Protein 8VYD (pdb70)

Organism: Thermococcus kodakarensis (strain ATCC BAA-918 / JCM 12380 / KOD1) (NCBI:txid69014)

Foldseek 3Di:
DDKFKDALVVLVCQVPDAAKDWAHGQLCPPVGTAIWGHDPQAIAGPVGAGDGNVNSVVRNPVQFWMWMQDPRGIGTLWDDDDPWTKGWGSDVVTAMATNHDTVDDLVLLVVLLVVQQQAAPFEEEELAQQLNSNVVSNLVRHYFYEYEHADVRSVVSSVPRSNSPQCPPPGSYDYHHHHSQVVLVPAAFQAGQEYEAEDPACVVCVSCQDLSSLLSVLRRHHAFHKYKHADLPVSLVSSLVSNVVSAWAPWDDDPSNRTIMTTHHPD/DDKFKDALVNLVVLVVDAAWDWAHGQLPPPVHTDIWGQDQQAIQGVVSQGDGNVNSVVRNVPQFWMWMADPSDIGTLKDQDPQGIKGWGSDVVIAIAGPHDVPVVVLLVVLCVVQQAAQPFEEEELAQQLNSNVVNNCVNNYQYEYEHADVRSVSSSVPRSSSVVCPDDRSYHYHHHDSQPVLVPAAFQQGLEYEAEDPACVVPPVCQDLSNLLSVLGNHHAFRKYKHAYVPPVVSQVSNVVSPWPPWDADDVNRITMTTHHD

InterPro domains:
  IPR029063 S-adenosyl-L-methionine-dependent methyltransferase superfamily [G3DSA:3.40.50.150] (120-288)
  IPR029063 S-adenosyl-L-methionine-dependent methyltransferase superfamily [SSF53335] (91-266)
  IPR041698 Methyltransferase domain 25 [PF13649] (131-232)

Nearest PDB structures (foldseek):
  8vyd-assembly1_A  TM=1.004E+00  e=1.651E-60  Thermococcus kodakarensis
  8vyd-assembly2_B  TM=9.894E-01  e=9.113E-51  Thermococcus kodakarensis
  3sm3-assembly1_A-2  TM=6.919E-01  e=1.004E-07  Methanosarcina mazei Go1
  6zqg-assembly1_JL  TM=6.494E-01  e=4.712E-06  Saccharomyces cerevisiae S288C
  4lec-assembly2_B  TM=6.232E-01  e=6.644E-05  Homo sapiens

Radius of gyration: 30.51 Å; Cα contacts (8 Å, |Δi|>4): 1171; chains: 2; bounding box: 44×52×104 Å

Structure (mmCIF, N/CA/C/O backbone):
data_8VYD
#
_entry.id   8VYD
#
_cell.length_a   37.670
_cell.length_b   97.280
_cell.length_c   89.020
_cell.angle_alpha   90.000
_cell.angle_beta   99.642
_cell.angle_gamma   90.000
#
_symmetry.space_group_name_H-M   'P 1 21 1'
#
loop_
_entity.id
_entity.type
_entity.pdbx_description
1 polymer 'SAM-dependent methyltransferase, UPF0020 family'
2 non-polymer 'SODIUM ION'
3 water water
#
loop_
_atom_site.group_PDB
_atom_site.id
_atom_site.type_symbol
_atom_site.label_atom_id
_atom_site.label_alt_id
_atom_site.label_comp_id
_atom_site.label_asym_id
_atom_site.label_entity_id
_atom_site.label_seq_id
_atom_site.pdbx_PDB_ins_code
_atom_site.Cartn_x
_atom_site.Cartn_y
_atom_site.Cartn_z
_atom_site.occupancy
_atom_site.B_iso_or_equiv
_atom_site.auth_seq_id
_atom_site.auth_comp_id
_atom_site.auth_asym_id
_atom_site.auth_atom_id
_atom_site.pdbx_PDB_model_num
ATOM 1 N N . GLU A 1 2 ? 16.46211 22.30489 25.79278 1.000 78.96883 2 GLU A N 1
ATOM 2 C CA . GLU A 1 2 ? 16.84655 21.58735 24.58033 1.000 84.40684 2 GLU A CA 1
ATOM 3 C C . GLU A 1 2 ? 16.38895 20.12813 24.66265 1.000 87.63859 2 GLU A C 1
ATOM 4 O O . GLU A 1 2 ? 15.46456 19.70583 23.96214 1.000 79.61061 2 GLU A O 1
ATOM 10 N N . GLU A 1 3 ? 17.04731 19.36878 25.53409 1.000 83.95176 3 GLU A N 1
ATOM 11 C CA . GLU A 1 3 ? 16.68628 17.98135 25.77063 1.000 70.24379 3 GLU A CA 1
ATOM 12 C C . GLU A 1 3 ? 15.38377 17.90176 26.55555 1.000 66.80803 3 GLU A C 1
ATOM 13 O O . GLU A 1 3 ? 15.06209 18.77656 27.36245 1.000 66.27232 3 GLU A O 1
ATOM 19 N N . ILE A 1 4 ? 14.62780 16.83707 26.32057 1.000 65.13352 4 ILE A N 1
ATOM 20 C CA . ILE A 1 4 ? 13.41757 16.56620 27.08197 1.000 54.29869 4 ILE A CA 1
ATOM 21 C C . ILE A 1 4 ? 13.69613 15.41382 28.02709 1.000 55.57409 4 ILE A C 1
ATOM 22 O O . ILE A 1 4 ? 14.24169 14.37988 27.61970 1.000 56.14955 4 ILE A O 1
ATOM 27 N N . TYR A 1 5 ? 13.31942 15.59271 29.28426 1.000 53.55690 5 TYR A N 1
ATOM 28 C CA . TYR A 1 5 ? 13.36453 14.52890 30.26780 1.000 49.80348 5 TYR A CA 1
ATOM 29 C C . TYR A 1 5 ? 11.94661 14.04814 30.50631 1.000 46.31098 5 TYR A C 1
ATOM 30 O O . TYR A 1 5 ? 11.08754 14.82019 30.95046 1.000 45.85171 5 TYR A O 1
ATOM 39 N N . TYR A 1 6 ? 11.70586 12.78572 30.18421 1.000 40.41918 6 TYR A N 1
ATOM 40 C CA . TYR A 1 6 ? 10.42252 12.15512 30.42806 1.000 40.51960 6 TYR A CA 1
ATOM 41 C C . TYR A 1 6 ? 10.41768 11.52248 31.81139 1.000 39.15906 6 TYR A C 1
ATOM 42 O O . TYR A 1 6 ? 11.35368 10.80913 32.18309 1.000 37.08558 6 TYR A O 1
ATOM 51 N N . ILE A 1 7 ? 9.37755 11.81147 32.58031 1.000 35.80446 7 ILE A N 1
ATOM 52 C CA . ILE A 1 7 ? 9.24371 11.26686 33.92220 1.000 42.63548 7 ILE A CA 1
ATOM 53 C C . ILE A 1 7 ? 7.79886 10.83213 34.14485 1.000 36.26179 7 ILE A C 1
ATOM 54 O O . ILE A 1 7 ? 6.85170 11.52484 33.75660 1.000 35.53342 7 ILE A O 1
ATOM 59 N N . THR A 1 8 ? 7.63757 9.67682 34.76112 1.000 35.07632 8 THR A N 1
ATOM 60 C CA . THR A 1 8 ? 6.34872 9.13561 35.13241 1.000 33.34916 8 THR A CA 1
ATOM 61 C C . THR A 1 8 ? 6.31485 8.92000 36.63990 1.000 39.02202 8 THR A C 1
ATOM 62 O O . THR A 1 8 ? 7.29752 9.16215 37.34833 1.000 35.74662 8 THR A O 1
ATOM 66 N N . PHE A 1 9 ? 5.17127 8.42692 37.12062 1.000 38.66614 9 PHE A N 1
ATOM 67 C CA . PHE A 1 9 ? 5.03197 8.10355 38.53860 1.000 38.22577 9 PHE A CA 1
ATOM 68 C C . PHE A 1 9 ? 6.20953 7.28264 39.04293 1.000 40.58541 9 PHE A C 1
ATOM 69 O O . PHE A 1 9 ? 6.66953 7.47972 40.17282 1.000 39.12259 9 PHE A O 1
ATOM 77 N N . ARG A 1 10 ? 6.73001 6.37382 38.20710 1.000 37.66521 10 ARG A N 1
ATOM 78 C CA . ARG A 1 10 ? 7.82900 5.50862 38.63599 1.000 37.06364 10 ARG A CA 1
ATOM 79 C C . ARG A 1 10 ? 9.02770 6.33746 39.06598 1.000 41.26269 10 ARG A C 1
ATOM 80 O O . ARG A 1 10 ? 9.62794 6.09228 40.11919 1.000 40.36592 10 ARG A O 1
ATOM 88 N N . GLU A 1 11 ? 9.37871 7.33924 38.26167 1.000 38.05879 11 GLU A N 1
ATOM 89 C CA . GLU A 1 11 ? 10.54261 8.15610 38.56771 1.000 40.73503 11 GLU A CA 1
ATOM 90 C C . GLU A 1 11 ? 10.27692 9.07007 39.75762 1.000 42.90518 11 GLU A C 1
ATOM 91 O O . GLU A 1 11 ? 11.15686 9.27031 40.60337 1.000 42.12932 11 GLU A O 1
ATOM 97 N N . ALA A 1 12 ? 9.06775 9.62994 39.84498 1.000 41.96705 12 ALA A N 1
ATOM 98 C CA . ALA A 1 12 ? 8.77482 10.56094 40.92764 1.000 43.25809 12 ALA A CA 1
ATOM 99 C C . ALA A 1 12 ? 8.82565 9.86982 42.27643 1.000 38.64310 12 ALA A C 1
ATOM 100 O O . ALA A 1 12 ? 9.38268 10.41591 43.23241 1.000 46.23440 12 ALA A O 1
ATOM 102 N N . ARG A 1 13 ? 8.22535 8.68049 42.37612 1.000 37.95126 13 ARG A N 1
ATOM 103 C CA . ARG A 1 13 ? 8.32271 7.90052 43.60208 1.000 45.71432 13 ARG A CA 1
ATOM 104 C C . ARG A 1 13 ? 9.77689 7.64822 43.95928 1.000 49.03858 13 ARG A C 1
ATOM 105 O O . ARG A 1 13 ? 10.19135 7.84124 45.10898 1.000 44.85904 13 ARG A O 1
ATOM 113 N N . MET A 1 14 ? 10.56889 7.22883 42.97222 1.000 45.77757 14 MET A N 1
ATOM 114 C CA . MET A 1 14 ? 11.99948 7.04244 43.17925 1.000 47.96757 14 MET A CA 1
ATOM 115 C C . MET A 1 14 ? 12.62633 8.27863 43.80140 1.000 43.37720 14 MET A C 1
ATOM 116 O O . MET A 1 14 ? 13.33433 8.19494 44.80618 1.000 50.83563 14 MET A O 1
ATOM 121 N N . LEU A 1 15 ? 12.35994 9.44652 43.22203 1.000 46.62094 15 LEU A N 1
ATOM 122 C CA . LEU A 1 15 ? 13.05663 10.64225 43.67379 1.000 49.35718 15 LEU A CA 1
ATOM 123 C C . LEU A 1 15 ? 12.55007 11.12553 45.02517 1.000 51.68203 15 LEU A C 1
ATOM 124 O O . LEU A 1 15 ? 13.32116 11.71206 45.78608 1.000 59.21902 15 LEU A O 1
ATOM 129 N N . LEU A 1 16 ? 11.27327 10.89893 45.34919 1.000 50.10087 16 LEU A N 1
ATOM 130 C CA . LEU A 1 16 ? 10.78074 11.31747 46.66038 1.000 54.13314 16 LEU A CA 1
ATOM 131 C C . LEU A 1 16 ? 11.31160 10.42948 47.77282 1.000 56.42903 16 LEU A C 1
ATOM 132 O O . LEU A 1 16 ? 11.40873 10.86931 48.92426 1.000 63.59899 16 LEU A O 1
ATOM 137 N N . ALA A 1 17 ? 11.66107 9.18738 47.45749 1.000 61.16393 17 ALA A N 1
ATOM 138 C CA . ALA A 1 17 ? 12.09041 8.22685 48.46404 1.000 58.00708 17 ALA A CA 1
ATOM 139 C C . ALA A 1 17 ? 13.58801 7.97441 48.45207 1.000 60.18497 17 ALA A C 1
ATOM 140 O O . ALA A 1 17 ? 14.07617 7.20906 49.28763 1.000 62.56799 17 ALA A O 1
ATOM 142 N N . SER A 1 18 ? 14.32208 8.56700 47.51885 1.000 61.70776 18 SER A N 1
ATOM 143 C CA . SER A 1 18 ? 15.74886 8.33018 47.39086 1.000 66.34101 18 SER A CA 1
ATOM 144 C C . SER A 1 18 ? 16.51611 9.52623 47.95087 1.000 75.15306 18 SER A C 1
ATOM 145 O O . SER A 1 18 ? 15.94970 10.58710 48.23631 1.000 71.27074 18 SER A O 1
ATOM 148 N N . ARG A 1 19 ? 17.82181 9.34284 48.12265 1.000 76.58298 19 ARG A N 1
ATOM 149 C CA . ARG A 1 19 ? 18.65276 10.34797 48.76121 1.000 76.63452 19 ARG A CA 1
ATOM 150 C C . ARG A 1 19 ? 19.77559 10.80505 47.83659 1.000 80.70751 19 ARG A C 1
ATOM 151 O O . ARG A 1 19 ? 20.13010 10.13254 46.86274 1.000 79.46670 19 ARG A O 1
ATOM 159 N N . GLY A 1 20 ? 20.32722 11.97343 48.16134 1.000 81.27966 20 GLY A N 1
ATOM 160 C CA . GLY A 1 20 ? 21.43549 12.54871 47.42614 1.000 81.83252 20 GLY A CA 1
ATOM 161 C C . GLY A 1 20 ? 21.25296 12.58880 45.92040 1.000 82.78845 20 GLY A C 1
ATOM 162 O O . GLY A 1 20 ? 20.66154 13.52811 45.37828 1.000 80.93380 20 GLY A O 1
ATOM 163 N N . ASN A 1 21 ? 21.76284 11.56647 45.23432 1.000 80.14991 21 ASN A N 1
ATOM 164 C CA . ASN A 1 21 ? 21.83318 11.55363 43.78109 1.000 72.24386 21 ASN A CA 1
ATOM 165 C C . ASN A 1 21 ? 21.54989 10.14936 43.27935 1.000 71.30688 21 ASN A C 1
ATOM 166 O O . ASN A 1 21 ? 22.05034 9.16993 43.84003 1.000 70.79881 21 ASN A O 1
ATOM 171 N N . VAL A 1 22 ? 20.74947 10.05963 42.21713 1.000 56.06374 22 VAL A N 1
ATOM 172 C CA . VAL A 1 22 ? 20.35062 8.78366 41.64122 1.000 65.72590 22 VAL A CA 1
ATOM 173 C C . VAL A 1 22 ? 20.53403 8.83843 40.13042 1.000 61.73451 22 VAL A C 1
ATOM 174 O O . VAL A 1 22 ? 20.53900 9.90637 39.51451 1.000 58.68786 22 VAL A O 1
ATOM 178 N N . LYS A 1 23 ? 20.69365 7.65714 39.54086 1.000 57.50938 23 LYS A N 1
ATOM 179 C CA . LYS A 1 23 ? 20.82269 7.48818 38.10012 1.000 48.54304 23 LYS A CA 1
ATOM 180 C C . LYS A 1 23 ? 19.49690 6.95072 37.57308 1.000 54.83390 23 LYS A C 1
ATOM 181 O O . LYS A 1 23 ? 19.11140 5.81721 37.88157 1.000 54.88491 23 LYS A O 1
ATOM 187 N N . LEU A 1 24 ? 18.80152 7.73626 36.76055 1.000 49.30246 24 LEU A N 1
ATOM 188 C CA . LEU A 1 24 ? 17.50215 7.28220 36.30255 1.000 47.75096 24 LEU A CA 1
ATOM 189 C C . LEU A 1 24 ? 17.31807 7.56743 34.81900 1.000 42.32278 24 LEU A C 1
ATOM 190 O O . LEU A 1 24 ? 17.96306 8.43719 34.23401 1.000 45.96266 24 LEU A O 1
ATOM 195 N N . ASN A 1 25 ? 16.43633 6.78069 34.22270 1.000 43.45415 25 ASN A N 1
ATOM 196 C CA . ASN A 1 25 ? 16.16357 6.80156 32.79818 1.000 41.12229 25 ASN A CA 1
ATOM 197 C C . ASN A 1 25 ? 15.08223 7.83381 32.51053 1.000 37.93135 25 ASN A C 1
ATOM 198 O O . ASN A 1 25 ? 14.02878 7.83640 33.15384 1.000 40.91332 25 ASN A O 1
ATOM 203 N N . LEU A 1 26 ? 15.33557 8.69575 31.52885 1.000 42.77097 26 LEU A N 1
ATOM 204 C CA . LEU A 1 26 ? 14.49268 9.85891 31.28463 1.000 38.13837 26 LEU A CA 1
ATOM 205 C C . LEU A 1 26 ? 13.92368 9.89182 29.86966 1.000 39.31353 26 LEU A C 1
ATOM 206 O O . LEU A 1 26 ? 13.56029 10.96620 29.37107 1.000 33.27165 26 LEU A O 1
ATOM 211 N N . ASP A 1 27 ? 13.83745 8.74809 29.20046 1.000 34.51495 27 ASP A N 1
ATOM 212 C CA . ASP A 1 27 ? 13.11093 8.71324 27.93549 1.000 38.90993 27 ASP A CA 1
ATOM 213 C C . ASP A 1 27 ? 12.16244 7.52798 27.88541 1.000 34.19393 27 ASP A C 1
ATOM 214 O O . ASP A 1 27 ? 11.91749 6.97114 26.81267 1.000 32.11587 27 ASP A O 1
ATOM 219 N N . LEU A 1 28 ? 11.63234 7.13631 29.04797 1.000 28.64287 28 LEU A N 1
ATOM 220 C CA . LEU A 1 28 ? 10.58264 6.12772 29.15012 1.000 26.15651 28 LEU A CA 1
ATOM 221 C C . LEU A 1 28 ? 11.09208 4.76885 28.67673 1.000 36.68617 28 LEU A C 1
ATOM 222 O O . LEU A 1 28 ? 10.42174 4.07508 27.91190 1.000 38.47967 28 LEU A O 1
ATOM 227 N N . ARG A 1 29 ? 12.30735 4.40651 29.09024 1.000 36.89297 29 ARG A N 1
ATOM 228 C CA . ARG A 1 29 ? 12.96484 3.15413 28.71393 1.000 35.33219 29 ARG A CA 1
ATOM 229 C C . ARG A 1 29 ? 13.16052 3.02069 27.20894 1.000 43.66296 29 ARG A C 1
ATOM 230 O O . ARG A 1 29 ? 13.37495 1.91290 26.70971 1.000 46.11528 29 ARG A O 1
ATOM 238 N N . LYS A 1 30 ? 13.10206 4.11880 26.45633 1.000 42.10009 30 LYS A N 1
ATOM 239 C CA . LYS A 1 30 ? 13.32513 4.00751 25.01895 1.000 39.54268 30 LYS A CA 1
ATOM 240 C C . LYS A 1 30 ? 14.77265 3.64788 24.71351 1.000 53.21532 30 LYS A C 1
ATOM 241 O O . LYS A 1 30 ? 15.03985 2.81469 23.83580 1.000 52.67971 30 LYS A O 1
ATOM 247 N N . THR A 1 31 ? 15.71892 4.26153 25.43009 1.000 49.06983 31 THR A N 1
ATOM 248 C CA . THR A 1 31 ? 17.13732 4.12967 25.12711 1.000 50.28356 31 THR A CA 1
ATOM 249 C C . THR A 1 31 ? 17.97063 3.58540 26.27352 1.000 56.29440 31 THR A C 1
ATOM 250 O O . THR A 1 31 ? 19.20521 3.65560 26.19374 1.000 64.01933 31 THR A O 1
ATOM 254 N N . ASN A 1 32 ? 17.35594 3.09999 27.35620 1.000 60.19846 32 ASN A N 1
ATOM 255 C CA . ASN A 1 32 ? 18.10083 2.29106 28.32184 1.000 67.76814 32 ASN A CA 1
ATOM 256 C C . ASN A 1 32 ? 19.13226 3.13971 29.08352 1.000 67.40034 32 ASN A C 1
ATOM 257 O O . ASN A 1 32 ? 19.53078 2.78332 30.19811 1.000 63.49214 32 ASN A O 1
ATOM 262 N N . ARG A 1 33 ? 19.52014 4.29115 28.52944 1.000 58.99898 33 ARG A N 1
ATOM 263 C CA . ARG A 1 33 ? 20.47224 5.17989 29.18621 1.000 52.62538 33 ARG A CA 1
ATOM 264 C C . ARG A 1 33 ? 19.87401 5.80907 30.43997 1.000 56.75614 33 ARG A C 1
ATOM 265 O O . ARG A 1 33 ? 18.70732 6.21701 30.45973 1.000 51.64095 33 ARG A O 1
ATOM 273 N N . VAL A 1 34 ? 20.69004 5.91017 31.48441 1.000 53.86756 34 VAL A N 1
ATOM 274 C CA . VAL A 1 34 ? 20.30174 6.59693 32.70648 1.000 47.81678 34 VAL A CA 1
ATOM 275 C C . VAL A 1 34 ? 21.11534 7.88012 32.83218 1.000 54.74504 34 VAL A C 1
ATOM 276 O O . VAL A 1 34 ? 22.20921 8.01931 32.27631 1.000 57.07194 34 VAL A O 1
ATOM 280 N N . GLN A 1 35 ? 20.55301 8.84093 33.56463 1.000 53.52707 35 GLN A N 1
ATOM 281 C CA . GLN A 1 35 ? 21.20453 10.11276 33.83480 1.000 48.71653 35 GLN A CA 1
ATOM 282 C C . GLN A 1 35 ? 21.07236 10.44653 35.31558 1.000 51.09050 35 GLN A C 1
ATOM 283 O O . GLN A 1 35 ? 20.15086 9.98427 35.99372 1.000 54.95744 35 GLN A O 1
ATOM 289 N N . GLU A 1 36 ? 21.99734 11.25044 35.82174 1.000 51.01865 36 GLU A N 1
ATOM 290 C CA . GLU A 1 36 ? 22.00953 11.55991 37.24256 1.000 53.05822 36 GLU A CA 1
ATOM 291 C C . GLU A 1 36 ? 21.15671 12.78599 37.52498 1.000 54.62770 36 GLU A C 1
ATOM 292 O O . GLU A 1 36 ? 21.27842 13.81131 36.84365 1.000 57.63404 36 GLU A O 1
ATOM 298 N N . VAL A 1 37 ? 20.29987 12.67031 38.53512 1.000 58.86186 37 VAL A N 1
ATOM 299 C CA . VAL A 1 37 ? 19.47280 13.76326 39.02832 1.000 56.05550 37 VAL A CA 1
ATOM 300 C C . VAL A 1 37 ? 19.76394 13.88894 40.51610 1.000 62.33492 37 VAL A C 1
ATOM 301 O O . VAL A 1 37 ? 19.49765 12.95585 41.28352 1.000 65.41183 37 VAL A O 1
ATOM 305 N N . GLU A 1 38 ? 20.33680 15.01426 40.92620 1.000 66.41278 38 GLU A N 1
ATOM 306 C CA . GLU A 1 38 ? 20.62762 15.19142 42.33726 1.000 71.15236 38 GLU A CA 1
ATOM 307 C C . GLU A 1 38 ? 19.37416 15.64757 43.07238 1.000 74.31049 38 GLU A C 1
ATOM 308 O O . GLU A 1 38 ? 18.63426 16.51788 42.60060 1.000 67.35018 38 GLU A O 1
ATOM 314 N N . ILE A 1 39 ? 19.13499 15.03022 44.22482 1.000 75.87092 39 ILE A N 1
ATOM 315 C CA . ILE A 1 39 ? 17.93722 15.26564 45.01982 1.000 74.06889 39 ILE A CA 1
ATOM 316 C C . ILE A 1 39 ? 18.24870 16.30562 46.08179 1.000 68.51749 39 ILE A C 1
ATOM 317 O O . ILE A 1 39 ? 19.26343 16.21324 46.78204 1.000 77.34375 39 ILE A O 1
ATOM 322 N N . LYS A 1 40 ? 17.37763 17.29407 46.20449 1.000 69.91905 40 LYS A N 1
ATOM 323 C CA . LYS A 1 40 ? 17.48359 18.29796 47.24492 1.000 68.66503 40 LYS A CA 1
ATOM 324 C C . LYS A 1 40 ? 16.20535 18.30842 48.07163 1.000 68.56055 40 LYS A C 1
ATOM 325 O O . LYS A 1 40 ? 15.21267 17.66283 47.73480 1.000 72.10825 40 LYS A O 1
ATOM 331 N N . ASP A 1 41 ? 16.24263 19.05440 49.17497 1.000 76.78475 41 ASP A N 1
ATOM 332 C CA . ASP A 1 41 ? 15.07437 19.14636 50.04638 1.000 81.37393 41 ASP A CA 1
ATOM 333 C C . ASP A 1 41 ? 13.87460 19.72630 49.30893 1.000 73.03804 41 ASP A C 1
ATOM 334 O O . ASP A 1 41 ? 12.74223 19.25865 49.47802 1.000 69.98729 41 ASP A O 1
ATOM 339 N N . GLU A 1 42 ? 14.10062 20.74853 48.49199 1.000 81.67004 42 GLU A N 1
ATOM 340 C CA . GLU A 1 42 ? 13.00598 21.38340 47.77789 1.000 80.17126 42 GLU A CA 1
ATOM 341 C C . GLU A 1 42 ? 12.63350 20.64965 46.50000 1.000 75.86811 42 GLU A C 1
ATOM 342 O O . GLU A 1 42 ? 11.56387 20.91627 45.94870 1.000 77.65958 42 GLU A O 1
ATOM 348 N N . GLY A 1 43 ? 13.46190 19.72479 46.03497 1.000 65.93528 43 GLY A N 1
ATOM 349 C CA . GLY A 1 43 ? 13.08579 18.94888 44.86457 1.000 69.30879 43 GLY A CA 1
ATOM 350 C C . GLY A 1 43 ? 14.26643 18.20971 44.28120 1.000 65.28510 43 GLY A C 1
ATOM 351 O O . GLY A 1 43 ? 15.24000 17.90466 44.97863 1.000 69.26130 43 GLY A O 1
ATOM 352 N N . ALA A 1 44 ? 14.16559 17.92432 42.99288 1.000 54.88982 44 ALA A N 1
ATOM 353 C CA . ALA A 1 44 ? 15.20409 17.22129 42.26587 1.000 62.41773 44 ALA A CA 1
ATOM 354 C C . ALA A 1 44 ? 15.63045 18.10658 41.11108 1.000 65.51546 44 ALA A C 1
ATOM 355 O O . ALA A 1 44 ? 14.77847 18.65601 40.40400 1.000 56.37208 44 ALA A O 1
ATOM 357 N N . VAL A 1 45 ? 16.93660 18.27037 40.93148 1.000 64.39990 45 VAL A N 1
ATOM 358 C CA . VAL A 1 45 ? 17.44073 19.03727 39.80753 1.000 64.37409 45 VAL A CA 1
ATOM 359 C C . VAL A 1 45 ? 17.98731 18.05031 38.78624 1.000 63.77270 45 VAL A C 1
ATOM 360 O O . VAL A 1 45 ? 18.68094 17.08538 39.13484 1.000 63.37456 45 VAL A O 1
ATOM 364 N N . PHE A 1 46 ? 17.62774 18.27041 37.53471 1.000 63.83087 46 PHE A N 1
ATOM 365 C CA . PHE A 1 46 ? 17.76609 17.30938 36.45696 1.000 61.56129 46 PHE A CA 1
ATOM 366 C C . PHE A 1 46 ? 19.07549 17.56779 35.71907 1.000 67.77655 46 PHE A C 1
ATOM 367 O O . PHE A 1 46 ? 19.79642 18.49836 36.09589 1.000 73.50856 46 PHE A O 1
ATOM 375 N N . PRO A 1 47 ? 19.45329 16.78007 34.70201 1.000 67.51763 47 PRO A N 1
ATOM 376 C CA . PRO A 1 47 ? 20.74896 17.02560 34.04394 1.000 68.81839 47 PRO A CA 1
ATOM 377 C C . PRO A 1 47 ? 20.80818 18.31324 33.23559 1.000 74.79945 47 PRO A C 1
ATOM 378 O O . PRO A 1 47 ? 21.84502 18.58438 32.61874 1.000 77.44816 47 PRO A O 1
ATOM 382 N N . ASP A 1 48 ? 19.74288 19.11243 33.22438 1.000 75.09566 48 ASP A N 1
ATOM 383 C CA . ASP A 1 48 ? 19.75981 20.44357 32.63224 1.000 68.94643 48 ASP A CA 1
ATOM 384 C C . ASP A 1 48 ? 19.86759 21.56382 33.65827 1.000 71.09247 48 ASP A C 1
ATOM 385 O O . ASP A 1 48 ? 20.26738 22.67585 33.29680 1.000 75.04279 48 ASP A O 1
ATOM 390 N N . GLY A 1 49 ? 19.55337 21.29740 34.92151 1.000 72.97284 49 GLY A N 1
ATOM 391 C CA . GLY A 1 49 ? 19.56844 22.31339 35.95434 1.000 65.87538 49 GLY A CA 1
ATOM 392 C C . GLY A 1 49 ? 18.19615 22.77449 36.39065 1.000 69.56976 49 GLY A C 1
ATOM 393 O O . GLY A 1 49 ? 18.10243 23.59134 37.31708 1.000 70.56436 49 GLY A O 1
ATOM 394 N N . THR A 1 50 ? 17.12964 22.28957 35.75598 1.000 74.30002 50 THR A N 1
ATOM 395 C CA . THR A 1 50 ? 15.78664 22.58035 36.23610 1.000 72.37645 50 THR A CA 1
ATOM 396 C C . THR A 1 50 ? 15.51885 21.80069 37.51150 1.000 65.54739 50 THR A C 1
ATOM 397 O O . THR A 1 50 ? 15.78236 20.59755 37.58393 1.000 62.64875 50 THR A O 1
ATOM 401 N N . LEU A 1 51 ? 15.01299 22.48552 38.52543 1.000 69.28399 51 LEU A N 1
ATOM 402 C CA . LEU A 1 51 ? 14.59589 21.82837 39.75079 1.000 62.96178 51 LEU A CA 1
ATOM 403 C C . LEU A 1 51 ? 13.09419 21.62776 39.64278 1.000 70.85952 51 LEU A C 1
ATOM 404 O O . LEU A 1 51 ? 12.32785 22.59654 39.61897 1.000 70.38317 51 LEU A O 1
ATOM 409 N N . VAL A 1 52 ? 12.68744 20.37209 39.51818 1.000 67.48663 52 VAL A N 1
ATOM 410 C CA . VAL A 1 52 ? 11.29668 19.99155 39.70958 1.000 63.90441 52 VAL A CA 1
ATOM 411 C C . VAL A 1 52 ? 11.07229 19.87039 41.20760 1.000 65.34280 52 VAL A C 1
ATOM 412 O O . VAL A 1 52 ? 11.69466 19.03126 41.86580 1.000 63.19261 52 VAL A O 1
ATOM 416 N N . GLU A 1 53 ? 10.22576 20.73560 41.75614 1.000 67.37564 53 GLU A N 1
ATOM 417 C CA . GLU A 1 53 ? 10.08237 20.80066 43.20179 1.000 73.45835 53 GLU A CA 1
ATOM 418 C C . GLU A 1 53 ? 9.22459 19.65646 43.72187 1.000 70.22320 53 GLU A C 1
ATOM 419 O O . GLU A 1 53 ? 8.33171 19.15677 43.03291 1.000 69.85478 53 GLU A O 1
ATOM 425 N N . ARG A 1 54 ? 9.51140 19.25146 44.96014 1.000 70.72048 54 ARG A N 1
ATOM 426 C CA . ARG A 1 54 ? 8.84195 18.13988 45.62692 1.000 66.41397 54 ARG A CA 1
ATOM 427 C C . ARG A 1 54 ? 7.34073 18.15442 45.36690 1.000 62.87678 54 ARG A C 1
ATOM 428 O O . ARG A 1 54 ? 6.74478 17.10831 45.08735 1.000 59.95649 54 ARG A O 1
ATOM 436 N N . GLU A 1 55 ? 6.74064 19.34778 45.43714 1.000 68.78351 55 GLU A N 1
ATOM 437 C CA . GLU A 1 55 ? 5.32758 19.52805 45.11142 1.000 68.09601 55 GLU A CA 1
ATOM 438 C C . GLU A 1 55 ? 4.96189 18.83685 43.80176 1.000 60.44985 55 GLU A C 1
ATOM 439 O O . GLU A 1 55 ? 3.98716 18.07936 43.73007 1.000 53.60011 55 GLU A O 1
ATOM 445 N N . VAL A 1 56 ? 5.73535 19.09742 42.74810 1.000 62.93074 56 VAL A N 1
ATOM 446 C CA . VAL A 1 56 ? 5.44495 18.50097 41.44714 1.000 60.80217 56 VAL A CA 1
ATOM 447 C C . VAL A 1 56 ? 5.61290 16.99123 41.50000 1.000 53.25724 56 VAL A C 1
ATOM 448 O O . VAL A 1 56 ? 4.71965 16.24300 41.08221 1.000 51.19095 56 VAL A O 1
ATOM 452 N N . LEU A 1 57 ? 6.76173 16.52137 42.00916 1.000 56.17266 57 LEU A N 1
ATOM 453 C CA . LEU A 1 57 ? 7.02290 15.08233 42.04960 1.000 53.14272 57 LEU A CA 1
ATOM 454 C C . LEU A 1 57 ? 5.96531 14.33740 42.84726 1.000 48.73908 57 LEU A C 1
ATOM 455 O O . LEU A 1 57 ? 5.52073 13.26258 42.43503 1.000 42.09491 57 LEU A O 1
ATOM 460 N N . GLU A 1 58 ? 5.55546 14.88204 43.99547 1.000 52.44640 58 GLU A N 1
ATOM 461 C CA . GLU A 1 58 ? 4.46727 14.25909 44.73713 1.000 51.54943 58 GLU A CA 1
ATOM 462 C C . GLU A 1 58 ? 3.22002 14.13722 43.87285 1.000 47.02628 58 GLU A C 1
ATOM 463 O O . GLU A 1 58 ? 2.61585 13.06149 43.78493 1.000 46.32804 58 GLU A O 1
ATOM 469 N N . LYS A 1 59 ? 2.83217 15.22933 43.21024 1.000 47.78998 59 LYS A N 1
ATOM 470 C CA . LYS A 1 59 ? 1.68284 15.19084 42.31095 1.000 49.07436 59 LYS A CA 1
ATOM 471 C C . LYS A 1 59 ? 1.80451 14.06605 41.29181 1.000 46.28348 59 LYS A C 1
ATOM 472 O O . LYS A 1 59 ? 0.88286 13.26050 41.12548 1.000 49.29792 59 LYS A O 1
ATOM 478 N N A ILE A 1 60 ? 2.93880 13.99322 40.59565 0.855 45.58571 60 ILE A N 1
ATOM 479 N N B ILE A 1 60 ? 2.93895 13.98355 40.59277 0.145 45.72385 60 ILE A N 1
ATOM 480 C CA A ILE A 1 60 ? 3.04493 12.96521 39.57830 0.855 45.16198 60 ILE A CA 1
ATOM 481 C CA B ILE A 1 60 ? 3.05205 12.95123 39.56450 0.145 45.30345 60 ILE A CA 1
ATOM 482 C C A ILE A 1 60 ? 3.29037 11.59807 40.21152 0.855 45.25499 60 ILE A C 1
ATOM 483 C C B ILE A 1 60 ? 3.48820 11.60719 40.12940 0.145 45.23908 60 ILE A C 1
ATOM 484 O O A ILE A 1 60 ? 2.88405 10.57460 39.64839 0.855 43.55386 60 ILE A O 1
ATOM 485 O O B ILE A 1 60 ? 3.43690 10.60502 39.40872 0.145 44.48483 60 ILE A O 1
ATOM 494 N N . ALA A 1 61 ? 3.89044 11.54808 41.40505 1.000 46.43348 61 ALA A N 1
ATOM 495 C CA . ALA A 1 61 ? 4.06988 10.25744 42.07899 1.000 43.06738 61 ALA A CA 1
ATOM 496 C C . ALA A 1 61 ? 2.73273 9.59108 42.37048 1.000 47.23284 61 ALA A C 1
ATOM 497 O O . ALA A 1 61 ? 2.64207 8.35634 42.38576 1.000 40.54857 61 ALA A O 1
ATOM 499 N N . ARG A 1 62 ? 1.68892 10.39370 42.59391 1.000 46.81470 62 ARG A N 1
ATOM 500 C CA . ARG A 1 62 ? 0.34035 9.90983 42.84864 1.000 44.83524 62 ARG A CA 1
ATOM 501 C C . ARG A 1 62 ? -0.50963 9.73914 41.59640 1.000 49.36970 62 ARG A C 1
ATOM 502 O O . ARG A 1 62 ? -1.57171 9.11566 41.68221 1.000 59.10419 62 ARG A O 1
ATOM 510 N N . ASP A 1 63 ? -0.09778 10.28610 40.45365 1.000 48.76121 63 ASP A N 1
ATOM 511 C CA . ASP A 1 63 ? -0.86730 10.19932 39.21077 1.000 46.08656 63 ASP A CA 1
ATOM 512 C C . ASP A 1 63 ? -0.11460 9.25838 38.27581 1.000 43.09198 63 ASP A C 1
ATOM 513 O O . ASP A 1 63 ? 0.77155 9.67501 37.53278 1.000 45.37012 63 ASP A O 1
ATOM 518 N N . ASP A 1 64 ? -0.46845 7.97858 38.32149 1.000 39.08636 64 ASP A N 1
ATOM 519 C CA . ASP A 1 64 ? 0.17240 6.97640 37.49035 1.000 42.19393 64 ASP A CA 1
ATOM 520 C C . ASP A 1 64 ? -0.52601 6.81168 36.15198 1.000 44.92101 64 ASP A C 1
ATOM 521 O O . ASP A 1 64 ? -0.33908 5.78690 35.47954 1.000 47.33560 64 ASP A O 1
ATOM 526 N N . GLY A 1 65 ? -1.33456 7.78882 35.75682 1.000 43.68707 65 GLY A N 1
ATOM 527 C CA . GLY A 1 65 ? -2.09310 7.66323 34.53623 1.000 42.91190 65 GLY A CA 1
ATOM 528 C C . GLY A 1 65 ? -1.65614 8.60004 33.43203 1.000 46.18289 65 GLY A C 1
ATOM 529 O O . GLY A 1 65 ? -2.28772 8.62609 32.37270 1.000 53.35668 65 GLY A O 1
ATOM 530 N N . THR A 1 66 ? -0.59807 9.38094 33.64925 1.000 45.44221 66 THR A N 1
ATOM 531 C CA . THR A 1 66 ? -0.13165 10.30565 32.62560 1.000 43.01858 66 THR A CA 1
ATOM 532 C C . THR A 1 66 ? 1.38849 10.36619 32.63675 1.000 38.52766 66 THR A C 1
ATOM 533 O O . THR A 1 66 ? 2.02527 10.16684 33.67210 1.000 38.85563 66 THR A O 1
ATOM 537 N N A VAL A 1 67 ? 1.97744 10.62305 31.48735 0.050 37.90452 67 VAL A N 1
ATOM 538 N N B VAL A 1 67 ? 1.95232 10.63491 31.44281 0.950 37.78003 67 VAL A N 1
ATOM 539 C CA A VAL A 1 67 ? 3.41862 10.81869 31.42237 0.050 38.36336 67 VAL A CA 1
ATOM 540 C CA B VAL A 1 67 ? 3.37112 10.90610 31.22893 0.950 38.36569 67 VAL A CA 1
ATOM 541 C C A VAL A 1 67 ? 3.69752 12.31148 31.35282 0.050 38.36322 67 VAL A C 1
ATOM 542 C C B VAL A 1 67 ? 3.61311 12.39360 31.42694 0.950 38.43630 67 VAL A C 1
ATOM 543 O O A VAL A 1 67 ? 2.96975 13.07190 30.70216 0.050 38.79608 67 VAL A O 1
ATOM 544 O O B VAL A 1 67 ? 2.80665 13.23355 30.99727 0.950 37.97870 67 VAL A O 1
ATOM 551 N N . TYR A 1 68 ? 4.73353 12.73209 32.06146 1.000 37.01620 68 TYR A N 1
ATOM 552 C CA . TYR A 1 68 ? 5.12780 14.12029 32.20257 1.000 40.40565 68 TYR A CA 1
ATOM 553 C C . TYR A 1 68 ? 6.48855 14.31303 31.55123 1.000 36.47500 68 TYR A C 1
ATOM 554 O O . TYR A 1 68 ? 7.23665 13.35588 31.34610 1.000 38.39107 68 TYR A O 1
ATOM 563 N N . PHE A 1 69 ? 6.81473 15.55889 31.21977 1.000 35.71259 69 PHE A N 1
ATOM 564 C CA . PHE A 1 69 ? 8.13774 15.81009 30.67166 1.000 43.31523 69 PHE A CA 1
ATOM 565 C C . PHE A 1 69 ? 8.60005 17.21111 31.03977 1.000 48.07813 69 PHE A C 1
ATOM 566 O O . PHE A 1 69 ? 7.79449 18.11073 31.28194 1.000 46.16935 69 PHE A O 1
ATOM 574 N N . VAL A 1 70 ? 9.92125 17.37838 31.06271 1.000 50.32370 70 VAL A N 1
ATOM 575 C CA . VAL A 1 70 ? 10.57963 18.60867 31.48256 1.000 53.91714 70 VAL A CA 1
ATOM 576 C C . VAL A 1 70 ? 11.23339 19.22312 30.25126 1.000 57.05944 70 VAL A C 1
ATOM 577 O O . VAL A 1 70 ? 12.22503 18.69789 29.73117 1.000 58.08237 70 VAL A O 1
ATOM 581 N N . SER A 1 71 ? 10.68492 20.33844 29.78232 1.000 57.83187 71 SER A N 1
ATOM 582 C CA . SER A 1 71 ? 11.10052 20.92430 28.51778 1.000 62.68221 71 SER A CA 1
ATOM 583 C C . SER A 1 71 ? 11.21196 22.42775 28.68592 1.000 68.76913 71 SER A C 1
ATOM 584 O O . SER A 1 71 ? 10.24833 23.08113 29.09622 1.000 68.01596 71 SER A O 1
ATOM 587 N N . ASN A 1 72 ? 12.37678 22.96917 28.34232 1.000 69.34881 72 ASN A N 1
ATOM 588 C CA . ASN A 1 72 ? 12.69006 24.35166 28.66395 1.000 71.85296 72 ASN A CA 1
ATOM 589 C C . ASN A 1 72 ? 12.48488 24.55909 30.15675 1.000 71.83568 72 ASN A C 1
ATOM 590 O O . ASN A 1 72 ? 12.86430 23.70278 30.96170 1.000 70.89070 72 ASN A O 1
ATOM 595 N N . GLY A 1 73 ? 11.86040 25.66630 30.53837 1.000 71.82180 73 GLY A N 1
ATOM 596 C CA . GLY A 1 73 ? 11.84556 26.03462 31.94152 1.000 78.41215 73 GLY A CA 1
ATOM 597 C C . GLY A 1 73 ? 11.14689 25.03990 32.85059 1.000 78.85637 73 GLY A C 1
ATOM 598 O O . GLY A 1 73 ? 11.53384 24.88194 34.01055 1.000 82.26028 73 GLY A O 1
ATOM 599 N N . GLY A 1 74 ? 10.11418 24.35336 32.35295 1.000 69.04607 74 GLY A N 1
ATOM 600 C CA . GLY A 1 74 ? 9.11552 23.79700 33.23824 1.000 56.73958 74 GLY A CA 1
ATOM 601 C C . GLY A 1 74 ? 8.69424 22.38712 32.88145 1.000 66.01959 74 GLY A C 1
ATOM 602 O O . GLY A 1 74 ? 9.04867 21.83276 31.83756 1.000 68.22399 74 GLY A O 1
ATOM 603 N N . VAL A 1 75 ? 7.93080 21.82610 33.78614 1.000 61.59221 75 VAL A N 1
ATOM 604 C CA . VAL A 1 75 ? 7.37364 20.48886 33.67130 1.000 59.78496 75 VAL A CA 1
ATOM 605 C C . VAL A 1 75 ? 6.04125 20.58689 32.95384 1.000 57.04476 75 VAL A C 1
ATOM 606 O O . VAL A 1 75 ? 5.31366 21.58279 33.06359 1.000 57.96391 75 VAL A O 1
ATOM 610 N N . TYR A 1 76 ? 5.71841 19.54196 32.20496 1.000 47.84883 76 TYR A N 1
ATOM 611 C CA . TYR A 1 76 ? 4.54149 19.56012 31.36163 1.000 50.40950 76 TYR A CA 1
ATOM 612 C C . TYR A 1 76 ? 3.90935 18.18240 31.35495 1.000 43.63436 76 TYR A C 1
ATOM 613 O O . TYR A 1 76 ? 4.53828 17.17366 31.67712 1.000 42.52381 76 TYR A O 1
ATOM 622 N N . LYS A 1 77 ? 2.64073 18.16139 30.99187 1.000 49.67568 77 LYS A N 1
ATOM 623 C CA . LYS A 1 77 ? 1.83264 16.95676 31.00643 1.000 46.25684 77 LYS A CA 1
ATOM 624 C C . LYS A 1 77 ? 1.60295 16.55499 29.56100 1.000 48.43739 77 LYS A C 1
ATOM 625 O O . LYS A 1 77 ? 1.15742 17.37638 28.75390 1.000 45.72636 77 LYS A O 1
ATOM 631 N N . ALA A 1 78 ? 1.95715 15.31607 29.22344 1.000 46.41499 78 ALA A N 1
ATOM 632 C CA . ALA A 1 78 ? 1.83342 14.82721 27.85061 1.000 43.56066 78 ALA A CA 1
ATOM 633 C C . ALA A 1 78 ? 0.36101 14.54001 27.59755 1.000 45.59552 78 ALA A C 1
ATOM 634 O O . ALA A 1 78 ? -0.10902 13.39819 27.63380 1.000 46.17283 78 ALA A O 1
ATOM 636 N N . ALA A 1 79 ? -0.38411 15.60968 27.36456 1.000 45.88017 79 ALA A N 1
ATOM 637 C CA . ALA A 1 79 ? -1.79405 15.48670 27.05017 1.000 50.50439 79 ALA A CA 1
ATOM 638 C C . ALA A 1 79 ? -2.16549 16.62662 26.12326 1.000 55.13207 79 ALA A C 1
ATOM 639 O O . ALA A 1 79 ? -1.39608 17.57226 25.93702 1.000 56.38180 79 ALA A O 1
ATOM 641 N N . ILE A 1 80 ? -3.34516 16.50844 25.51530 1.000 59.53201 80 ILE A N 1
ATOM 642 C CA . ILE A 1 80 ? -3.89038 17.53570 24.62952 1.000 59.19796 80 ILE A CA 1
ATOM 643 C C . ILE A 1 80 ? -5.40283 17.54547 24.77976 1.000 64.71746 80 ILE A C 1
ATOM 644 O O . ILE A 1 80 ? -6.04863 16.49638 24.69751 1.000 65.60196 80 ILE A O 1
ATOM 649 N N . ALA A 1 81 ? -5.96964 18.73025 24.99705 1.000 74.54539 81 ALA A N 1
ATOM 650 C CA . ALA A 1 81 ? -7.40878 18.92250 24.90568 1.000 69.73282 81 ALA A CA 1
ATOM 651 C C . ALA A 1 81 ? -7.74641 19.39545 23.49827 1.000 74.57318 81 ALA A C 1
ATOM 652 O O . ALA A 1 81 ? -7.14131 20.34922 22.99699 1.000 75.82375 81 ALA A O 1
ATOM 654 N N . GLY A 1 82 ? -8.69695 18.72315 22.85494 1.000 79.33546 82 GLY A N 1
ATOM 655 C CA . GLY A 1 82 ? -9.04917 19.11771 21.50508 1.000 86.18682 82 GLY A CA 1
ATOM 656 C C . GLY A 1 82 ? -10.39668 18.64868 20.99630 1.000 84.69090 82 GLY A C 1
ATOM 657 O O . GLY A 1 82 ? -10.78402 17.49199 21.20337 1.000 82.75799 82 GLY A O 1
ATOM 658 N N . GLU A 1 83 ? -11.11578 19.55379 20.32585 1.000 80.98240 83 GLU A N 1
ATOM 659 C CA . GLU A 1 83 ? -12.33330 19.21573 19.59642 1.000 79.30707 83 GLU A CA 1
ATOM 660 C C . GLU A 1 83 ? -13.38758 18.72958 20.59559 1.000 82.01104 83 GLU A C 1
ATOM 661 O O . GLU A 1 83 ? -14.02630 19.55074 21.25747 1.000 83.99659 83 GLU A O 1
ATOM 667 N N . SER A 1 84 ? -13.56092 17.42268 20.75436 1.000 89.10762 84 SER A N 1
ATOM 668 C CA . SER A 1 84 ? -14.43942 16.87171 21.76958 1.000 87.92952 84 SER A CA 1
ATOM 669 C C . SER A 1 84 ? -13.74806 15.82352 22.61820 1.000 93.03563 84 SER A C 1
ATOM 670 O O . SER A 1 84 ? -14.34114 15.35841 23.59977 1.000 92.11341 84 SER A O 1
ATOM 673 N N . GLY A 1 85 ? -12.51757 15.44714 22.28166 1.000 81.51893 85 GLY A N 1
ATOM 674 C CA . GLY A 1 85 ? -11.78324 14.48122 23.06623 1.000 86.07097 85 GLY A CA 1
ATOM 675 C C . GLY A 1 85 ? -10.66663 15.09557 23.88463 1.000 81.82616 85 GLY A C 1
ATOM 676 O O . GLY A 1 85 ? -10.22792 16.22243 23.61951 1.000 75.71964 85 GLY A O 1
ATOM 677 N N . PHE A 1 86 ? -10.21438 14.35698 24.89767 1.000 76.99775 86 PHE A N 1
ATOM 678 C CA . PHE A 1 86 ? -9.03527 14.70220 25.68408 1.000 72.19946 86 PHE A CA 1
ATOM 679 C C . PHE A 1 86 ? -8.06266 13.53471 25.60927 1.000 70.39664 86 PHE A C 1
ATOM 680 O O . PHE A 1 86 ? -8.32655 12.46041 26.16213 1.000 68.66649 86 PHE A O 1
ATOM 688 N N . TYR A 1 87 ? -6.94118 13.75402 24.93539 1.000 64.34126 87 TYR A N 1
ATOM 689 C CA . TYR A 1 87 ? -5.94257 12.72961 24.67542 1.000 57.65147 87 TYR A CA 1
ATOM 690 C C . TYR A 1 87 ? -4.78382 12.85723 25.65602 1.000 55.64686 87 TYR A C 1
ATOM 691 O O . TYR A 1 87 ? -4.43668 13.95526 26.09804 1.000 59.80930 87 TYR A O 1
ATOM 700 N N . LYS A 1 88 ? -4.19289 11.71869 26.00212 1.000 44.16941 88 LYS A N 1
ATOM 701 C CA . LYS A 1 88 ? -3.03595 11.72669 26.87985 1.000 45.42852 88 LYS A CA 1
ATOM 702 C C . LYS A 1 88 ? -2.21141 10.48079 26.62243 1.000 42.05015 88 LYS A C 1
ATOM 703 O O . LYS A 1 88 ? -2.74168 9.42574 26.26047 1.000 40.08968 88 LYS A O 1
ATOM 709 N N . LEU A 1 89 ? -0.90511 10.62608 26.80365 1.000 34.26350 89 LEU A N 1
ATOM 710 C CA . LEU A 1 89 ? 0.01534 9.50248 26.76413 1.000 30.71007 89 LEU A CA 1
ATOM 711 C C . LEU A 1 89 ? 0.05901 8.87720 28.15415 1.000 39.19760 89 LEU A C 1
ATOM 712 O O . LEU A 1 89 ? 0.17476 9.58841 29.16018 1.000 40.64234 89 LEU A O 1
ATOM 717 N N . VAL A 1 90 ? -0.07328 7.56162 28.20880 1.000 35.52294 90 VAL A N 1
ATOM 718 C CA . VAL A 1 90 ? -0.26552 6.81477 29.44924 1.000 31.85460 90 VAL A CA 1
ATOM 719 C C . VAL A 1 90 ? 1.03134 6.07621 29.75218 1.000 34.84147 90 VAL A C 1
ATOM 720 O O . VAL A 1 90 ? 1.58135 5.42501 28.85774 1.000 31.80389 90 VAL A O 1
ATOM 724 N N . PRO A 1 91 ? 1.54676 6.14806 30.96558 1.000 38.51005 91 PRO A N 1
ATOM 725 C CA . PRO A 1 91 ? 2.88122 5.62187 31.28163 1.000 31.46353 91 PRO A CA 1
ATOM 726 C C . PRO A 1 91 ? 2.94865 4.10272 31.42437 1.000 36.12296 91 PRO A C 1
ATOM 727 O O . PRO A 1 91 ? 3.48615 3.57088 32.40325 1.000 33.48700 91 PRO A O 1
ATOM 731 N N . THR A 1 92 ? 2.40241 3.39710 30.44318 1.000 32.93826 92 THR A N 1
ATOM 732 C CA . THR A 1 92 ? 2.70624 1.98787 30.31780 1.000 31.41091 92 THR A CA 1
ATOM 733 C C . THR A 1 92 ? 4.08339 1.83919 29.67906 1.000 30.87512 92 THR A C 1
ATOM 734 O O . THR A 1 92 ? 4.69646 2.81647 29.24412 1.000 28.92354 92 THR A O 1
ATOM 738 N N . ILE A 1 93 ? 4.58902 0.61339 29.64586 1.000 31.92267 93 ILE A N 1
ATOM 739 C CA . ILE A 1 93 ? 5.83427 0.31672 28.94749 1.000 38.24983 93 ILE A CA 1
ATOM 740 C C . ILE A 1 93 ? 5.51293 -0.63493 27.79344 1.000 36.25452 93 ILE A C 1
ATOM 741 O O . ILE A 1 93 ? 5.24255 -1.82223 28.02558 1.000 40.37366 93 ILE A O 1
ATOM 746 N N . PRO A 1 94 ? 5.51011 -0.16789 26.53632 1.000 39.04687 94 PRO A N 1
ATOM 747 C CA . PRO A 1 94 ? 5.72465 1.22021 26.12887 1.000 30.42188 94 PRO A CA 1
ATOM 748 C C . PRO A 1 94 ? 4.47440 2.04408 26.34545 1.000 30.16144 94 PRO A C 1
ATOM 749 O O . PRO A 1 94 ? 3.44295 1.46652 26.65404 1.000 27.89305 94 PRO A O 1
ATOM 753 N N . PRO A 1 95 ? 4.56690 3.36707 26.20135 1.000 33.97174 95 PRO A N 1
ATOM 754 C CA . PRO A 1 95 ? 3.38547 4.21115 26.39478 1.000 31.39629 95 PRO A CA 1
ATOM 755 C C . PRO A 1 95 ? 2.22699 3.82802 25.48377 1.000 33.64106 95 PRO A C 1
ATOM 756 O O . PRO A 1 95 ? 2.41440 3.40468 24.34039 1.000 30.74379 95 PRO A O 1
ATOM 760 N N A THR A 1 96 ? 1.01449 3.97067 26.00929 0.241 32.35422 96 THR A N 1
ATOM 761 N N B THR A 1 96 ? 1.01739 3.98427 26.01423 0.759 31.88275 96 THR A N 1
ATOM 762 C CA A THR A 1 96 ? -0.19513 3.85630 25.21350 0.241 34.25885 96 THR A CA 1
ATOM 763 C CA B THR A 1 96 ? -0.20617 3.83506 25.25040 0.759 34.27994 96 THR A CA 1
ATOM 764 C C A THR A 1 96 ? -0.93834 5.18278 25.25954 0.241 34.93688 96 THR A C 1
ATOM 765 C C B THR A 1 96 ? -0.93054 5.17584 25.26742 0.759 34.90361 96 THR A C 1
ATOM 766 O O A THR A 1 96 ? -0.70348 6.01989 26.13434 0.241 31.97659 96 THR A O 1
ATOM 767 O O B THR A 1 96 ? -0.66196 6.03179 26.11394 0.759 31.72129 96 THR A O 1
ATOM 774 N N . ILE A 1 97 ? -1.82458 5.37537 24.29649 1.000 32.16809 97 ILE A N 1
ATOM 775 C CA . ILE A 1 97 ? -2.58607 6.61124 24.18857 1.000 35.34436 97 ILE A CA 1
ATOM 776 C C . ILE A 1 97 ? -3.95970 6.41057 24.82142 1.000 45.96348 97 ILE A C 1
ATOM 777 O O . ILE A 1 97 ? -4.54407 5.31988 24.78376 1.000 45.93438 97 ILE A O 1
ATOM 782 N N . GLU A 1 98 ? -4.48765 7.47167 25.41905 1.000 42.05510 98 GLU A N 1
ATOM 783 C CA . GLU A 1 98 ? -5.85324 7.45235 25.91954 1.000 51.97769 98 GLU A CA 1
ATOM 784 C C . GLU A 1 98 ? -6.60842 8.62164 25.31579 1.000 54.89303 98 GLU A C 1
ATOM 785 O O . GLU A 1 98 ? -6.22432 9.77603 25.51355 1.000 53.76787 98 GLU A O 1
ATOM 791 N N A ILE A 1 99 ? -7.70722 8.30947 24.63306 0.560 58.92135 99 ILE A N 1
ATOM 792 N N B ILE A 1 99 ? -7.63693 8.34371 24.53016 0.440 58.95060 99 ILE A N 1
ATOM 793 C CA A ILE A 1 99 ? -8.59939 9.27056 23.99759 0.560 59.29289 99 ILE A CA 1
ATOM 794 C CA B ILE A 1 99 ? -8.50039 9.41192 24.05173 0.440 59.25454 99 ILE A CA 1
ATOM 795 C C A ILE A 1 99 ? -9.85713 9.31481 24.85512 0.560 65.37294 99 ILE A C 1
ATOM 796 C C B ILE A 1 99 ? -9.76589 9.31077 24.89242 0.440 65.33064 99 ILE A C 1
ATOM 797 O O A ILE A 1 99 ? -10.71982 8.43842 24.72704 0.560 69.66731 99 ILE A O 1
ATOM 798 O O B ILE A 1 99 ? -10.47023 8.29406 24.87648 0.440 69.14553 99 ILE A O 1
ATOM 807 N N . ASN A 1 100 ? -9.97479 10.32317 25.73098 1.000 69.79095 100 ASN A N 1
ATOM 808 C CA . ASN A 1 100 ? -10.97349 10.29896 26.80541 1.000 71.14172 100 ASN A CA 1
ATOM 809 C C . ASN A 1 100 ? -10.77037 9.05990 27.68051 1.000 72.06737 100 ASN A C 1
ATOM 810 O O . ASN A 1 100 ? -10.39874 9.17548 28.85216 1.000 75.55999 100 ASN A O 1
ATOM 815 N N . GLY A 1 101 ? -11.00123 7.87126 27.10926 1.000 75.28374 101 GLY A N 1
ATOM 816 C CA . GLY A 1 101 ? -10.59248 6.60616 27.69274 1.000 70.65348 101 GLY A CA 1
ATOM 817 C C . GLY A 1 101 ? -10.61155 5.45926 26.69505 1.000 74.07387 101 GLY A C 1
ATOM 818 O O . GLY A 1 101 ? -11.68092 4.89886 26.44467 1.000 67.83938 101 GLY A O 1
ATOM 819 N N . ILE A 1 102 ? -9.45358 5.10464 26.11672 1.000 81.11199 102 ILE A N 1
ATOM 820 C CA . ILE A 1 102 ? -9.34333 4.01935 25.13713 1.000 85.14182 102 ILE A CA 1
ATOM 821 C C . ILE A 1 102 ? -8.00699 3.29792 25.30974 1.000 84.82583 102 ILE A C 1
ATOM 822 O O . ILE A 1 102 ? -7.03445 3.86370 25.81607 1.000 82.52779 102 ILE A O 1
ATOM 827 N N . ALA A 1 103 ? -7.98046 2.02035 24.91558 1.000 84.37908 103 ALA A N 1
ATOM 828 C CA . ALA A 1 103 ? -6.74411 1.24579 24.78265 1.000 87.63840 103 ALA A CA 1
ATOM 829 C C . ALA A 1 103 ? -5.78126 1.88744 23.78680 1.000 68.99550 103 ALA A C 1
ATOM 830 O O . ALA A 1 103 ? -4.98114 1.19503 23.15729 1.000 67.33855 103 ALA A O 1
ATOM 832 N N . MET A 1 110 ? 5.74066 -12.16725 28.01800 1.000 82.14255 110 MET A N 1
ATOM 833 C CA . MET A 1 110 ? 5.76392 -10.71981 27.83629 1.000 77.59268 110 MET A CA 1
ATOM 834 C C . MET A 1 110 ? 4.67223 -10.32149 26.84745 1.000 76.10637 110 MET A C 1
ATOM 835 O O . MET A 1 110 ? 4.37191 -11.06625 25.90899 1.000 76.20890 110 MET A O 1
ATOM 840 N N A ASN A 1 111 ? 4.08368 -9.14480 27.05511 0.538 68.41267 111 ASN A N 1
ATOM 841 N N B ASN A 1 111 ? 4.07937 -9.14442 27.05437 0.462 68.40808 111 ASN A N 1
ATOM 842 C CA A ASN A 1 111 ? 2.87967 -8.78938 26.31489 0.538 65.86734 111 ASN A CA 1
ATOM 843 C CA B ASN A 1 111 ? 2.87935 -8.79667 26.30334 0.462 65.84104 111 ASN A CA 1
ATOM 844 C C A ASN A 1 111 ? 3.13506 -7.77988 25.19480 0.538 63.60344 111 ASN A C 1
ATOM 845 C C B ASN A 1 111 ? 3.13876 -7.78036 25.18984 0.462 63.58491 111 ASN A C 1
ATOM 846 O O A ASN A 1 111 ? 3.14408 -8.16670 24.01939 0.538 61.41429 111 ASN A O 1
ATOM 847 O O B ASN A 1 111 ? 3.15271 -8.16189 24.01300 0.462 61.38638 111 ASN A O 1
ATOM 856 N N . PRO A 1 112 ? 3.37493 -6.48781 25.50103 1.000 66.62107 112 PRO A N 1
ATOM 857 C CA . PRO A 1 112 ? 3.11065 -5.43914 24.49453 1.000 51.75238 112 PRO A CA 1
ATOM 858 C C . PRO A 1 112 ? 4.01354 -5.41050 23.27471 1.000 55.93578 112 PRO A C 1
ATOM 859 O O . PRO A 1 112 ? 3.55138 -5.68900 22.16405 1.000 52.47877 112 PRO A O 1
ATOM 863 N N . LEU A 1 113 ? 5.27946 -5.03356 23.43666 1.000 56.16511 113 LEU A N 1
ATOM 864 C CA . LEU A 1 113 ? 6.10307 -4.84423 22.25319 1.000 53.40749 113 LEU A CA 1
ATOM 865 C C . LEU A 1 113 ? 6.38457 -6.15969 21.52539 1.000 51.04126 113 LEU A C 1
ATOM 866 O O . LEU A 1 113 ? 6.63845 -6.14081 20.31612 1.000 44.41129 113 LEU A O 1
ATOM 871 N N . GLN A 1 114 ? 6.29660 -7.30220 22.21185 1.000 50.08396 114 GLN A N 1
ATOM 872 C CA . GLN A 1 114 ? 6.30569 -8.57526 21.49706 1.000 47.75295 114 GLN A CA 1
ATOM 873 C C . GLN A 1 114 ? 5.09097 -8.68877 20.58486 1.000 45.90172 114 GLN A C 1
ATOM 874 O O . GLN A 1 114 ? 5.18796 -9.22010 19.47017 1.000 42.55787 114 GLN A O 1
ATOM 880 N N . ASP A 1 115 ? 3.93347 -8.19756 21.04285 1.000 46.36139 115 ASP A N 1
ATOM 881 C CA . ASP A 1 115 ? 2.71455 -8.30954 20.24188 1.000 44.98877 115 ASP A CA 1
ATOM 882 C C . ASP A 1 115 ? 2.85956 -7.58504 18.91033 1.000 35.38366 115 ASP A C 1
ATOM 883 O O . ASP A 1 115 ? 2.40869 -8.08274 17.87559 1.000 31.91725 115 ASP A O 1
ATOM 888 N N . THR A 1 116 ? 3.47516 -6.40404 18.90497 1.000 36.49901 116 THR A N 1
ATOM 889 C CA . THR A 1 116 ? 3.64163 -5.72256 17.62459 1.000 36.00487 116 THR A CA 1
ATOM 890 C C . THR A 1 116 ? 4.67751 -6.41686 16.75452 1.000 31.20582 116 THR A C 1
ATOM 891 O O . THR A 1 116 ? 4.57041 -6.38901 15.52492 1.000 35.77760 116 THR A O 1
ATOM 895 N N . ARG A 1 117 ? 5.65153 -7.08779 17.35967 1.000 34.61386 117 ARG A N 1
ATOM 896 C CA . ARG A 1 117 ? 6.56673 -7.89451 16.56493 1.000 33.20250 117 ARG A CA 1
ATOM 897 C C . ARG A 1 117 ? 5.86889 -9.13336 16.02137 1.000 34.35791 117 ARG A C 1
ATOM 898 O O . ARG A 1 117 ? 6.14030 -9.55916 14.89494 1.000 32.25660 117 ARG A O 1
ATOM 906 N N . ASN A 1 118 ? 4.96418 -9.72929 16.79844 1.000 30.44601 118 ASN A N 1
ATOM 907 C CA . ASN A 1 118 ? 4.20456 -10.85790 16.27422 1.000 34.75665 118 ASN A CA 1
ATOM 908 C C . ASN A 1 118 ? 3.34240 -10.42878 15.09399 1.000 34.50309 118 ASN A C 1
ATOM 909 O O . ASN A 1 118 ? 3.24225 -11.14324 14.09104 1.000 37.88545 118 ASN A O 1
ATOM 914 N N . LYS A 1 119 ? 2.71032 -9.26112 15.19887 1.000 33.93712 119 LYS A N 1
ATOM 915 C CA . LYS A 1 119 ? 1.89017 -8.74852 14.10313 1.000 33.55008 119 LYS A CA 1
ATOM 916 C C . LYS A 1 119 ? 2.71657 -8.57014 12.82640 1.000 29.39693 119 LYS A C 1
ATOM 917 O O . LYS A 1 119 ? 2.36374 -9.08566 11.76300 1.000 31.01749 119 LYS A O 1
ATOM 923 N N . VAL A 1 120 ? 3.81562 -7.82371 12.91698 1.000 33.65825 120 VAL A N 1
ATOM 924 C CA . VAL A 1 120 ? 4.65587 -7.57572 11.75641 1.000 26.29703 120 VAL A CA 1
ATOM 925 C C . VAL A 1 120 ? 5.28816 -8.87543 11.26919 1.000 34.01137 120 VAL A C 1
ATOM 926 O O . VAL A 1 120 ? 5.52328 -9.05316 10.06240 1.000 30.95142 120 VAL A O 1
ATOM 930 N N . ASN A 1 121 ? 5.53819 -9.82582 12.17369 1.000 26.54904 121 ASN A N 1
ATOM 931 C CA . ASN A 1 121 ? 6.11971 -11.08550 11.73040 1.000 29.85825 121 ASN A CA 1
ATOM 932 C C . ASN A 1 121 ? 5.19530 -11.86814 10.81421 1.000 40.22279 121 ASN A C 1
ATOM 933 O O . ASN A 1 121 ? 5.68863 -12.71125 10.05896 1.000 41.66192 121 ASN A O 1
ATOM 938 N N . THR A 1 122 ? 3.87869 -11.62195 10.86425 1.000 33.64848 122 THR A N 1
ATOM 939 C CA . THR A 1 122 ? 2.96589 -12.38816 10.02427 1.000 30.50309 122 THR A CA 1
ATOM 940 C C . THR A 1 122 ? 3.23754 -12.14417 8.54867 1.000 36.60566 122 THR A C 1
ATOM 941 O O . THR A 1 122 ? 3.09456 -13.05794 7.72356 1.000 36.98392 122 THR A O 1
ATOM 945 N N . VAL A 1 123 ? 3.59915 -10.91519 8.19203 1.000 28.94500 123 VAL A N 1
ATOM 946 C CA . VAL A 1 123 ? 3.78970 -10.54253 6.79411 1.000 32.87823 123 VAL A CA 1
ATOM 947 C C . VAL A 1 123 ? 5.25759 -10.31695 6.44037 1.000 38.49165 123 VAL A C 1
ATOM 948 O O . VAL A 1 123 ? 5.57475 -10.15047 5.24949 1.000 31.22792 123 VAL A O 1
ATOM 952 N N . MET A 1 124 ? 6.14806 -10.28715 7.42555 1.000 34.00387 124 MET A N 1
ATOM 953 C CA . MET A 1 124 ? 7.59283 -10.31508 7.21819 1.000 35.31458 124 MET A CA 1
ATOM 954 C C . MET A 1 124 ? 8.03824 -9.28426 6.16948 1.000 31.94383 124 MET A C 1
ATOM 955 O O . MET A 1 124 ? 8.54795 -9.64759 5.10924 1.000 30.00136 124 MET A O 1
ATOM 960 N N . PRO A 1 125 ? 7.81896 -7.99432 6.42050 1.000 31.58303 125 PRO A N 1
ATOM 961 C CA . PRO A 1 125 ? 8.18580 -6.97489 5.42498 1.000 32.53051 125 PRO A CA 1
ATOM 962 C C . PRO A 1 125 ? 9.69256 -6.90524 5.25385 1.000 38.86197 125 PRO A C 1
ATOM 963 O O . PRO A 1 125 ? 10.43732 -6.86980 6.23304 1.000 34.21489 125 PRO A O 1
ATOM 967 N N . ARG A 1 126 ? 10.13506 -6.86788 4.00242 1.000 39.14525 126 ARG A N 1
ATOM 968 C CA . ARG A 1 126 ? 11.54710 -6.96144 3.66353 1.000 40.20946 126 ARG A CA 1
ATOM 969 C C . ARG A 1 126 ? 12.04843 -5.62907 3.11707 1.000 39.71493 126 ARG A C 1
ATOM 970 O O . ARG A 1 126 ? 11.27414 -4.79216 2.64305 1.000 37.23822 126 ARG A O 1
ATOM 978 N N . GLU A 1 127 ? 13.36484 -5.45097 3.17551 1.000 39.74975 127 GLU A N 1
ATOM 979 C CA . GLU A 1 127 ? 14.01574 -4.34435 2.48742 1.000 35.68895 127 GLU A CA 1
ATOM 980 C C . GLU A 1 127 ? 13.61399 -4.31723 1.01387 1.000 34.71135 127 GLU A C 1
ATOM 981 O O . GLU A 1 127 ? 13.54652 -5.35640 0.35402 1.000 35.92353 127 GLU A O 1
ATOM 987 N N . GLY A 1 128 ? 13.32522 -3.11380 0.50551 1.000 34.50194 128 GLY A N 1
ATOM 988 C CA . GLY A 1 128 ? 12.87467 -2.92720 -0.85955 1.000 35.65553 128 GLY A CA 1
ATOM 989 C C . GLY A 1 128 ? 11.37650 -3.00366 -1.04841 1.000 38.18084 128 GLY A C 1
ATOM 990 O O . GLY A 1 128 ? 10.90063 -2.87330 -2.18315 1.000 42.18020 128 GLY A O 1
ATOM 991 N N . GLU A 1 129 ? 10.61641 -3.22080 0.01623 1.000 38.90509 129 GLU A N 1
ATOM 992 C CA . GLU A 1 129 ? 9.16955 -3.36554 -0.07165 1.000 34.90511 129 GLU A CA 1
ATOM 993 C C . GLU A 1 129 ? 8.48097 -2.13267 0.49767 1.000 27.59100 129 GLU A C 1
ATOM 994 O O . GLU A 1 129 ? 9.05079 -1.39689 1.30498 1.000 32.10861 129 GLU A O 1
ATOM 1000 N N . THR A 1 130 ? 7.23282 -1.92535 0.08785 1.000 31.21947 130 THR A N 1
ATOM 1001 C CA . THR A 1 130 ? 6.42102 -0.81140 0.55393 1.000 27.98610 130 THR A CA 1
ATOM 1002 C C . THR A 1 130 ? 5.22193 -1.37479 1.30216 1.000 33.12559 130 THR A C 1
ATOM 1003 O O . THR A 1 130 ? 4.50126 -2.22459 0.76994 1.000 31.51254 130 THR A O 1
ATOM 1007 N N . VAL A 1 131 ? 5.00652 -0.91638 2.53327 1.000 25.60858 131 VAL A N 1
ATOM 1008 C CA . VAL A 1 131 ? 3.95110 -1.47789 3.36564 1.000 27.95518 131 VAL A CA 1
ATOM 1009 C C . VAL A 1 131 ? 2.94151 -0.38742 3.68310 1.000 24.16952 131 VAL A C 1
ATOM 1010 O O . VAL A 1 131 ? 3.27460 0.79561 3.81704 1.000 27.22550 131 VAL A O 1
ATOM 1014 N N . LEU A 1 132 ? 1.69081 -0.79505 3.76773 1.000 23.11831 132 LEU A N 1
ATOM 1015 C CA . LEU A 1 132 ? 0.60881 0.08515 4.16879 1.000 27.41193 132 LEU A CA 1
ATOM 1016 C C . LEU A 1 132 ? 0.15016 -0.35378 5.54404 1.000 25.54766 132 LEU A C 1
ATOM 1017 O O . LEU A 1 132 ? -0.23904 -1.51880 5.73440 1.000 24.03152 132 LEU A O 1
ATOM 1022 N N . ASP A 1 133 ? 0.22302 0.56147 6.50110 1.000 20.85131 133 ASP A N 1
ATOM 1023 C CA . ASP A 1 133 ? -0.29086 0.33862 7.84224 1.000 19.42542 133 ASP A CA 1
ATOM 1024 C C . ASP A 1 133 ? -1.51537 1.24186 7.99219 1.000 19.81021 133 ASP A C 1
ATOM 1025 O O . ASP A 1 133 ? -1.38217 2.46481 8.09490 1.000 20.79823 133 ASP A O 1
ATOM 1030 N N . THR A 1 134 ? -2.71448 0.63233 7.97660 1.000 19.81757 134 THR A N 1
ATOM 1031 C CA . THR A 1 134 ? -3.97133 1.36795 7.82591 1.000 18.69175 134 THR A CA 1
ATOM 1032 C C . THR A 1 134 ? -4.38131 2.20357 9.03586 1.000 22.66585 134 THR A C 1
ATOM 1033 O O . THR A 1 134 ? -5.11636 3.17329 8.86654 1.000 25.77541 134 THR A O 1
ATOM 1037 N N A CYS A 1 135 ? -3.97682 1.83751 10.25025 0.572 23.87876 135 CYS A N 1
ATOM 1038 N N B CYS A 1 135 ? -3.92747 1.85590 10.24085 0.428 24.76134 135 CYS A N 1
ATOM 1039 C CA A CYS A 1 135 ? -4.33575 2.60973 11.44754 0.572 28.38096 135 CYS A CA 1
ATOM 1040 C CA B CYS A 1 135 ? -4.32214 2.55004 11.47225 0.428 28.00607 135 CYS A CA 1
ATOM 1041 C C A CYS A 1 135 ? -3.09433 2.79251 12.31637 0.572 24.72226 135 CYS A C 1
ATOM 1042 C C B CYS A 1 135 ? -3.07240 2.77910 12.31929 0.428 27.77542 135 CYS A C 1
ATOM 1043 O O A CYS A 1 135 ? -2.68320 1.86186 13.01093 0.572 27.04755 135 CYS A O 1
ATOM 1044 O O B CYS A 1 135 ? -2.62593 1.85963 13.01065 0.428 27.41476 135 CYS A O 1
ATOM 1049 N N . MET A 1 136 ? -2.50375 3.99173 12.25512 1.000 24.50187 136 MET A N 1
ATOM 1050 C CA . MET A 1 136 ? -1.30855 4.31799 13.04133 1.000 31.44043 136 MET A CA 1
ATOM 1051 C C . MET A 1 136 ? -1.40172 3.95956 14.51745 1.000 30.63529 136 MET A C 1
ATOM 1052 O O . MET A 1 136 ? -0.54686 3.23650 15.04593 1.000 26.52793 136 MET A O 1
ATOM 1057 N N . GLY A 1 137 ? -2.32740 4.60551 15.22028 1.000 24.03924 137 GLY A N 1
ATOM 1058 C CA . GLY A 1 137 ? -2.22292 4.72158 16.67220 1.000 26.77231 137 GLY A CA 1
ATOM 1059 C C . GLY A 1 137 ? -0.95684 5.49679 16.99150 1.000 29.15082 137 GLY A C 1
ATOM 1060 O O . GLY A 1 137 ? -0.68470 6.55309 16.41613 1.000 28.78863 137 GLY A O 1
ATOM 1061 N N . LEU A 1 138 ? -0.10934 4.94120 17.84618 1.000 30.56231 138 LEU A N 1
ATOM 1062 C CA . LEU A 1 138 ? 1.16258 5.57505 18.15976 1.000 27.98230 138 LEU A CA 1
ATOM 1063 C C . LEU A 1 138 ? 2.25409 5.21323 17.16357 1.000 24.28005 138 LEU A C 1
ATOM 1064 O O . LEU A 1 138 ? 3.38804 5.67662 17.31019 1.000 27.13301 138 LEU A O 1
ATOM 1069 N N . GLY A 1 139 ? 1.95080 4.38989 16.17005 1.000 28.86848 139 GLY A N 1
ATOM 1070 C CA . GLY A 1 139 ? 2.90237 4.09612 15.12522 1.000 25.10587 139 GLY A CA 1
ATOM 1071 C C . GLY A 1 139 ? 3.76417 2.88803 15.36763 1.000 20.45338 139 GLY A C 1
ATOM 1072 O O . GLY A 1 139 ? 4.70615 2.65571 14.59673 1.000 27.44243 139 GLY A O 1
ATOM 1073 N N . TYR A 1 140 ? 3.47993 2.10477 16.40950 1.000 23.13517 140 TYR A N 1
ATOM 1074 C CA . TYR A 1 140 ? 4.42083 1.06449 16.81360 1.000 21.57570 140 TYR A CA 1
ATOM 1075 C C . TYR A 1 140 ? 4.51833 -0.02118 15.76619 1.000 28.68692 140 TYR A C 1
ATOM 1076 O O . TYR A 1 140 ? 5.59431 -0.59092 15.56384 1.000 23.39444 140 TYR A O 1
ATOM 1085 N N . THR A 1 141 ? 3.39399 -0.35975 15.12540 1.000 22.84340 141 THR A N 1
ATOM 1086 C CA . THR A 1 141 ? 3.45227 -1.35741 14.06577 1.000 29.21627 141 THR A CA 1
ATOM 1087 C C . THR A 1 141 ? 4.13584 -0.79524 12.83024 1.000 26.21364 141 THR A C 1
ATOM 1088 O O . THR A 1 141 ? 4.91177 -1.49668 12.16799 1.000 30.19397 141 THR A O 1
ATOM 1092 N N . ALA A 1 142 ? 3.86859 0.47293 12.51058 1.000 23.47264 142 ALA A N 1
ATOM 1093 C CA . ALA A 1 142 ? 4.53236 1.10999 11.38114 1.000 28.17557 142 ALA A CA 1
ATOM 1094 C C . ALA A 1 142 ? 6.03227 1.15275 11.59807 1.000 23.51082 142 ALA A C 1
ATOM 1095 O O . ALA A 1 142 ? 6.81055 0.80808 10.69937 1.000 28.48865 142 ALA A O 1
ATOM 1097 N N . ILE A 1 143 ? 6.45971 1.54032 12.80261 1.000 26.99497 143 ILE A N 1
ATOM 1098 C CA . ILE A 1 143 ? 7.88899 1.63463 13.10268 1.000 25.84586 143 ILE A CA 1
ATOM 1099 C C . ILE A 1 143 ? 8.55628 0.25804 13.04514 1.000 25.21235 143 ILE A C 1
ATOM 1100 O O . ILE A 1 143 ? 9.61482 0.09584 12.43197 1.000 31.10586 143 ILE A O 1
ATOM 1105 N N . GLU A 1 144 ? 7.95647 -0.74794 13.68644 1.000 27.47019 144 GLU A N 1
ATOM 1106 C CA . GLU A 1 144 ? 8.52660 -2.09443 13.65785 1.000 24.79918 144 GLU A CA 1
ATOM 1107 C C . GLU A 1 144 ? 8.66937 -2.61116 12.23044 1.000 30.48025 144 GLU A C 1
ATOM 1108 O O . GLU A 1 144 ? 9.67270 -3.25148 11.89117 1.000 29.35606 144 GLU A O 1
ATOM 1114 N N . ALA A 1 145 ? 7.68137 -2.33774 11.37242 1.000 30.26178 145 ALA A N 1
ATOM 1115 C CA . ALA A 1 145 ? 7.76504 -2.77861 9.97918 1.000 30.45245 145 ALA A CA 1
ATOM 1116 C C . ALA A 1 145 ? 8.85087 -2.04186 9.20637 1.000 32.86539 145 ALA A C 1
ATOM 1117 O O . ALA A 1 145 ? 9.38988 -2.57916 8.23425 1.000 35.17762 145 ALA A O 1
ATOM 1119 N N . SER A 1 146 ? 9.16064 -0.80773 9.59689 1.000 27.95783 146 SER A N 1
ATOM 1120 C CA . SER A 1 146 ? 10.20466 -0.04569 8.93321 1.000 26.59733 146 SER A CA 1
ATOM 1121 C C . SER A 1 146 ? 11.58589 -0.44225 9.42912 1.000 37.33583 146 SER A C 1
ATOM 1122 O O . SER A 1 146 ? 12.55808 -0.36514 8.67759 1.000 33.50426 146 SER A O 1
ATOM 1125 N N . LYS A 1 147 ? 11.69936 -0.85208 10.68977 1.000 40.76869 147 LYS A N 1
ATOM 1126 C CA . LYS A 1 147 ? 12.98258 -1.32215 11.18848 1.000 39.63850 147 LYS A CA 1
ATOM 1127 C C . LYS A 1 147 ? 13.44222 -2.58291 10.47435 1.000 33.25722 147 LYS A C 1
ATOM 1128 O O . LYS A 1 147 ? 14.61299 -2.95514 10.59473 1.000 52.66143 147 LYS A O 1
ATOM 1134 N N . ARG A 1 148 ? 12.56787 -3.23801 9.72346 1.000 39.57406 148 ARG A N 1
ATOM 1135 C CA . ARG A 1 148 ? 12.97883 -4.38297 8.91844 1.000 43.37924 148 ARG A CA 1
ATOM 1136 C C . ARG A 1 148 ? 13.57413 -3.97982 7.57436 1.000 44.74126 148 ARG A C 1
ATOM 1137 O O . ARG A 1 148 ? 14.14678 -4.83419 6.88744 1.000 48.21244 148 ARG A O 1
ATOM 1145 N N . GLY A 1 149 ? 13.44300 -2.71683 7.17800 1.000 32.85682 149 GLY A N 1
ATOM 1146 C CA . GLY A 1 149 ? 13.96268 -2.24088 5.91049 1.000 38.08286 149 GLY A CA 1
ATOM 1147 C C . GLY A 1 149 ? 12.91040 -1.74468 4.95021 1.000 33.11248 149 GLY A C 1
ATOM 1148 O O . GLY A 1 149 ? 13.25954 -1.16746 3.91035 1.000 39.09872 149 GLY A O 1
ATOM 1149 N N . ALA A 1 150 ? 11.63235 -1.93553 5.24574 1.000 41.57772 150 ALA A N 1
ATOM 1150 C CA . ALA A 1 150 ? 10.58268 -1.55870 4.31931 1.000 33.82420 150 ALA A CA 1
ATOM 1151 C C . ALA A 1 150 ? 10.21500 -0.08661 4.48364 1.000 31.92054 150 ALA A C 1
ATOM 1152 O O . ALA A 1 150 ? 10.39608 0.50784 5.55075 1.000 27.13898 150 ALA A O 1
ATOM 1154 N N . TYR A 1 151 ? 9.70958 0.50490 3.40195 1.000 30.27211 151 TYR A N 1
ATOM 1155 C CA . TYR A 1 151 ? 9.14939 1.85142 3.44816 1.000 34.20350 151 TYR A CA 1
ATOM 1156 C C . TYR A 1 151 ? 7.67438 1.76957 3.82664 1.000 26.75034 151 TYR A C 1
ATOM 1157 O O . TYR A 1 151 ? 6.90542 1.06178 3.17674 1.000 29.65136 151 TYR A O 1
ATOM 1166 N N . VAL A 1 152 ? 7.27813 2.49020 4.87347 1.000 31.54972 152 VAL A N 1
ATOM 1167 C CA . VAL A 1 152 ? 5.95268 2.34551 5.47103 1.000 26.21384 152 VAL A CA 1
ATOM 1168 C C . VAL A 1 152 ? 5.11377 3.60007 5.25672 1.000 23.44561 152 VAL A C 1
ATOM 1169 O O . VAL A 1 152 ? 5.57359 4.72373 5.49883 1.000 28.14818 152 VAL A O 1
ATOM 1173 N N . ILE A 1 153 ? 3.87856 3.40312 4.81378 1.000 24.67667 153 ILE A N 1
ATOM 1174 C CA . ILE A 1 153 ? 2.86826 4.44535 4.78951 1.000 23.73778 153 ILE A CA 1
ATOM 1175 C C . ILE A 1 153 ? 1.83308 4.07989 5.83301 1.000 23.41319 153 ILE A C 1
ATOM 1176 O O . ILE A 1 153 ? 1.39281 2.92697 5.89811 1.000 25.72475 153 ILE A O 1
ATOM 1181 N N . THR A 1 154 ? 1.49264 5.02839 6.69101 1.000 23.87056 154 THR A N 1
ATOM 1182 C CA . THR A 1 154 ? 0.61037 4.71366 7.80201 1.000 22.36348 154 THR A CA 1
ATOM 1183 C C . THR A 1 154 ? -0.40083 5.83553 7.91702 1.000 26.39163 154 THR A C 1
ATOM 1184 O O . THR A 1 154 ? -0.06180 7.01667 7.73701 1.000 25.28919 154 THR A O 1
ATOM 1188 N N . ILE A 1 155 ? -1.66151 5.44811 8.12379 1.000 23.74655 155 ILE A N 1
ATOM 1189 C CA . ILE A 1 155 ? -2.77847 6.37618 8.10183 1.000 26.85809 155 ILE A CA 1
ATOM 1190 C C . ILE A 1 155 ? -3.25644 6.59636 9.52644 1.000 29.09098 155 ILE A C 1
ATOM 1191 O O . ILE A 1 155 ? -3.38217 5.64034 10.29713 1.000 30.81393 155 ILE A O 1
ATOM 1196 N N . GLU A 1 156 ? -3.50898 7.85779 9.88274 1.000 26.24105 156 GLU A N 1
ATOM 1197 C CA . GLU A 1 156 ? -4.05491 8.21556 11.18709 1.000 34.89830 156 GLU A CA 1
ATOM 1198 C C . GLU A 1 156 ? -5.21325 9.17529 10.97596 1.000 36.46118 156 GLU A C 1
ATOM 1199 O O . GLU A 1 156 ? -5.04349 10.24201 10.37566 1.000 35.74394 156 GLU A O 1
ATOM 1205 N N . LYS A 1 157 ? -6.39296 8.79007 11.46178 1.000 37.28616 157 LYS A N 1
ATOM 1206 C CA . LYS A 1 157 ? -7.57966 9.60775 11.25771 1.000 34.95736 157 LYS A CA 1
ATOM 1207 C C . LYS A 1 157 ? -7.55364 10.86125 12.11075 1.000 37.37018 157 LYS A C 1
ATOM 1208 O O . LYS A 1 157 ? -8.07258 11.90444 11.69404 1.000 36.74754 157 LYS A O 1
ATOM 1214 N N . ASP A 1 158 ? -6.97823 10.77914 13.31169 1.000 33.33899 158 ASP A N 1
ATOM 1215 C CA . ASP A 1 158 ? -7.14441 11.84073 14.30225 1.000 42.49627 158 ASP A CA 1
ATOM 1216 C C . ASP A 1 158 ? -5.87786 12.67742 14.38808 1.000 37.99687 158 ASP A C 1
ATOM 1217 O O . ASP A 1 158 ? -4.84099 12.16318 14.83150 1.000 38.04333 158 ASP A O 1
ATOM 1222 N N . PRO A 1 159 ? -5.90576 13.95366 14.00962 1.000 39.55991 159 PRO A N 1
ATOM 1223 C CA . PRO A 1 159 ? -4.68382 14.76839 14.12161 1.000 36.25328 159 PRO A CA 1
ATOM 1224 C C . PRO A 1 159 ? -4.17903 14.92642 15.54724 1.000 40.35994 159 PRO A C 1
ATOM 1225 O O . PRO A 1 159 ? -3.02863 15.33394 15.73802 1.000 42.15372 159 PRO A O 1
ATOM 1229 N N . ASN A 1 160 ? -4.99233 14.63040 16.55929 1.000 43.33168 160 ASN A N 1
ATOM 1230 C CA . ASN A 1 160 ? -4.48678 14.70346 17.92550 1.000 41.50778 160 ASN A CA 1
ATOM 1231 C C . ASN A 1 160 ? -3.71275 13.45296 18.31512 1.000 40.44011 160 ASN A C 1
ATOM 1232 O O . ASN A 1 160 ? -2.85622 13.51937 19.20257 1.000 40.65250 160 ASN A O 1
ATOM 1237 N N . VAL A 1 161 ? -4.00834 12.30899 17.68914 1.000 38.50389 161 VAL A N 1
ATOM 1238 C CA . VAL A 1 161 ? -3.18400 11.12336 17.88995 1.000 32.71816 161 VAL A CA 1
ATOM 1239 C C . VAL A 1 161 ? -1.78456 11.37004 17.34436 1.000 40.15178 161 VAL A C 1
ATOM 1240 O O . VAL A 1 161 ? -0.77892 10.99627 17.95999 1.000 37.15690 161 VAL A O 1
ATOM 1244 N N . ILE A 1 162 ? -1.70740 12.01930 16.18429 1.000 36.10217 162 ILE A N 1
ATOM 1245 C CA . ILE A 1 162 ? -0.43383 12.36092 15.56345 1.000 33.75826 162 ILE A CA 1
ATOM 1246 C C . ILE A 1 162 ? 0.36013 13.28667 16.46217 1.000 37.65193 162 ILE A C 1
ATOM 1247 O O . ILE A 1 162 ? 1.56534 13.09919 16.65941 1.000 41.51181 162 ILE A O 1
ATOM 1252 N N . GLU A 1 163 ? -0.30344 14.29819 17.02922 1.000 40.58590 163 GLU A N 1
ATOM 1253 C CA . GLU A 1 163 ? 0.40352 15.25872 17.87072 1.000 40.14784 163 GLU A CA 1
ATOM 1254 C C . GLU A 1 163 ? 0.90191 14.60784 19.15254 1.000 35.07850 163 GLU A C 1
ATOM 1255 O O . GLU A 1 163 ? 2.00504 14.91207 19.61660 1.000 39.37464 163 GLU A O 1
ATOM 1261 N N . ILE A 1 164 ? 0.11875 13.69142 19.72516 1.000 41.44987 164 ILE A N 1
ATOM 1262 C CA . ILE A 1 164 ? 0.56776 12.96264 20.91063 1.000 34.37127 164 ILE A CA 1
ATOM 1263 C C . ILE A 1 164 ? 1.73592 12.05102 20.56117 1.000 35.80603 164 ILE A C 1
ATOM 1264 O O . ILE A 1 164 ? 2.69207 11.90712 21.33711 1.000 36.29322 164 ILE A O 1
ATOM 1269 N N . ALA A 1 165 ? 1.68005 11.41009 19.39482 1.000 36.47914 165 ALA A N 1
ATOM 1270 C CA . ALA A 1 165 ? 2.81247 10.60186 18.96105 1.000 31.44904 165 ALA A CA 1
ATOM 1271 C C . ALA A 1 165 ? 4.06917 11.43819 18.89634 1.000 26.18220 165 ALA A C 1
ATOM 1272 O O . ALA A 1 165 ? 5.15611 10.93531 19.17614 1.000 28.53625 165 ALA A O 1
ATOM 1274 N N . ARG A 1 166 ? 3.91981 12.73470 18.62179 1.000 32.92714 166 ARG A N 1
ATOM 1275 C CA . ARG A 1 166 ? 5.06055 13.61677 18.40042 1.000 37.56495 166 ARG A CA 1
ATOM 1276 C C . ARG A 1 166 ? 5.87184 13.84744 19.66534 1.000 34.08047 166 ARG A C 1
ATOM 1277 O O . ARG A 1 166 ? 7.07617 14.11014 19.58036 1.000 39.45345 166 ARG A O 1
ATOM 1285 N N . ILE A 1 167 ? 5.24730 13.76793 20.84273 1.000 37.14446 167 ILE A N 1
ATOM 1286 C CA . ILE A 1 167 ? 5.97582 13.94878 22.09474 1.000 32.25081 167 ILE A CA 1
ATOM 1287 C C . ILE A 1 167 ? 6.30257 12.63327 22.76607 1.000 36.02285 167 ILE A C 1
ATOM 1288 O O . ILE A 1 167 ? 6.91477 12.63222 23.84067 1.000 37.79915 167 ILE A O 1
ATOM 1293 N N . ASN A 1 168 ? 5.94728 11.51188 22.14613 1.000 30.63857 168 ASN A N 1
ATOM 1294 C CA . ASN A 1 168 ? 6.26488 10.19284 22.66423 1.000 29.75937 168 ASN A CA 1
ATOM 1295 C C . ASN A 1 168 ? 7.61120 9.73898 22.11321 1.000 31.40110 168 ASN A C 1
ATOM 1296 O O . ASN A 1 168 ? 7.74223 9.56933 20.88986 1.000 30.96319 168 ASN A O 1
ATOM 1301 N N . PRO A 1 169 ? 8.62514 9.52756 22.95295 1.000 31.00296 169 PRO A N 1
ATOM 1302 C CA . PRO A 1 169 ? 9.92335 9.07553 22.42694 1.000 24.34367 169 PRO A CA 1
ATOM 1303 C C . PRO A 1 169 ? 9.85784 7.74644 21.72109 1.000 34.51040 169 PRO A C 1
ATOM 1304 O O . PRO A 1 169 ? 10.78164 7.42735 20.96532 1.000 32.26662 169 PRO A O 1
ATOM 1308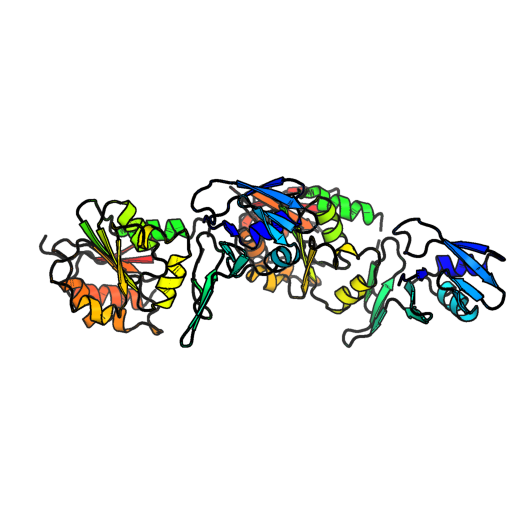 N N . TRP A 1 170 ? 8.79991 6.96116 21.92728 1.000 31.26620 170 TRP A N 1
ATOM 1309 C CA . TRP A 1 170 ? 8.66790 5.66969 21.26682 1.000 33.00748 170 TRP A CA 1
ATOM 1310 C C . TRP A 1 170 ? 8.06122 5.77392 19.87732 1.000 26.51704 170 TRP A C 1
ATOM 1311 O O . TRP A 1 170 ? 8.07854 4.78740 19.13783 1.000 31.74612 170 TRP A O 1
ATOM 1322 N N . SER A 1 171 ? 7.49850 6.92034 19.51353 1.000 24.96482 171 SER A N 1
ATOM 1323 C CA . SER A 1 171 ? 6.98412 7.13253 18.17287 1.000 28.36334 171 SER A CA 1
ATOM 1324 C C . SER A 1 171 ? 7.92929 7.96294 17.32190 1.000 33.65176 171 SER A C 1
ATOM 1325 O O . SER A 1 171 ? 7.57570 8.31218 16.19036 1.000 34.23213 171 SER A O 1
ATOM 1328 N N . ARG A 1 172 ? 9.13366 8.25354 17.83353 1.000 29.40068 172 ARG A N 1
ATOM 1329 C CA . ARG A 1 172 ? 10.03323 9.22555 17.20564 1.000 30.12217 172 ARG A CA 1
ATOM 1330 C C . ARG A 1 172 ? 10.27489 8.93173 15.72921 1.000 37.96083 172 ARG A C 1
ATOM 1331 O O . ARG A 1 172 ? 10.32907 9.85619 14.90897 1.000 40.71041 172 ARG A O 1
ATOM 1339 N N . GLU A 1 173 ? 10.43355 7.65469 15.36748 1.000 29.74489 173 GLU A N 1
ATOM 1340 C CA . GLU A 1 173 ? 10.77742 7.32144 13.99141 1.000 30.45228 173 GLU A CA 1
ATOM 1341 C C . GLU A 1 173 ? 9.65695 7.63632 13.00645 1.000 34.78673 173 GLU A C 1
ATOM 1342 O O . GLU A 1 173 ? 9.90900 7.65722 11.79943 1.000 33.27918 173 GLU A O 1
ATOM 1348 N N . LEU A 1 174 ? 8.44047 7.90427 13.47981 1.000 33.55637 174 LEU A N 1
ATOM 1349 C CA . LEU A 1 174 ? 7.41927 8.42712 12.58378 1.000 38.55616 174 LEU A CA 1
ATOM 1350 C C . LEU A 1 174 ? 7.81459 9.77203 11.99215 1.000 38.80040 174 LEU A C 1
ATOM 1351 O O . LEU A 1 174 ? 7.32689 10.12442 10.91426 1.000 35.46350 174 LEU A O 1
ATOM 1356 N N . PHE A 1 175 ? 8.69392 10.52539 12.65703 1.000 40.92133 175 PHE A N 1
ATOM 1357 C CA . PHE A 1 175 ? 8.99136 11.88932 12.24713 1.000 45.96960 175 PHE A CA 1
ATOM 1358 C C . PHE A 1 175 ? 10.46375 12.17930 11.95586 1.000 48.53050 175 PHE A C 1
ATOM 1359 O O . PHE A 1 175 ? 10.77371 13.29697 11.53460 1.000 44.49110 175 PHE A O 1
ATOM 1367 N N . THR A 1 176 ? 11.38405 11.23606 12.17253 1.000 55.46361 176 THR A N 1
ATOM 1368 C CA . THR A 1 176 ? 12.80821 11.51525 11.95437 1.000 61.04869 176 THR A CA 1
ATOM 1369 C C . THR A 1 176 ? 13.15710 11.22935 10.50031 1.000 56.29120 176 THR A C 1
ATOM 1370 O O . THR A 1 176 ? 13.68573 10.17330 10.14569 1.000 58.56630 176 THR A O 1
ATOM 1374 N N . GLY A 1 177 ? 12.88896 12.21561 9.65559 1.000 57.18877 177 GLY A N 1
ATOM 1375 C CA . GLY A 1 177 ? 13.17218 12.06885 8.24109 1.000 54.73601 177 GLY A CA 1
ATOM 1376 C C . GLY A 1 177 ? 12.17427 11.13030 7.60434 1.000 58.50915 177 GLY A C 1
ATOM 1377 O O . GLY A 1 177 ? 10.96666 11.27835 7.78221 1.000 50.56572 177 GLY A O 1
ATOM 1378 N N . GLY A 1 178 ? 12.68143 10.14994 6.85596 1.000 65.27344 178 GLY A N 1
ATOM 1379 C CA . GLY A 1 178 ? 11.84490 9.17001 6.19808 1.000 49.73639 178 GLY A CA 1
ATOM 1380 C C . GLY A 1 178 ? 12.30546 7.75801 6.51336 1.000 53.81424 178 GLY A C 1
ATOM 1381 O O . GLY A 1 178 ? 13.29867 7.54413 7.21571 1.000 56.24087 178 GLY A O 1
ATOM 1382 N N . LYS A 1 179 ? 11.60643 6.81352 5.88080 1.000 57.17934 179 LYS A N 1
ATOM 1383 C CA . LYS A 1 179 ? 11.45757 5.39335 6.19680 1.000 48.68659 179 LYS A CA 1
ATOM 1384 C C . LYS A 1 179 ? 9.96546 5.18363 6.39274 1.000 33.86477 179 LYS A C 1
ATOM 1385 O O . LYS A 1 179 ? 9.41813 4.15216 6.00430 1.000 35.14063 179 LYS A O 1
ATOM 1391 N N . ILE A 1 180 ? 9.30231 6.18496 6.96879 1.000 31.40850 180 ILE A N 1
ATOM 1392 C CA . ILE A 1 180 ? 7.87805 6.14357 7.28422 1.000 36.82346 180 ILE A CA 1
ATOM 1393 C C . ILE A 1 180 ? 7.26797 7.47679 6.89533 1.000 35.05067 180 ILE A C 1
ATOM 1394 O O . ILE A 1 180 ? 7.86987 8.53419 7.11535 1.000 35.59329 180 ILE A O 1
ATOM 1399 N N . GLN A 1 181 ? 6.06703 7.42606 6.32328 1.000 24.51761 181 GLN A N 1
ATOM 1400 C CA . GLN A 1 181 ? 5.34484 8.62063 5.94356 1.000 26.01408 181 GLN A CA 1
ATOM 1401 C C . GLN A 1 181 ? 3.92523 8.53297 6.48270 1.000 28.52480 181 GLN A C 1
ATOM 1402 O O . GLN A 1 181 ? 3.27854 7.48481 6.41851 1.000 35.22411 181 GLN A O 1
ATOM 1408 N N . VAL A 1 182 ? 3.45843 9.63575 7.04350 1.000 30.42207 182 VAL A N 1
ATOM 1409 C CA . VAL A 1 182 ? 2.25196 9.65535 7.84810 1.000 28.73720 182 VAL A CA 1
ATOM 1410 C C . VAL A 1 182 ? 1.19640 10.39790 7.06005 1.000 32.83823 182 VAL A C 1
ATOM 1411 O O . VAL A 1 182 ? 1.39354 11.55929 6.68903 1.000 36.44097 182 VAL A O 1
ATOM 1415 N N . ILE A 1 183 ? 0.08732 9.72507 6.78576 1.000 34.00774 183 ILE A N 1
ATOM 1416 C CA . ILE A 1 183 ? -1.03776 10.32488 6.09220 1.000 31.50299 183 ILE A CA 1
ATOM 1417 C C . ILE A 1 183 ? -2.12255 10.53776 7.12541 1.000 35.24159 183 ILE A C 1
ATOM 1418 O O . ILE A 1 183 ? -2.52346 9.58999 7.81399 1.000 31.65302 183 ILE A O 1
ATOM 1423 N N . GLN A 1 184 ? -2.57529 11.77934 7.26676 1.000 34.89676 184 GLN A N 1
ATOM 1424 C CA . GLN A 1 184 ? -3.73070 12.03968 8.10374 1.000 40.28170 184 GLN A CA 1
ATOM 1425 C C . GLN A 1 184 ? -4.96307 11.97359 7.22560 1.000 38.96421 184 GLN A C 1
ATOM 1426 O O . GLN A 1 184 ? -5.05645 12.70000 6.22809 1.000 38.58830 184 GLN A O 1
ATOM 1432 N N . GLY A 1 185 ? -5.90260 11.11347 7.59344 1.000 34.90907 185 GLY A N 1
ATOM 1433 C CA . GLY A 1 185 ? -7.14842 11.06394 6.86534 1.000 35.19958 185 GLY A CA 1
ATOM 1434 C C . GLY A 1 185 ? -7.91840 9.80806 7.19634 1.000 36.11021 185 GLY A C 1
ATOM 1435 O O . GLY A 1 185 ? -7.56230 9.05221 8.10399 1.000 34.62230 185 GLY A O 1
ATOM 1436 N N . ASP A 1 186 ? -8.98776 9.60983 6.43644 1.000 36.08474 186 ASP A N 1
ATOM 1437 C CA . ASP A 1 186 ? -9.90128 8.50443 6.66887 1.000 37.39027 186 ASP A CA 1
ATOM 1438 C C . ASP A 1 186 ? -9.47568 7.32432 5.80730 1.000 33.64159 186 ASP A C 1
ATOM 1439 O O . ASP A 1 186 ? -9.51959 7.39344 4.57178 1.000 32.49938 186 ASP A O 1
ATOM 1444 N N . ALA A 1 187 ? -9.06836 6.24243 6.46722 1.000 32.99785 187 ALA A N 1
ATOM 1445 C CA . ALA A 1 187 ? -8.41672 5.13853 5.77231 1.000 30.95955 187 ALA A CA 1
ATOM 1446 C C . ALA A 1 187 ? -9.29962 4.55868 4.68025 1.000 33.08604 187 ALA A C 1
ATOM 1447 O O . ALA A 1 187 ? -8.80282 4.10708 3.64486 1.000 28.16542 187 ALA A O 1
ATOM 1449 N N . PHE A 1 188 ? -10.61014 4.52383 4.91123 1.000 32.25384 188 PHE A N 1
ATOM 1450 C CA . PHE A 1 188 ? -11.51966 3.96383 3.92739 1.000 32.40928 188 PHE A CA 1
ATOM 1451 C C . PHE A 1 188 ? -11.51012 4.80320 2.67004 1.000 38.13313 188 PHE A C 1
ATOM 1452 O O . PHE A 1 188 ? -11.64350 4.26984 1.55976 1.000 30.14190 188 PHE A O 1
ATOM 1460 N N . GLU A 1 189 ? -11.35210 6.11576 2.83154 1.000 37.05624 189 GLU A N 1
ATOM 1461 C CA . GLU A 1 189 ? -11.30257 6.99461 1.67932 1.000 35.51849 189 GLU A CA 1
ATOM 1462 C C . GLU A 1 189 ? -9.88393 7.11048 1.13639 1.000 31.52083 189 GLU A C 1
ATOM 1463 O O . GLU A 1 189 ? -9.70537 7.12586 -0.07973 1.000 38.22910 189 GLU A O 1
ATOM 1469 N N . VAL A 1 190 ? -8.86547 7.13784 2.00330 1.000 31.86801 190 VAL A N 1
ATOM 1470 C CA . VAL A 1 190 ? -7.48763 7.29245 1.52728 1.000 33.61148 190 VAL A CA 1
ATOM 1471 C C . VAL A 1 190 ? -7.12041 6.17938 0.55286 1.000 31.52200 190 VAL A C 1
ATOM 1472 O O . VAL A 1 190 ? -6.59318 6.43920 -0.53119 1.000 38.99165 190 VAL A O 1
ATOM 1476 N N . VAL A 1 191 ? -7.38440 4.92577 0.92273 1.000 30.66110 191 VAL A N 1
ATOM 1477 C CA . VAL A 1 191 ? -6.96961 3.79892 0.08812 1.000 28.45469 191 VAL A CA 1
ATOM 1478 C C . VAL A 1 191 ? -7.52378 3.90926 -1.31992 1.000 42.91291 191 VAL A C 1
ATOM 1479 O O . VAL A 1 191 ? -6.91989 3.39038 -2.27204 1.000 38.55862 191 VAL A O 1
ATOM 1483 N N . LYS A 1 192 ? -8.66853 4.59198 -1.48407 1.000 40.94791 192 LYS A N 1
ATOM 1484 C CA . LYS A 1 192 ? -9.24473 4.78632 -2.81058 1.000 34.84980 192 LYS A CA 1
ATOM 1485 C C . LYS A 1 192 ? -8.30545 5.56231 -3.72125 1.000 40.24973 192 LYS A C 1
ATOM 1486 O O . LYS A 1 192 ? -8.23618 5.28563 -4.92109 1.000 37.36011 192 LYS A O 1
ATOM 1492 N N A LYS A 1 193 ? -7.57067 6.53462 -3.17282 0.586 39.20042 193 LYS A N 1
ATOM 1493 N N B LYS A 1 193 ? -7.58080 6.54300 -3.17430 0.414 39.20738 193 LYS A N 1
ATOM 1494 C CA A LYS A 1 193 ? -6.65730 7.35518 -3.96275 0.586 40.65456 193 LYS A CA 1
ATOM 1495 C CA B LYS A 1 193 ? -6.66981 7.32144 -4.00798 0.414 40.63050 193 LYS A CA 1
ATOM 1496 C C A LYS A 1 193 ? -5.25092 6.75813 -4.05385 0.586 42.13084 193 LYS A C 1
ATOM 1497 C C B LYS A 1 193 ? -5.42942 6.51934 -4.37943 0.414 41.80863 193 LYS A C 1
ATOM 1498 O O A LYS A 1 193 ? -4.34085 7.41343 -4.57678 0.586 38.85559 193 LYS A O 1
ATOM 1499 O O B LYS A 1 193 ? -4.81172 6.78460 -5.41846 0.414 41.08902 193 LYS A O 1
ATOM 1510 N N . PHE A 1 194 ? -5.05704 5.54009 -3.55307 1.000 39.97607 194 PHE A N 1
ATOM 1511 C CA . PHE A 1 194 ? -3.82154 4.80609 -3.77455 1.000 40.35870 194 PHE A CA 1
ATOM 1512 C C . PHE A 1 194 ? -3.84605 4.12776 -5.13661 1.000 44.10775 194 PHE A C 1
ATOM 1513 O O . PHE A 1 194 ? -4.88937 3.65447 -5.59418 1.000 35.00119 194 PHE A O 1
ATOM 1521 N N . LYS A 1 195 ? -2.68888 4.08173 -5.78826 1.000 42.91244 195 LYS A N 1
ATOM 1522 C CA . LYS A 1 195 ? -2.61321 3.40796 -7.07826 1.000 48.96780 195 LYS A CA 1
ATOM 1523 C C . LYS A 1 195 ? -2.67497 1.89222 -6.89513 1.000 40.76328 195 LYS A C 1
ATOM 1524 O O . LYS A 1 195 ? -2.27127 1.34952 -5.85992 1.000 35.50418 195 LYS A O 1
ATOM 1530 N N . GLN A 1 196 ? -3.20090 1.21267 -7.91234 1.000 38.77356 196 GLN A N 1
ATOM 1531 C CA . GLN A 1 196 ? -3.22438 -0.24568 -7.92032 1.000 42.96754 196 GLN A CA 1
ATOM 1532 C C . GLN A 1 196 ? -1.81105 -0.81837 -7.85089 1.000 41.30457 196 GLN A C 1
ATOM 1533 O O . GLN A 1 196 ? -0.85068 -0.22664 -8.35434 1.000 44.28355 196 GLN A O 1
ATOM 1539 N N . ALA A 1 197 ? -1.70397 -1.99100 -7.22771 1.000 40.53926 197 ALA A N 1
ATOM 1540 C CA . ALA A 1 197 ? -0.44695 -2.71676 -7.02871 1.000 39.02173 197 ALA A CA 1
ATOM 1541 C C . ALA A 1 197 ? 0.67173 -1.77682 -6.58191 1.000 40.20284 197 ALA A C 1
ATOM 1542 O O . ALA A 1 197 ? 1.72218 -1.65726 -7.21182 1.000 41.93770 197 ALA A O 1
ATOM 1544 N N . SER A 1 198 ? 0.40825 -1.10266 -5.46142 1.000 37.28863 198 SER A N 1
ATOM 1545 C CA . SER A 1 198 ? 1.29001 -0.15456 -4.79106 1.000 36.62657 198 SER A CA 1
ATOM 1546 C C . SER A 1 198 ? 2.15015 -0.81711 -3.72316 1.000 36.14258 198 SER A C 1
ATOM 1547 O O . SER A 1 198 ? 3.31504 -0.44883 -3.53701 1.000 36.09679 198 SER A O 1
ATOM 1550 N N . PHE A 1 199 ? 1.56967 -1.76378 -2.99104 1.000 31.33234 199 PHE A N 1
ATOM 1551 C CA . PHE A 1 199 ? 2.07986 -2.19981 -1.70447 1.000 27.39080 199 PHE A CA 1
ATOM 1552 C C . PHE A 1 199 ? 2.43548 -3.67217 -1.72494 1.000 29.04393 199 PHE A C 1
ATOM 1553 O O . PHE A 1 199 ? 1.64837 -4.50286 -2.18785 1.000 33.52126 199 PHE A O 1
ATOM 1561 N N . ASP A 1 200 ? 3.60218 -3.98667 -1.17341 1.000 25.92529 200 ASP A N 1
ATOM 1562 C CA . ASP A 1 200 ? 3.97869 -5.37702 -0.95678 1.000 28.86228 200 ASP A CA 1
ATOM 1563 C C . ASP A 1 200 ? 3.22749 -6.00044 0.20965 1.000 30.26937 200 ASP A C 1
ATOM 1564 O O . ASP A 1 200 ? 2.91895 -7.19608 0.17920 1.000 30.04204 200 ASP A O 1
ATOM 1569 N N . VAL A 1 201 ? 2.96662 -5.24067 1.27130 1.000 34.06675 201 VAL A N 1
ATOM 1570 C CA . VAL A 1 201 ? 2.21613 -5.78966 2.39184 1.000 27.83730 201 VAL A CA 1
ATOM 1571 C C . VAL A 1 201 ? 1.32464 -4.70431 2.97018 1.000 25.59516 201 VAL A C 1
ATOM 1572 O O . VAL A 1 201 ? 1.60685 -3.50754 2.85767 1.000 29.14799 201 VAL A O 1
ATOM 1576 N N . ILE A 1 202 ? 0.21099 -5.14118 3.55483 1.000 21.81216 202 ILE A N 1
ATOM 1577 C CA . ILE A 1 202 ? -0.71986 -4.27465 4.25227 1.000 20.16672 202 ILE A CA 1
ATOM 1578 C C . ILE A 1 202 ? -0.90689 -4.85589 5.64362 1.000 20.30817 202 ILE A C 1
ATOM 1579 O O . ILE A 1 202 ? -1.07808 -6.07202 5.79083 1.000 25.34748 202 ILE A O 1
ATOM 1584 N N . ILE A 1 203 ? -0.85865 -4.00739 6.66048 1.000 20.65909 203 ILE A N 1
ATOM 1585 C CA . ILE A 1 203 ? -1.15990 -4.42705 8.02455 1.000 18.75308 203 ILE A CA 1
ATOM 1586 C C . ILE A 1 203 ? -2.41116 -3.68086 8.44380 1.000 21.17931 203 ILE A C 1
ATOM 1587 O O . ILE A 1 203 ? -2.39601 -2.45171 8.60435 1.000 21.06051 203 ILE A O 1
ATOM 1592 N N . HIS A 1 204 ? -3.50617 -4.41526 8.59118 1.000 19.88148 204 HIS A N 1
ATOM 1593 C CA . HIS A 1 204 ? -4.80901 -3.82120 8.87029 1.000 18.94454 204 HIS A CA 1
ATOM 1594 C C . HIS A 1 204 ? -5.13565 -4.13378 10.31923 1.000 21.92427 204 HIS A C 1
ATOM 1595 O O . HIS A 1 204 ? -5.38821 -5.29173 10.66011 1.000 26.55630 204 HIS A O 1
ATOM 1602 N N . ASP A 1 205 ? -5.12944 -3.10386 11.16431 1.000 24.44609 205 ASP A N 1
ATOM 1603 C CA . ASP A 1 205 ? -5.38295 -3.22210 12.60316 1.000 22.49326 205 ASP A CA 1
ATOM 1604 C C . ASP A 1 205 ? -6.45636 -2.22709 13.01157 1.000 28.11571 205 ASP A C 1
ATOM 1605 O O . ASP A 1 205 ? -6.17365 -1.26861 13.74022 1.000 30.54816 205 ASP A O 1
ATOM 1610 N N . PRO A 1 206 ? -7.70177 -2.42813 12.57581 1.000 24.55442 206 PRO A N 1
ATOM 1611 C CA . PRO A 1 206 ? -8.73080 -1.39794 12.75396 1.000 30.21056 206 PRO A CA 1
ATOM 1612 C C . PRO A 1 206 ? -9.27281 -1.38711 14.17203 1.000 33.71894 206 PRO A C 1
ATOM 1613 O O . PRO A 1 206 ? -9.00568 -2.30911 14.95804 1.000 28.48044 206 PRO A O 1
ATOM 1617 N N . PRO A 1 207 ? -10.05748 -0.36757 14.52835 1.000 33.81177 207 PRO A N 1
ATOM 1618 C CA . PRO A 1 207 ? -10.86029 -0.43652 15.75568 1.000 32.53490 207 PRO A CA 1
ATOM 1619 C C . PRO A 1 207 ? -11.82674 -1.61144 15.71535 1.000 36.94578 207 PRO A C 1
ATOM 1620 O O . PRO A 1 207 ? -11.99292 -2.29850 14.70333 1.000 29.46729 207 PRO A O 1
ATOM 1624 N N . ARG A 1 208 ? -12.47960 -1.84207 16.85067 1.000 37.53292 208 ARG A N 1
ATOM 1625 C CA . ARG A 1 208 ? -13.40169 -2.96237 16.95970 1.000 37.68258 208 ARG A CA 1
ATOM 1626 C C . ARG A 1 208 ? -14.55058 -2.80597 15.96779 1.000 36.72113 208 ARG A C 1
ATOM 1627 O O . ARG A 1 208 ? -14.95438 -1.69121 15.63224 1.000 34.56074 208 ARG A O 1
ATOM 1635 N N . PHE A 1 209 ? -15.07962 -3.94281 15.50392 1.000 39.33283 209 PHE A N 1
ATOM 1636 C CA . PHE A 1 209 ? -16.23430 -4.00214 14.60208 1.000 36.40562 209 PHE A CA 1
ATOM 1637 C C . PHE A 1 209 ? -17.28356 -2.93220 14.84014 1.000 40.45899 209 PHE A C 1
ATOM 1638 O O . PHE A 1 209 ? -17.61060 -2.16500 13.93097 1.000 40.93124 209 PHE A O 1
ATOM 1646 N N . SER A 1 210 ? -17.82673 -2.89153 16.05883 1.000 43.60129 210 SER A N 1
ATOM 1647 C CA . SER A 1 210 ? -18.96929 -2.02998 16.34634 1.000 46.30756 210 SER A CA 1
ATOM 1648 C C . SER A 1 210 ? -18.64994 -0.55529 16.16305 1.000 38.52843 210 SER A C 1
ATOM 1649 O O . SER A 1 210 ? -19.56592 0.23881 15.93445 1.000 55.57446 210 SER A O 1
ATOM 1652 N N . LEU A 1 211 ? -17.38176 -0.17042 16.24468 1.000 43.51109 211 LEU A N 1
ATOM 1653 C CA . LEU A 1 211 ? -16.99633 1.22244 16.06337 1.000 49.94918 211 LEU A CA 1
ATOM 1654 C C . LEU A 1 211 ? -16.33009 1.50766 14.71842 1.000 45.97012 211 LEU A C 1
ATOM 1655 O O . LEU A 1 211 ? -16.08766 2.68268 14.40944 1.000 46.81627 211 LEU A O 1
ATOM 1660 N N . ALA A 1 212 ? -16.04753 0.48662 13.90712 1.000 46.99982 212 ALA A N 1
ATOM 1661 C CA . ALA A 1 212 ? -15.34864 0.68822 12.63407 1.000 33.74110 212 ALA A CA 1
ATOM 1662 C C . ALA A 1 212 ? -15.81740 -0.33018 11.59473 1.000 35.89275 212 ALA A C 1
ATOM 1663 O O . ALA A 1 212 ? -15.01269 -0.95499 10.90352 1.000 37.20489 212 ALA A O 1
ATOM 1665 N N . GLY A 1 213 ? -17.13754 -0.49141 11.45807 1.000 38.37144 213 GLY A N 1
ATOM 1666 C CA . GLY A 1 213 ? -17.66994 -1.54041 10.59722 1.000 34.44353 213 GLY A CA 1
ATOM 1667 C C . GLY A 1 213 ? -17.21334 -1.42925 9.15460 1.000 30.73173 213 GLY A C 1
ATOM 1668 O O . GLY A 1 213 ? -16.97799 -2.44382 8.48931 1.000 31.37074 213 GLY A O 1
ATOM 1669 N N . HIS A 1 214 ? -17.04860 -0.19812 8.65876 1.000 33.66155 214 HIS A N 1
ATOM 1670 C CA . HIS A 1 214 ? -16.68451 -0.00930 7.25622 1.000 38.31212 214 HIS A CA 1
ATOM 1671 C C . HIS A 1 214 ? -15.26579 -0.48295 6.94936 1.000 31.06017 214 HIS A C 1
ATOM 1672 O O . HIS A 1 214 ? -14.95604 -0.73508 5.78297 1.000 29.54642 214 HIS A O 1
ATOM 1679 N N . LEU A 1 215 ? -14.40013 -0.60361 7.95623 1.000 31.12558 215 LEU A N 1
ATOM 1680 C CA . LEU A 1 215 ? -13.07271 -1.17635 7.77361 1.000 29.85679 215 LEU A CA 1
ATOM 1681 C C . LEU A 1 215 ? -13.07838 -2.70041 7.78868 1.000 29.37527 215 LEU A C 1
ATOM 1682 O O . LEU A 1 215 ? -12.00388 -3.31210 7.72948 1.000 27.93466 215 LEU A O 1
ATOM 1687 N N . TYR A 1 216 ? -14.25755 -3.31540 7.89091 1.000 30.43410 216 TYR A N 1
ATOM 1688 C CA . TYR A 1 216 ? -14.43068 -4.75236 7.73838 1.000 28.58578 216 TYR A CA 1
ATOM 1689 C C . TYR A 1 216 ? -15.31220 -5.07516 6.54038 1.000 28.30676 216 TYR A C 1
ATOM 1690 O O . TYR A 1 216 ? -15.70178 -6.23232 6.36114 1.000 29.54019 216 TYR A O 1
ATOM 1699 N N . SER A 1 217 ? -15.63023 -4.08447 5.71548 1.000 32.02241 217 SER A N 1
ATOM 1700 C CA . SER A 1 217 ? -16.55723 -4.25798 4.60748 1.000 35.73733 217 SER A CA 1
ATOM 1701 C C . SER A 1 217 ? -15.85107 -4.81206 3.37433 1.000 31.03178 217 SER A C 1
ATOM 1702 O O . SER A 1 217 ? -14.65460 -4.61260 3.17881 1.000 30.80373 217 SER A O 1
ATOM 1705 N N . GLU A 1 218 ? -16.60799 -5.52535 2.54276 1.000 33.04643 218 GLU A N 1
ATOM 1706 C CA . GLU A 1 218 ? -16.09743 -5.92914 1.23874 1.000 33.42345 218 GLU A CA 1
ATOM 1707 C C . GLU A 1 218 ? -15.59604 -4.73626 0.44663 1.000 33.25828 218 GLU A C 1
ATOM 1708 O O . GLU A 1 218 ? -14.58063 -4.83098 -0.24395 1.000 32.48447 218 GLU A O 1
ATOM 1714 N N . GLU A 1 219 ? -16.31132 -3.61135 0.50580 1.000 40.26880 219 GLU A N 1
ATOM 1715 C CA . GLU A 1 219 ? -15.85506 -2.42801 -0.21250 1.000 40.91394 219 GLU A CA 1
ATOM 1716 C C . GLU A 1 219 ? -14.43803 -2.07851 0.19413 1.000 32.00366 219 GLU A C 1
ATOM 1717 O O . GLU A 1 219 ? -13.57533 -1.86740 -0.66464 1.000 33.11137 219 GLU A O 1
ATOM 1723 N N . PHE A 1 220 ? -14.16386 -2.05567 1.50747 1.000 30.19786 220 PHE A N 1
ATOM 1724 C CA . PHE A 1 220 ? -12.80233 -1.75443 1.95169 1.000 27.94024 220 PHE A CA 1
ATOM 1725 C C . PHE A 1 220 ? -11.82537 -2.84380 1.54814 1.000 31.91231 220 PHE A C 1
ATOM 1726 O O . PHE A 1 220 ? -10.69870 -2.54435 1.11024 1.000 30.18558 220 PHE A O 1
ATOM 1734 N N . TYR A 1 221 ? -12.21456 -4.11505 1.71755 1.000 27.25385 221 TYR A N 1
ATOM 1735 C CA . TYR A 1 221 ? -11.28346 -5.19841 1.40201 1.000 33.58732 221 TYR A CA 1
ATOM 1736 C C . TYR A 1 221 ? -10.94584 -5.19980 -0.08211 1.000 33.82832 221 TYR A C 1
ATOM 1737 O O . TYR A 1 221 ? -9.80526 -5.47964 -0.45929 1.000 31.62996 221 TYR A O 1
ATOM 1746 N N . ARG A 1 222 ? -11.93252 -4.90149 -0.94053 1.000 29.88521 222 ARG A N 1
ATOM 1747 C CA . ARG A 1 222 ? -11.64081 -4.74246 -2.36160 1.000 32.20010 222 ARG A CA 1
ATOM 1748 C C . ARG A 1 222 ? -10.58870 -3.66608 -2.58670 1.000 31.56631 222 ARG A C 1
ATOM 1749 O O . ARG A 1 222 ? -9.72668 -3.80294 -3.46534 1.000 31.61129 222 ARG A O 1
ATOM 1757 N N . GLU A 1 223 ? -10.63027 -2.58879 -1.79933 1.000 31.09254 223 GLU A N 1
ATOM 1758 C CA . GLU A 1 223 ? -9.63074 -1.54271 -1.97374 1.000 32.90737 223 GLU A CA 1
ATOM 1759 C C . GLU A 1 223 ? -8.25775 -2.05552 -1.55736 1.000 28.54451 223 GLU A C 1
ATOM 1760 O O . GLU A 1 223 ? -7.26783 -1.82254 -2.25246 1.000 33.05797 223 GLU A O 1
ATOM 1766 N N . LEU A 1 224 ? -8.18011 -2.74654 -0.41081 1.000 28.09021 224 LEU A N 1
ATOM 1767 C CA . LEU A 1 224 ? -6.94833 -3.42404 -0.01903 1.000 28.76443 224 LEU A CA 1
ATOM 1768 C C . LEU A 1 224 ? -6.46906 -4.37388 -1.10935 1.000 30.99390 224 LEU A C 1
ATOM 1769 O O . LEU A 1 224 ? -5.26842 -4.46747 -1.38627 1.000 31.15068 224 LEU A O 1
ATOM 1774 N N . PHE A 1 225 ? -7.39212 -5.11514 -1.71774 1.000 30.68441 225 PHE A N 1
ATOM 1775 C CA . PHE A 1 225 ? -7.00522 -6.04119 -2.77105 1.000 28.59537 225 PHE A CA 1
ATOM 1776 C C . PHE A 1 225 ? -6.39002 -5.28413 -3.94379 1.000 36.67062 225 PHE A C 1
ATOM 1777 O O . PHE A 1 225 ? -5.24136 -5.53402 -4.33651 1.000 34.07337 225 PHE A O 1
ATOM 1785 N N . ARG A 1 226 ? -7.15152 -4.34107 -4.51115 1.000 33.71646 226 ARG A N 1
ATOM 1786 C CA . ARG A 1 226 ? -6.67652 -3.51349 -5.61647 1.000 32.46538 226 ARG A CA 1
ATOM 1787 C C . ARG A 1 226 ? -5.26769 -2.94781 -5.38799 1.000 36.05741 226 ARG A C 1
ATOM 1788 O O . ARG A 1 226 ? -4.41750 -3.00191 -6.27502 1.000 35.96553 226 ARG A O 1
ATOM 1796 N N . ILE A 1 227 ? -4.98094 -2.40530 -4.20185 1.000 29.45557 227 ILE A N 1
ATOM 1797 C CA . ILE A 1 227 ? -3.71200 -1.70520 -4.02370 1.000 32.01102 227 ILE A CA 1
ATOM 1798 C C . ILE A 1 227 ? -2.55063 -2.63078 -3.67157 1.000 31.77013 227 ILE A C 1
ATOM 1799 O O . ILE A 1 227 ? -1.41185 -2.16054 -3.57483 1.000 32.49809 227 ILE A O 1
ATOM 1804 N N . LEU A 1 228 ? -2.79277 -3.91750 -3.45630 1.000 31.94322 228 LEU A N 1
ATOM 1805 C CA . LEU A 1 228 ? -1.69513 -4.82853 -3.17362 1.000 31.63657 228 LEU A CA 1
ATOM 1806 C C . LEU A 1 228 ? -1.09028 -5.26772 -4.48677 1.000 41.69166 228 LEU A C 1
ATOM 1807 O O . LEU A 1 228 ? -1.80165 -5.42359 -5.48028 1.000 31.34437 228 LEU A O 1
ATOM 1812 N N . LYS A 1 229 ? 0.23137 -5.46771 -4.47870 1.000 38.43094 229 LYS A N 1
ATOM 1813 C CA . LYS A 1 229 ? 0.90612 -6.09052 -5.59727 1.000 37.49877 229 LYS A CA 1
ATOM 1814 C C . LYS A 1 229 ? 0.51638 -7.56020 -5.67702 1.000 38.13209 229 LYS A C 1
ATOM 1815 O O . LYS A 1 229 ? 0.09981 -8.15282 -4.67988 1.000 36.18639 229 LYS A O 1
ATOM 1821 N N . PRO A 1 230 ? 0.61622 -8.16703 -6.86344 1.000 43.45996 230 PRO A N 1
ATOM 1822 C CA . PRO A 1 230 ? 0.47406 -9.62457 -6.94860 1.000 43.53632 230 PRO A CA 1
ATOM 1823 C C . PRO A 1 230 ? 1.47345 -10.30320 -6.02670 1.000 41.95897 230 PRO A C 1
ATOM 1824 O O . PRO A 1 230 ? 2.61346 -9.85930 -5.88901 1.000 44.63992 230 PRO A O 1
ATOM 1828 N N . GLY A 1 231 ? 1.02855 -11.37009 -5.36665 1.000 40.99757 231 GLY A N 1
ATOM 1829 C CA . GLY A 1 231 ? 1.83915 -11.94865 -4.31287 1.000 42.22499 231 GLY A CA 1
ATOM 1830 C C . GLY A 1 231 ? 1.93182 -11.11727 -3.05178 1.000 34.99066 231 GLY A C 1
ATOM 1831 O O . GLY A 1 231 ? 2.72771 -11.44465 -2.16676 1.000 38.80866 231 GLY A O 1
ATOM 1832 N N . GLY A 1 232 ? 1.16494 -10.04556 -2.94351 1.000 33.23180 232 GLY A N 1
ATOM 1833 C CA . GLY A 1 232 ? 1.24764 -9.20044 -1.76964 1.000 29.25374 232 GLY A CA 1
ATOM 1834 C C . GLY A 1 232 ? 0.59740 -9.83169 -0.54576 1.000 35.71591 232 GLY A C 1
ATOM 1835 O O . GLY A 1 232 ? -0.26969 -10.69996 -0.64367 1.000 35.14310 232 GLY A O 1
ATOM 1836 N N . ARG A 1 233 ? 1.03432 -9.38555 0.63168 1.000 28.88726 233 ARG A N 1
ATOM 1837 C CA . ARG A 1 233 ? 0.66891 -10.01083 1.89190 1.000 32.47107 233 ARG A CA 1
ATOM 1838 C C . ARG A 1 233 ? -0.17473 -9.06873 2.73787 1.000 30.65188 233 ARG A C 1
ATOM 1839 O O . ARG A 1 233 ? 0.14437 -7.88121 2.88997 1.000 28.09737 233 ARG A O 1
ATOM 1847 N N . LEU A 1 234 ? -1.21565 -9.61658 3.34312 1.000 29.72315 234 LEU A N 1
ATOM 1848 C CA . LEU A 1 234 ? -2.10159 -8.85528 4.20608 1.000 26.74675 234 LEU A CA 1
ATOM 1849 C C . LEU A 1 234 ? -2.12029 -9.50207 5.58308 1.000 29.72223 234 LEU A C 1
ATOM 1850 O O . LEU A 1 234 ? -2.18048 -10.72923 5.70796 1.000 30.76325 234 LEU A O 1
ATOM 1855 N N . PHE A 1 235 ? -2.03206 -8.69317 6.62188 1.000 24.73490 235 PHE A N 1
ATOM 1856 C CA . PHE A 1 235 ? -2.41626 -9.15733 7.94141 1.000 23.62379 235 PHE A CA 1
ATOM 1857 C C . PHE A 1 235 ? -3.62818 -8.35760 8.35904 1.000 23.83404 235 PHE A C 1
ATOM 1858 O O . PHE A 1 235 ? -3.62542 -7.12715 8.25783 1.000 23.67660 235 PHE A O 1
ATOM 1866 N N . HIS A 1 236 ? -4.67021 -9.05524 8.78796 1.000 22.00262 236 HIS A N 1
ATOM 1867 C CA . HIS A 1 236 ? -5.86968 -8.41716 9.30623 1.000 23.83687 236 HIS A CA 1
ATOM 1868 C C . HIS A 1 236 ? -6.05527 -8.88922 10.73890 1.000 24.93774 236 HIS A C 1
ATOM 1869 O O . HIS A 1 236 ? -6.24669 -10.08236 10.97630 1.000 28.44631 236 HIS A O 1
ATOM 1876 N N . TYR A 1 237 ? -5.97626 -7.96175 11.68476 1.000 28.07643 237 TYR A N 1
ATOM 1877 C CA . TYR A 1 237 ? -6.17815 -8.28017 13.09046 1.000 24.78789 237 TYR A CA 1
ATOM 1878 C C . TYR A 1 237 ? -7.63762 -8.60648 13.34556 1.000 35.07270 237 TYR A C 1
ATOM 1879 O O . TYR A 1 237 ? -8.52936 -8.05744 12.69912 1.000 29.26067 237 TYR A O 1
ATOM 1888 N N . VAL A 1 238 ? -7.87437 -9.48884 14.31997 1.000 28.82674 238 VAL A N 1
ATOM 1889 C CA . VAL A 1 238 ? -9.21541 -9.92368 14.68308 1.000 38.42612 238 VAL A CA 1
ATOM 1890 C C . VAL A 1 238 ? -9.36947 -9.81671 16.19133 1.000 41.77398 238 VAL A C 1
ATOM 1891 O O . VAL A 1 238 ? -10.37046 -9.29500 16.68972 1.000 48.53221 238 VAL A O 1
ATOM 1895 N N . GLY A 1 239 ? -8.38135 -10.31018 16.92567 1.000 46.80842 239 GLY A N 1
ATOM 1896 C CA . GLY A 1 239 ? -8.40993 -10.27474 18.37721 1.000 55.66246 239 GLY A CA 1
ATOM 1897 C C . GLY A 1 239 ? -9.17683 -11.42473 19.00540 1.000 58.53848 239 GLY A C 1
ATOM 1898 O O . GLY A 1 239 ? -10.14218 -11.21128 19.74632 1.000 67.92764 239 GLY A O 1
ATOM 1899 N N . LYS A 1 248 ? -13.92335 -16.68086 16.86443 1.000 78.53634 248 LYS A N 1
ATOM 1900 C CA . LYS A 1 248 ? -14.97376 -15.66802 16.87808 1.000 79.82673 248 LYS A CA 1
ATOM 1901 C C . LYS A 1 248 ? -15.92218 -15.85074 15.69687 1.000 82.37423 248 LYS A C 1
ATOM 1902 O O . LYS A 1 248 ? -15.70030 -16.70238 14.82744 1.000 73.12598 248 LYS A O 1
ATOM 1908 N N . ASP A 1 249 ? -16.97540 -15.02665 15.67481 1.000 85.40061 249 ASP A N 1
ATOM 1909 C CA . ASP A 1 249 ? -17.92897 -14.99323 14.57160 1.000 78.75783 249 ASP A CA 1
ATOM 1910 C C . ASP A 1 249 ? -17.57760 -13.96493 13.50749 1.000 69.78856 249 ASP A C 1
ATOM 1911 O O . ASP A 1 249 ? -18.08381 -14.05936 12.38317 1.000 64.77561 249 ASP A O 1
ATOM 1916 N N . LEU A 1 250 ? -16.76516 -12.96065 13.83897 1.000 57.35019 250 LEU A N 1
ATOM 1917 C CA . LEU A 1 250 ? -16.36967 -12.00353 12.81375 1.000 60.46128 250 LEU A CA 1
ATOM 1918 C C . LEU A 1 250 ? -15.16841 -12.50681 12.03054 1.000 48.02574 250 LEU A C 1
ATOM 1919 O O . LEU A 1 250 ? -15.07092 -12.24762 10.82698 1.000 49.16525 250 LEU A O 1
ATOM 1924 N N . GLN A 1 251 ? -14.26912 -13.23677 12.69791 1.000 51.87342 251 GLN A N 1
ATOM 1925 C CA . GLN A 1 251 ? -13.15403 -13.89565 12.02676 1.000 47.68844 251 GLN A CA 1
ATOM 1926 C C . GLN A 1 251 ? -13.62601 -14.67628 10.82020 1.000 45.20504 251 GLN A C 1
ATOM 1927 O O . GLN A 1 251 ? -12.99696 -14.65991 9.75570 1.000 36.04062 251 GLN A O 1
ATOM 1933 N N . LYS A 1 252 ? -14.67987 -15.45621 11.02876 1.000 49.15100 252 LYS A N 1
ATOM 1934 C CA . LYS A 1 252 ? -15.57127 -15.96842 10.00748 1.000 47.39773 252 LYS A CA 1
ATOM 1935 C C . LYS A 1 252 ? -15.71951 -15.07724 8.79689 1.000 48.81971 252 LYS A C 1
ATOM 1936 O O . LYS A 1 252 ? -15.16885 -15.36965 7.73197 1.000 46.83730 252 LYS A O 1
ATOM 1942 N N . GLY A 1 253 ? -16.54428 -14.03643 8.95212 1.000 50.28001 253 GLY A N 1
ATOM 1943 C CA . GLY A 1 253 ? -16.82050 -13.14967 7.84546 1.000 42.21994 253 GLY A CA 1
ATOM 1944 C C . GLY A 1 253 ? -15.55943 -12.54322 7.27287 1.000 38.03218 253 GLY A C 1
ATOM 1945 O O . GLY A 1 253 ? -15.42900 -12.41464 6.05507 1.000 37.45683 253 GLY A O 1
ATOM 1946 N N . VAL A 1 254 ? -14.60830 -12.17284 8.14018 1.000 36.04225 254 VAL A N 1
ATOM 1947 C CA . VAL A 1 254 ? -13.34759 -11.60935 7.65498 1.000 38.64377 254 VAL A CA 1
ATOM 1948 C C . VAL A 1 254 ? -12.68200 -12.58228 6.70089 1.000 35.13560 254 VAL A C 1
ATOM 1949 O O . VAL A 1 254 ? -12.34709 -12.23463 5.56415 1.000 36.41634 254 VAL A O 1
ATOM 1953 N N . MET A 1 255 ? -12.49591 -13.82542 7.14197 1.000 34.99245 255 MET A N 1
ATOM 1954 C CA . MET A 1 255 ? -11.94352 -14.82702 6.24065 1.000 43.59572 255 MET A CA 1
ATOM 1955 C C . MET A 1 255 ? -12.81754 -14.98015 4.99502 1.000 41.25335 255 MET A C 1
ATOM 1956 O O . MET A 1 255 ? -12.30812 -14.96666 3.86961 1.000 44.24004 255 MET A O 1
ATOM 1961 N N . GLU A 1 256 ? -14.13879 -15.03063 5.17229 1.000 38.59203 256 GLU A N 1
ATOM 1962 C CA . GLU A 1 256 ? -15.04390 -15.22034 4.03891 1.000 41.60222 256 GLU A CA 1
ATOM 1963 C C . GLU A 1 256 ? -14.97107 -14.04746 3.06296 1.000 39.95735 256 GLU A C 1
ATOM 1964 O O . GLU A 1 256 ? -14.85429 -14.24032 1.84805 1.000 39.92069 256 GLU A O 1
ATOM 1970 N N . ARG A 1 257 ? -15.05865 -12.82007 3.58205 1.000 37.57308 257 ARG A N 1
ATOM 1971 C CA . ARG A 1 257 ? -15.05479 -11.63077 2.73524 1.000 36.72284 257 ARG A CA 1
ATOM 1972 C C . ARG A 1 257 ? -13.72377 -11.44443 2.02841 1.000 37.68667 257 ARG A C 1
ATOM 1973 O O . ARG A 1 257 ? -13.67426 -10.89268 0.92190 1.000 40.42668 257 ARG A O 1
ATOM 1981 N N . LEU A 1 258 ? -12.63103 -11.87864 2.64640 1.000 38.26717 258 LEU A N 1
ATOM 1982 C CA . LEU A 1 258 ? -11.34628 -11.71877 1.99024 1.000 30.18000 258 LEU A CA 1
ATOM 1983 C C . LEU A 1 258 ? -11.24250 -12.63275 0.77562 1.000 37.66240 258 LEU A C 1
ATOM 1984 O O . LEU A 1 258 ? -10.73425 -12.22660 -0.27449 1.000 35.34074 258 LEU A O 1
ATOM 1989 N N . ARG A 1 259 ? -11.72126 -13.87102 0.89010 1.000 35.15925 259 ARG A N 1
ATOM 1990 C CA . ARG A 1 259 ? -11.72947 -14.74769 -0.27560 1.000 42.73335 259 ARG A CA 1
ATOM 1991 C C . ARG A 1 259 ? -12.66058 -14.21213 -1.35455 1.000 38.51061 259 ARG A C 1
ATOM 1992 O O . ARG A 1 259 ? -12.28278 -14.13741 -2.52460 1.000 47.35797 259 ARG A O 1
ATOM 2000 N N . ARG A 1 260 ? -13.89239 -13.85475 -0.98053 1.000 40.88444 260 ARG A N 1
ATOM 2001 C CA . ARG A 1 260 ? -14.83882 -13.27251 -1.93467 1.000 46.95910 260 ARG A CA 1
ATOM 2002 C C . ARG A 1 260 ? -14.18683 -12.17571 -2.77434 1.000 43.28113 260 ARG A C 1
ATOM 2003 O O . ARG A 1 260 ? -14.34339 -12.13263 -3.99904 1.000 47.55884 260 ARG A O 1
ATOM 2011 N N . VAL A 1 261 ? -13.39878 -11.31982 -2.12860 1.000 42.91030 261 VAL A N 1
ATOM 2012 C CA . VAL A 1 261 ? -12.74487 -10.18692 -2.76621 1.000 36.65566 261 VAL A CA 1
ATOM 2013 C C . VAL A 1 261 ? -11.58128 -10.61371 -3.67626 1.000 47.19396 261 VAL A C 1
ATOM 2014 O O . VAL A 1 261 ? -11.21643 -9.88733 -4.61558 1.000 43.23596 261 VAL A O 1
ATOM 2018 N N . GLY A 1 262 ? -10.99798 -11.78939 -3.44232 1.000 39.45240 262 GLY A N 1
ATOM 2019 C CA . GLY A 1 262 ? -9.94058 -12.28327 -4.29781 1.000 39.81531 262 GLY A CA 1
ATOM 2020 C C . GLY A 1 262 ? -8.79564 -12.95083 -3.56066 1.000 35.73103 262 GLY A C 1
ATOM 2021 O O . GLY A 1 262 ? -8.05395 -13.73910 -4.15389 1.000 36.12653 262 GLY A O 1
ATOM 2022 N N . PHE A 1 263 ? -8.66305 -12.67891 -2.26504 1.000 32.44947 263 PHE A N 1
ATOM 2023 C CA . PHE A 1 263 ? -7.50923 -13.16074 -1.51942 1.000 35.88112 263 PHE A CA 1
ATOM 2024 C C . PHE A 1 263 ? -7.49666 -14.67838 -1.44081 1.000 38.96788 263 PHE A C 1
ATOM 2025 O O . PHE A 1 263 ? -8.53015 -15.34298 -1.54191 1.000 36.37482 263 PHE A O 1
ATOM 2033 N N . VAL A 1 264 ? -6.29269 -15.22107 -1.25522 1.000 34.36523 264 VAL A N 1
ATOM 2034 C CA . VAL A 1 264 ? -6.05938 -16.64684 -1.07573 1.000 39.94079 264 VAL A CA 1
ATOM 2035 C C . VAL A 1 264 ? -5.08298 -16.81779 0.08207 1.000 39.03750 264 VAL A C 1
ATOM 2036 O O . VAL A 1 264 ? -4.55222 -15.84156 0.61907 1.000 37.56538 264 VAL A O 1
ATOM 2040 N N . GLY A 1 265 ? -4.83319 -18.06834 0.46265 1.000 38.91750 265 GLY A N 1
ATOM 2041 C CA . GLY A 1 265 ? -4.00765 -18.31066 1.63544 1.000 37.20162 265 GLY A CA 1
ATOM 2042 C C . GLY A 1 265 ? -4.58184 -17.68623 2.88818 1.000 39.72334 265 GLY A C 1
ATOM 2043 O O . GLY A 1 265 ? -3.83743 -17.34851 3.81264 1.000 39.01763 265 GLY A O 1
ATOM 2044 N N . VAL A 1 266 ? -5.89648 -17.50568 2.93244 1.000 33.81745 266 VAL A N 1
ATOM 2045 C CA . VAL A 1 266 ? -6.56392 -16.84754 4.05152 1.000 37.41046 266 VAL A CA 1
ATOM 2046 C C . VAL A 1 266 ? -6.64227 -17.82787 5.22314 1.000 32.29630 266 VAL A C 1
ATOM 2047 O O . VAL A 1 266 ? -7.30698 -18.85837 5.12884 1.000 38.62628 266 VAL A O 1
ATOM 2051 N N . ARG A 1 267 ? -5.97127 -17.50693 6.33432 1.000 38.55376 267 ARG A N 1
ATOM 2052 C CA . ARG A 1 267 ? -6.01161 -18.36490 7.51558 1.000 34.87094 267 ARG A CA 1
ATOM 2053 C C . ARG A 1 267 ? -5.71158 -17.58112 8.79441 1.000 33.90950 267 ARG A C 1
ATOM 2054 O O . ARG A 1 267 ? -5.01192 -16.56782 8.76740 1.000 37.89519 267 ARG A O 1
ATOM 2062 N N . ARG A 1 268 ? -6.26379 -18.06123 9.91603 1.000 39.01675 268 ARG A N 1
ATOM 2063 C CA . ARG A 1 268 ? -5.82722 -17.62218 11.24054 1.000 40.22978 268 ARG A CA 1
ATOM 2064 C C . ARG A 1 268 ? -4.32582 -17.73966 11.42919 1.000 39.77852 268 ARG A C 1
ATOM 2065 O O . ARG A 1 268 ? -3.70601 -18.72013 11.02051 1.000 44.49143 268 ARG A O 1
ATOM 2073 N N . VAL A 1 269 ? -3.76693 -16.72951 12.09189 1.000 41.85025 269 VAL A N 1
ATOM 2074 C CA . VAL A 1 269 ? -2.49450 -16.81097 12.79534 1.000 48.48439 269 VAL A CA 1
ATOM 2075 C C . VAL A 1 269 ? -2.82382 -16.64463 14.27269 1.000 45.27796 269 VAL A C 1
ATOM 2076 O O . VAL A 1 269 ? -3.24962 -15.56846 14.70967 1.000 43.15751 269 VAL A O 1
ATOM 2080 N N . GLU A 1 270 ? -2.62552 -17.70738 15.04151 1.000 53.55830 270 GLU A N 1
ATOM 2081 C CA . GLU A 1 270 ? -3.09653 -17.73283 16.42125 1.000 59.35380 270 GLU A CA 1
ATOM 2082 C C . GLU A 1 270 ? -2.30937 -16.76213 17.29334 1.000 48.55273 270 GLU A C 1
ATOM 2083 O O . GLU A 1 270 ? -2.89568 -15.98206 18.04857 1.000 52.50680 270 GLU A O 1
ATOM 2089 N N . GLU A 1 271 ? -0.97813 -16.77868 17.17475 1.000 56.37672 271 GLU A N 1
ATOM 2090 C CA . GLU A 1 271 ? -0.11480 -15.95285 18.01992 1.000 56.95165 271 GLU A CA 1
ATOM 2091 C C . GLU A 1 271 ? -0.43896 -14.46610 17.90731 1.000 58.78424 271 GLU A C 1
ATOM 2092 O O . GLU A 1 271 ? -0.43399 -13.74613 18.91442 1.000 59.65584 271 GLU A O 1
ATOM 2098 N N . ALA A 1 272 ? -0.71461 -13.98135 16.69925 1.000 49.51366 272 ALA A N 1
ATOM 2099 C CA . ALA A 1 272 ? -0.94241 -12.56422 16.47617 1.000 37.52882 272 ALA A CA 1
ATOM 2100 C C . ALA A 1 272 ? -2.42305 -12.18284 16.46650 1.000 39.23147 272 ALA A C 1
ATOM 2101 O O . ALA A 1 272 ? -2.75244 -11.03081 16.15887 1.000 34.87162 272 ALA A O 1
ATOM 2103 N N . LEU A 1 273 ? -3.31233 -13.11969 16.78981 1.000 38.08925 273 LEU A N 1
ATOM 2104 C CA . LEU A 1 273 ? -4.76228 -12.90619 16.85282 1.000 39.35385 273 LEU A CA 1
ATOM 2105 C C . LEU A 1 273 ? -5.27041 -12.16233 15.61836 1.000 33.72834 273 LEU A C 1
ATOM 2106 O O . LEU A 1 273 ? -5.79154 -11.05072 15.68469 1.000 35.09866 273 LEU A O 1
ATOM 2111 N N . GLY A 1 274 ? -5.12042 -12.80618 14.47502 1.000 32.26704 274 GLY A N 1
ATOM 2112 C CA . GLY A 1 274 ? -5.54420 -12.16541 13.25601 1.000 29.97931 274 GLY A CA 1
ATOM 2113 C C . GLY A 1 274 ? -5.58977 -13.15981 12.12507 1.000 38.80908 274 GLY A C 1
ATOM 2114 O O . GLY A 1 274 ? -5.51008 -14.36914 12.33046 1.000 34.58909 274 GLY A O 1
ATOM 2115 N N . VAL A 1 275 ? -5.70848 -12.62057 10.92165 1.000 34.14025 275 VAL A N 1
ATOM 2116 C CA . VAL A 1 275 ? -5.86704 -13.40325 9.70964 1.000 32.86927 275 VAL A CA 1
ATOM 2117 C C . VAL A 1 275 ? -4.83691 -12.90667 8.71212 1.000 28.74044 275 VAL A C 1
ATOM 2118 O O . VAL A 1 275 ? -4.59575 -11.70101 8.60874 1.000 27.60239 275 VAL A O 1
ATOM 2122 N N . VAL A 1 276 ? -4.18259 -13.82672 8.02206 1.000 32.99891 276 VAL A N 1
ATOM 2123 C CA . VAL A 1 276 ? -3.27533 -13.43833 6.95608 1.000 30.61741 276 VAL A CA 1
ATOM 2124 C C . VAL A 1 276 ? -3.96036 -13.78580 5.65498 1.000 31.64334 276 VAL A C 1
ATOM 2125 O O . VAL A 1 276 ? -4.88740 -14.60020 5.60734 1.000 34.17333 276 VAL A O 1
ATOM 2129 N N . ALA A 1 277 ? -3.50471 -13.14618 4.58590 1.000 31.43022 277 ALA A N 1
ATOM 2130 C CA . ALA A 1 277 ? -4.04797 -13.44226 3.27179 1.000 33.41661 277 ALA A CA 1
ATOM 2131 C C . ALA A 1 277 ? -2.98927 -13.08606 2.25731 1.000 28.26897 277 ALA A C 1
ATOM 2132 O O . ALA A 1 277 ? -2.09124 -12.29816 2.53647 1.000 34.49372 277 ALA A O 1
ATOM 2134 N N A ARG A 1 278 ? -3.11420 -13.63720 1.05965 0.505 31.28630 278 ARG A N 1
ATOM 2135 N N B ARG A 1 278 ? -3.10456 -13.69516 1.08106 0.495 31.34133 278 ARG A N 1
ATOM 2136 C CA A ARG A 1 278 ? -2.13492 -13.33842 0.02792 0.505 38.18832 278 ARG A CA 1
ATOM 2137 C CA B ARG A 1 278 ? -2.20861 -13.45206 -0.03620 0.495 38.27101 278 ARG A CA 1
ATOM 2138 C C A ARG A 1 278 ? -2.85835 -13.08467 -1.28451 0.505 38.37159 278 ARG A C 1
ATOM 2139 C C B ARG A 1 278 ? -3.02114 -12.97327 -1.22975 0.495 38.21365 278 ARG A C 1
ATOM 2140 O O A ARG A 1 278 ? -3.78246 -13.82004 -1.64014 0.505 37.63096 278 ARG A O 1
ATOM 2141 O O B ARG A 1 278 ? -4.13865 -13.44515 -1.45833 0.495 37.38912 278 ARG A O 1
ATOM 2156 N N . LYS A 1 279 ? -2.46710 -12.01544 -1.97224 1.000 33.46124 279 LYS A N 1
ATOM 2157 C CA . LYS A 1 279 ? -3.08260 -11.70263 -3.25566 1.000 38.93867 279 LYS A CA 1
ATOM 2158 C C . LYS A 1 279 ? -2.43496 -12.56477 -4.33130 1.000 41.71972 279 LYS A C 1
ATOM 2159 O O . LYS A 1 279 ? -1.21205 -12.72905 -4.33172 1.000 42.61512 279 LYS A O 1
ATOM 2165 N N . PRO A 1 280 ? -3.20562 -13.16527 -5.24085 1.000 43.58072 280 PRO A N 1
ATOM 2166 C CA . PRO A 1 280 ? -2.63234 -14.20963 -6.10532 1.000 51.53533 280 PRO A CA 1
ATOM 2167 C C . PRO A 1 280 ? -1.83161 -13.68446 -7.28581 1.000 59.10017 280 PRO A C 1
ATOM 2168 O O . PRO A 1 280 ? -1.29382 -12.57282 -7.25314 1.000 52.65315 280 PRO A O 1
ATOM 2172 N N . GLU A 1 281 ? -1.73679 -14.51479 -8.32643 1.000 88.24265 281 GLU A N 1
ATOM 2173 C CA . GLU A 1 281 ? -1.12966 -14.14770 -9.60756 1.000 88.95128 281 GLU A CA 1
ATOM 2174 C C . GLU A 1 281 ? 0.27750 -13.58746 -9.40852 1.000 87.00938 281 GLU A C 1
ATOM 2175 O O . GLU A 1 281 ? 0.65116 -12.55607 -9.96767 1.000 95.03703 281 GLU A O 1
ATOM 2181 N N . LYS A 1 282 ? 1.06816 -14.28565 -8.59614 1.000 76.53462 282 LYS A N 1
ATOM 2182 C CA . LYS A 1 282 ? 2.44706 -13.86428 -8.33733 1.000 74.96429 282 LYS A CA 1
ATOM 2183 C C . LYS A 1 282 ? 3.24572 -13.72297 -9.63222 1.000 85.80941 282 LYS A C 1
ATOM 2184 O O . LYS A 1 282 ? 3.33036 -12.63854 -10.21197 1.000 88.20703 282 LYS A O 1
ATOM 2190 N N . GLU B 1 2 ? 1.56066 25.63262 68.34617 1.000 71.36237 2 GLU B N 1
ATOM 2191 C CA . GLU B 1 2 ? 0.49409 24.80136 67.79974 1.000 69.83479 2 GLU B CA 1
ATOM 2192 C C . GLU B 1 2 ? 0.76205 23.32688 68.07701 1.000 73.14168 2 GLU B C 1
ATOM 2193 O O . GLU B 1 2 ? 0.53746 22.47032 67.21889 1.000 77.42835 2 GLU B O 1
ATOM 2199 N N . GLU B 1 3 ? 1.22920 23.02920 69.28638 1.000 55.79571 3 GLU B N 1
ATOM 2200 C CA . GLU B 1 3 ? 1.57694 21.67155 69.67019 1.000 51.68335 3 GLU B CA 1
ATOM 2201 C C . GLU B 1 3 ? 0.49089 21.09074 70.56560 1.000 47.75092 3 GLU B C 1
ATOM 2202 O O . GLU B 1 3 ? -0.04469 21.77331 71.44202 1.000 49.89894 3 GLU B O 1
ATOM 2208 N N . ILE B 1 4 ? 0.14746 19.83649 70.31350 1.000 47.56490 4 ILE B N 1
ATOM 2209 C CA . ILE B 1 4 ? -0.93172 19.15110 71.00518 1.000 38.63965 4 ILE B CA 1
ATOM 2210 C C . ILE B 1 4 ? -0.31550 18.26740 72.07477 1.000 38.34232 4 ILE B C 1
ATOM 2211 O O . ILE B 1 4 ? 0.68695 17.59018 71.82230 1.000 41.13352 4 ILE B O 1
ATOM 2216 N N . TYR B 1 5 ? -0.89248 18.29006 73.27176 1.000 32.10704 5 TYR B N 1
ATOM 2217 C CA . TYR B 1 5 ? -0.43206 17.46420 74.38063 1.000 37.37225 5 TYR B CA 1
ATOM 2218 C C . TYR B 1 5 ? -1.34024 16.25578 74.52325 1.000 36.72784 5 TYR B C 1
ATOM 2219 O O . TYR B 1 5 ? -2.54689 16.40793 74.73113 1.000 39.60911 5 TYR B O 1
ATOM 2228 N N . TYR B 1 6 ? -0.75770 15.06358 74.42337 1.000 30.04498 6 TYR B N 1
ATOM 2229 C CA . TYR B 1 6 ? -1.49036 13.81687 74.57925 1.000 33.48687 6 TYR B CA 1
ATOM 2230 C C . TYR B 1 6 ? -1.34947 13.34104 76.01025 1.000 34.96365 6 TYR B C 1
ATOM 2231 O O . TYR B 1 6 ? -0.23263 13.21030 76.51392 1.000 38.54674 6 TYR B O 1
ATOM 2240 N N . ILE B 1 7 ? -2.47439 13.08106 76.65893 1.000 29.13730 7 ILE B N 1
ATOM 2241 C CA . ILE B 1 7 ? -2.47649 12.54541 78.00833 1.000 37.77413 7 ILE B CA 1
ATOM 2242 C C . ILE B 1 7 ? -3.40958 11.34801 78.06805 1.000 33.59301 7 ILE B C 1
ATOM 2243 O O . ILE B 1 7 ? -4.49609 11.35535 77.47847 1.000 37.17079 7 ILE B O 1
ATOM 2248 N N . THR B 1 8 ? -2.96454 10.31717 78.76623 1.000 21.58241 8 THR B N 1
ATOM 2249 C CA . THR B 1 8 ? -3.67576 9.07886 79.02326 1.000 32.60177 8 THR B CA 1
ATOM 2250 C C . THR B 1 8 ? -3.85309 8.91614 80.51824 1.000 22.28476 8 THR B C 1
ATOM 2251 O O . THR B 1 8 ? -3.35149 9.70254 81.31537 1.000 26.29973 8 THR B O 1
ATOM 2255 N N . PHE B 1 9 ? -4.52337 7.84271 80.89855 1.000 29.50424 9 PHE B N 1
ATOM 2256 C CA . PHE B 1 9 ? -4.70427 7.58498 82.31583 1.000 30.51550 9 PHE B CA 1
ATOM 2257 C C . PHE B 1 9 ? -3.37775 7.64448 83.05222 1.000 31.43283 9 PHE B C 1
ATOM 2258 O O . PHE B 1 9 ? -3.32188 8.09208 84.20415 1.000 30.94101 9 PHE B O 1
ATOM 2266 N N . ARG B 1 10 ? -2.29720 7.22379 82.39425 1.000 28.79773 10 ARG B N 1
ATOM 2267 C CA . ARG B 1 10 ? -0.99882 7.19071 83.05622 1.000 30.41448 10 ARG B CA 1
ATOM 2268 C C . ARG B 1 10 ? -0.53541 8.58818 83.44858 1.000 32.91975 10 ARG B C 1
ATOM 2269 O O . ARG B 1 10 ? 0.02131 8.79328 84.53773 1.000 26.19811 10 ARG B O 1
ATOM 2277 N N . GLU B 1 11 ? -0.74800 9.56215 82.57156 1.000 30.46206 11 GLU B N 1
ATOM 2278 C CA . GLU B 1 11 ? -0.33157 10.91766 82.89105 1.000 34.75244 11 GLU B CA 1
ATOM 2279 C C . GLU B 1 11 ? -1.27382 11.53771 83.91527 1.000 31.65822 11 GLU B C 1
ATOM 2280 O O . GLU B 1 11 ? -0.83059 12.18400 84.87588 1.000 24.73459 11 GLU B O 1
ATOM 2286 N N . ALA B 1 12 ? -2.57852 11.34469 83.71453 1.000 27.62166 12 ALA B N 1
ATOM 2287 C CA . ALA B 1 12 ? -3.56010 11.81518 84.67729 1.000 31.40627 12 ALA B CA 1
ATOM 2288 C C . ALA B 1 12 ? -3.25659 11.26359 86.05875 1.000 27.85291 12 ALA B C 1
ATOM 2289 O O . ALA B 1 12 ? -3.24510 12.00347 87.04643 1.000 29.94762 12 ALA B O 1
ATOM 2291 N N . ARG B 1 13 ? -2.96764 9.96425 86.14569 1.000 27.32438 13 ARG B N 1
ATOM 2292 C CA . ARG B 1 13 ? -2.68110 9.40680 87.45881 1.000 28.23470 13 ARG B CA 1
ATOM 2293 C C . ARG B 1 13 ? -1.39901 9.97997 88.03791 1.000 28.73936 13 ARG B C 1
ATOM 2294 O O . ARG B 1 13 ? -1.31252 10.17333 89.25478 1.000 27.53921 13 ARG B O 1
ATOM 2302 N N . MET B 1 14 ? -0.39180 10.26816 87.20355 1.000 31.33243 14 MET B N 1
ATOM 2303 C CA . MET B 1 14 ? 0.83867 10.83868 87.75964 1.000 34.01338 14 MET B CA 1
ATOM 2304 C C . MET B 1 14 ? 0.59260 12.24359 88.29856 1.000 30.60588 14 MET B C 1
ATOM 2305 O O . MET B 1 14 ? 1.08174 12.60544 89.37763 1.000 36.60081 14 MET B O 1
ATOM 2310 N N . LEU B 1 15 ? -0.20832 13.02564 87.58699 1.000 27.05525 15 LEU B N 1
ATOM 2311 C CA . LEU B 1 15 ? -0.50644 14.37599 88.03289 1.000 28.66331 15 LEU B CA 1
ATOM 2312 C C . LEU B 1 15 ? -1.24120 14.36279 89.35984 1.000 32.91821 15 LEU B C 1
ATOM 2313 O O . LEU B 1 15 ? -0.94387 15.16186 90.25307 1.000 39.07069 15 LEU B O 1
ATOM 2318 N N . LEU B 1 16 ? -2.19865 13.45151 89.51606 1.000 32.40384 16 LEU B N 1
ATOM 2319 C CA . LEU B 1 16 ? -2.94577 13.39071 90.76255 1.000 32.98452 16 LEU B CA 1
ATOM 2320 C C . LEU B 1 16 ? -2.07704 12.87455 91.89096 1.000 29.61787 16 LEU B C 1
ATOM 2321 O O . LEU B 1 16 ? -2.32025 13.20063 93.05451 1.000 38.74088 16 LEU B O 1
ATOM 2326 N N . ALA B 1 17 ? -1.05313 12.08296 91.57168 1.000 32.61737 17 ALA B N 1
ATOM 2327 C CA . ALA B 1 17 ? -0.16911 11.56887 92.60787 1.000 31.99799 17 ALA B CA 1
ATOM 2328 C C . ALA B 1 17 ? 0.88312 12.57597 93.03971 1.000 37.93449 17 ALA B C 1
ATOM 2329 O O . ALA B 1 17 ? 1.40840 12.45760 94.15501 1.000 50.88343 17 ALA B O 1
ATOM 2331 N N . SER B 1 18 ? 1.17990 13.57234 92.20687 1.000 38.32954 18 SER B N 1
ATOM 2332 C CA . SER B 1 18 ? 2.20830 14.56175 92.49891 1.000 39.01702 18 SER B CA 1
ATOM 2333 C C . SER B 1 18 ? 1.59496 15.86021 93.00903 1.000 41.92440 18 SER B C 1
ATOM 2334 O O . SER B 1 18 ? 0.46600 16.22039 92.66901 1.000 49.17633 18 SER B O 1
ATOM 2337 N N . ARG B 1 19 ? 2.36398 16.57226 93.81129 1.000 42.79824 19 ARG B N 1
ATOM 2338 C CA . ARG B 1 19 ? 2.09639 17.96636 94.10237 1.000 54.53905 19 ARG B CA 1
ATOM 2339 C C . ARG B 1 19 ? 3.28336 18.79794 93.64563 1.000 53.67416 19 ARG B C 1
ATOM 2340 O O . ARG B 1 19 ? 4.41335 18.31082 93.57905 1.000 55.65465 19 ARG B O 1
ATOM 2348 N N . GLY B 1 20 ? 3.01695 20.04425 93.29919 1.000 61.53184 20 GLY B N 1
ATOM 2349 C CA . GLY B 1 20 ? 4.06626 20.87933 92.74361 1.000 65.29860 20 GLY B CA 1
ATOM 2350 C C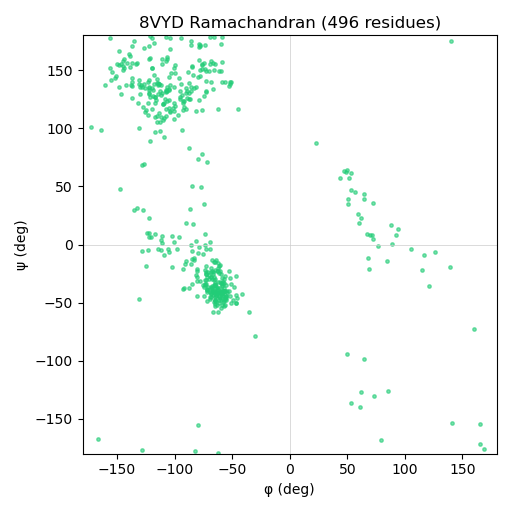 . GLY B 1 20 ? 4.17802 20.66966 91.24812 1.000 64.45087 20 GLY B C 1
ATOM 2351 O O . GLY B 1 20 ? 3.18856 20.78017 90.51708 1.000 58.46990 20 GLY B O 1
ATOM 2352 N N . ASN B 1 21 ? 5.38402 20.35696 90.78617 1.000 57.72388 21 ASN B N 1
ATOM 2353 C CA . ASN B 1 21 ? 5.68713 20.29575 89.36699 1.000 52.02208 21 ASN B CA 1
ATOM 2354 C C . ASN B 1 21 ? 6.14864 18.88992 89.01534 1.000 53.89801 21 ASN B C 1
ATOM 2355 O O . ASN B 1 21 ? 6.67857 18.17147 89.86313 1.000 60.35590 21 ASN B O 1
ATOM 2360 N N . VAL B 1 22 ? 5.91929 18.48554 87.76905 1.000 50.66912 22 VAL B N 1
ATOM 2361 C CA . VAL B 1 22 ? 6.17398 17.10562 87.37316 1.000 48.58948 22 VAL B CA 1
ATOM 2362 C C . VAL B 1 22 ? 6.51248 17.06724 85.89210 1.000 50.12537 22 VAL B C 1
ATOM 2363 O O . VAL B 1 22 ? 5.96585 17.83214 85.09365 1.000 47.70788 22 VAL B O 1
ATOM 2367 N N . LYS B 1 23 ? 7.43869 16.17356 85.54392 1.000 53.93287 23 LYS B N 1
ATOM 2368 C CA . LYS B 1 23 ? 7.90251 15.98026 84.17662 1.000 42.03966 23 LYS B CA 1
ATOM 2369 C C . LYS B 1 23 ? 7.06949 14.88915 83.53173 1.000 43.00971 23 LYS B C 1
ATOM 2370 O O . LYS B 1 23 ? 6.99694 13.77245 84.05405 1.000 49.16118 23 LYS B O 1
ATOM 2376 N N . LEU B 1 24 ? 6.44635 15.21211 82.40365 1.000 41.61904 24 LEU B N 1
ATOM 2377 C CA . LEU B 1 24 ? 5.50419 14.31708 81.75243 1.000 41.41885 24 LEU B CA 1
ATOM 2378 C C . LEU B 1 24 ? 5.84234 14.18819 80.27821 1.000 40.61027 24 LEU B C 1
ATOM 2379 O O . LEU B 1 24 ? 6.22537 15.16582 79.62980 1.000 38.81359 24 LEU B O 1
ATOM 2384 N N . ASN B 1 25 ? 5.69015 12.98306 79.74997 1.000 40.29072 25 ASN B N 1
ATOM 2385 C CA . ASN B 1 25 ? 5.68293 12.82022 78.31051 1.000 38.82449 25 ASN B CA 1
ATOM 2386 C C . ASN B 1 25 ? 4.28970 13.11059 77.78002 1.000 37.24614 25 ASN B C 1
ATOM 2387 O O . ASN B 1 25 ? 3.29390 12.64562 78.34079 1.000 42.14324 25 ASN B O 1
ATOM 2392 N N . LEU B 1 26 ? 4.21651 13.88987 76.70268 1.000 39.48376 26 LEU B N 1
ATOM 2393 C CA . LEU B 1 26 ? 2.93365 14.33408 76.17218 1.000 37.01243 26 LEU B CA 1
ATOM 2394 C C . LEU B 1 26 ? 2.79193 14.02033 74.68711 1.000 37.33465 26 LEU B C 1
ATOM 2395 O O . LEU B 1 26 ? 2.10227 14.74355 73.96800 1.000 36.65842 26 LEU B O 1
ATOM 2400 N N . ASP B 1 27 ? 3.43725 12.94926 74.20349 1.000 40.06679 27 ASP B N 1
ATOM 2401 C CA . ASP B 1 27 ? 3.17007 12.46333 72.85274 1.000 42.32752 27 ASP B CA 1
ATOM 2402 C C . ASP B 1 27 ? 3.01714 10.9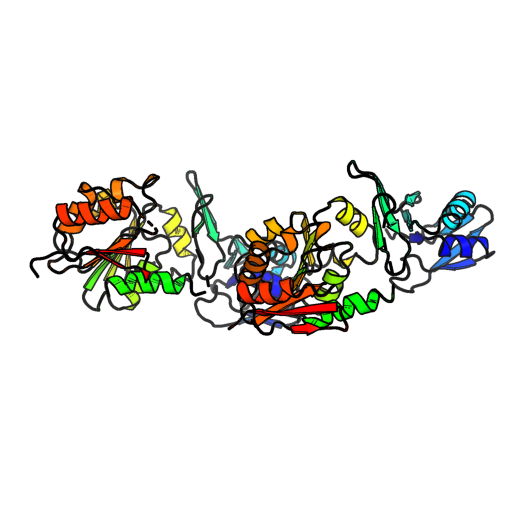4622 72.81645 1.000 41.42411 27 ASP B C 1
ATOM 2403 O O . ASP B 1 27 ? 3.30522 10.31600 71.79866 1.000 34.85457 27 ASP B O 1
ATOM 2408 N N . LEU B 1 28 ? 2.54206 10.35016 73.91010 1.000 39.99046 28 LEU B N 1
ATOM 2409 C CA . LEU B 1 28 ? 2.26566 8.91261 73.97231 1.000 41.93679 28 LEU B CA 1
ATOM 2410 C C . LEU B 1 28 ? 3.55346 8.11374 73.81953 1.000 42.96375 28 LEU B C 1
ATOM 2411 O O . LEU B 1 28 ? 3.58898 7.07933 73.15410 1.000 43.75065 28 LEU B O 1
ATOM 2416 N N . ARG B 1 29 ? 4.61758 8.61729 74.43186 1.000 46.58676 29 ARG B N 1
ATOM 2417 C CA . ARG B 1 29 ? 5.94121 8.00537 74.43044 1.000 50.19837 29 ARG B CA 1
ATOM 2418 C C . ARG B 1 29 ? 6.51818 7.91073 73.03394 1.000 55.82261 29 ARG B C 1
ATOM 2419 O O . ARG B 1 29 ? 7.38377 7.06815 72.77617 1.000 66.86188 29 ARG B O 1
ATOM 2427 N N . LYS B 1 30 ? 6.05132 8.74913 72.10524 1.000 56.83410 30 LYS B N 1
ATOM 2428 C CA . LYS B 1 30 ? 6.65921 8.72851 70.78187 1.000 54.17887 30 LYS B CA 1
ATOM 2429 C C . LYS B 1 30 ? 8.06670 9.29883 70.81709 1.000 63.18671 30 LYS B C 1
ATOM 2430 O O . LYS B 1 30 ? 8.92053 8.86992 70.03427 1.000 61.54189 30 LYS B O 1
ATOM 2436 N N . THR B 1 31 ? 8.33870 10.23300 71.72993 1.000 62.89525 31 THR B N 1
ATOM 2437 C CA . THR B 1 31 ? 9.58776 10.98011 71.69599 1.000 72.33421 31 THR B CA 1
ATOM 2438 C C . THR B 1 31 ? 10.38471 10.90637 72.99896 1.000 77.19865 31 THR B C 1
ATOM 2439 O O . THR B 1 31 ? 11.59815 11.16310 72.97129 1.000 80.57646 31 THR B O 1
ATOM 2443 N N . ASN B 1 32 ? 9.76247 10.53654 74.12597 1.000 78.26498 32 ASN B N 1
ATOM 2444 C CA . ASN B 1 32 ? 10.43946 10.38056 75.41777 1.000 83.10845 32 ASN B CA 1
ATOM 2445 C C . ASN B 1 32 ? 10.91460 11.72112 75.96654 1.000 77.04774 32 ASN B C 1
ATOM 2446 O O . ASN B 1 32 ? 11.34739 11.81055 77.11916 1.000 73.56933 32 ASN B O 1
ATOM 2451 N N . ARG B 1 33 ? 10.87081 12.75070 75.12790 1.000 66.72334 33 ARG B N 1
ATOM 2452 C CA . ARG B 1 33 ? 10.84554 14.14394 75.54715 1.000 60.20451 33 ARG B CA 1
ATOM 2453 C C . ARG B 1 33 ? 9.86024 14.35448 76.68766 1.000 47.10018 33 ARG B C 1
ATOM 2454 O O . ARG B 1 33 ? 8.65611 14.13723 76.53260 1.000 47.01413 33 ARG B O 1
ATOM 2462 N N . VAL B 1 34 ? 10.36426 14.75777 77.84214 1.000 46.80642 34 VAL B N 1
ATOM 2463 C CA . VAL B 1 34 ? 9.50830 15.08302 78.96690 1.000 45.61076 34 VAL B CA 1
ATOM 2464 C C . VAL B 1 34 ? 9.35766 16.59507 79.03069 1.000 46.28922 34 VAL B C 1
ATOM 2465 O O . VAL B 1 34 ? 10.18911 17.35281 78.52087 1.000 53.40649 34 VAL B O 1
ATOM 2469 N N . GLN B 1 35 ? 8.24901 17.04198 79.62468 1.000 42.39251 35 GLN B N 1
ATOM 2470 C CA . GLN B 1 35 ? 7.94133 18.46091 79.71353 1.000 42.42626 35 GLN B CA 1
ATOM 2471 C C . GLN B 1 35 ? 7.35395 18.79352 81.07759 1.000 45.92935 35 GLN B C 1
ATOM 2472 O O . GLN B 1 35 ? 6.85353 17.92858 81.80511 1.000 48.42989 35 GLN B O 1
ATOM 2478 N N . GLU B 1 36 ? 7.36881 20.09036 81.36467 1.000 44.65013 36 GLU B N 1
ATOM 2479 C CA . GLU B 1 36 ? 7.07853 20.64709 82.67628 1.000 46.58624 36 GLU B CA 1
ATOM 2480 C C . GLU B 1 36 ? 5.58855 20.98735 82.77415 1.000 42.87650 36 GLU B C 1
ATOM 2481 O O . GLU B 1 36 ? 5.08201 21.81854 82.01617 1.000 45.08500 36 GLU B O 1
ATOM 2487 N N . VAL B 1 37 ? 4.88836 20.33758 83.69785 1.000 46.97441 37 VAL B N 1
ATOM 2488 C CA . VAL B 1 37 ? 3.45831 20.53819 83.91634 1.000 46.32281 37 VAL B CA 1
ATOM 2489 C C . VAL B 1 37 ? 3.27826 20.87021 85.39190 1.000 48.57374 37 VAL B C 1
ATOM 2490 O O . VAL B 1 37 ? 3.52860 20.01675 86.24907 1.000 47.15202 37 VAL B O 1
ATOM 2494 N N . GLU B 1 38 ? 2.84873 22.09760 85.69740 1.000 51.39604 38 GLU B N 1
ATOM 2495 C CA . GLU B 1 38 ? 2.62833 22.47123 87.08922 1.000 47.54114 38 GLU B CA 1
ATOM 2496 C C . GLU B 1 38 ? 1.29515 21.92570 87.56663 1.000 46.88016 38 GLU B C 1
ATOM 2497 O O . GLU B 1 38 ? 0.32514 21.87330 86.80736 1.000 44.41473 38 GLU B O 1
ATOM 2503 N N . ILE B 1 39 ? 1.25012 21.51058 88.82787 1.000 50.91228 39 ILE B N 1
ATOM 2504 C CA . ILE B 1 39 ? 0.01999 21.03355 89.44453 1.000 56.31699 39 ILE B CA 1
ATOM 2505 C C . ILE B 1 39 ? -0.36109 22.03962 90.51904 1.000 59.37207 39 ILE B C 1
ATOM 2506 O O . ILE B 1 39 ? 0.17607 22.00473 91.63355 1.000 61.26481 39 ILE B O 1
ATOM 2511 N N . LYS B 1 40 ? -1.27320 22.95135 90.17610 1.000 58.98072 40 LYS B N 1
ATOM 2512 C CA . LYS B 1 40 ? -1.94631 23.76872 91.16896 1.000 50.53414 40 LYS B CA 1
ATOM 2513 C C . LYS B 1 40 ? -3.10103 22.98243 91.77225 1.000 53.34401 40 LYS B C 1
ATOM 2514 O O . LYS B 1 40 ? -3.35602 21.82502 91.42833 1.000 58.56790 40 LYS B O 1
ATOM 2520 N N . ASP B 1 41 ? -3.83732 23.63588 92.66581 1.000 65.30333 41 ASP B N 1
ATOM 2521 C CA . ASP B 1 41 ? -5.02800 23.00334 93.21484 1.000 65.19435 41 ASP B CA 1
ATOM 2522 C C . ASP B 1 41 ? -6.16294 22.96740 92.19905 1.000 61.12029 41 ASP B C 1
ATOM 2523 O O . ASP B 1 41 ? -6.94657 22.01177 92.18134 1.000 59.23376 41 ASP B O 1
ATOM 2528 N N . GLU B 1 42 ? -6.25661 23.98732 91.34139 1.000 60.97907 42 GLU B N 1
ATOM 2529 C CA . GLU B 1 42 ? -7.27141 24.01085 90.29543 1.000 51.61695 42 GLU B CA 1
ATOM 2530 C C . GLU B 1 42 ? -7.11458 22.85523 89.31267 1.000 49.88457 42 GLU B C 1
ATOM 2531 O O . GLU B 1 42 ? -8.07644 22.49778 88.62063 1.000 43.55717 42 GLU B O 1
ATOM 2537 N N . GLY B 1 43 ? -5.94150 22.25406 89.24786 1.000 51.01746 43 GLY B N 1
ATOM 2538 C CA . GLY B 1 43 ? -5.65354 21.24681 88.25796 1.000 39.95644 43 GLY B CA 1
ATOM 2539 C C . GLY B 1 43 ? -4.24032 21.41254 87.75003 1.000 43.71068 43 GLY B C 1
ATOM 2540 O O . GLY B 1 43 ? -3.37217 21.93628 88.44287 1.000 46.59103 43 GLY B O 1
ATOM 2541 N N . ALA B 1 44 ? -4.00936 20.96782 86.52024 1.000 36.19938 44 ALA B N 1
ATOM 2542 C CA . ALA B 1 44 ? -2.68099 20.96859 85.92681 1.000 35.95503 44 ALA B CA 1
ATOM 2543 C C . ALA B 1 44 ? -2.57624 22.05658 84.86110 1.000 43.83318 44 ALA B C 1
ATOM 2544 O O . ALA B 1 44 ? -3.46404 22.19100 84.01145 1.000 44.19922 44 ALA B O 1
ATOM 2546 N N . VAL B 1 45 ? -1.49848 22.83755 84.92041 1.000 43.90257 45 VAL B N 1
ATOM 2547 C CA . VAL B 1 45 ? -1.19856 23.87731 83.94168 1.000 40.75718 45 VAL B CA 1
ATOM 2548 C C . VAL B 1 45 ? -0.15652 23.31715 82.98112 1.000 43.30149 45 VAL B C 1
ATOM 2549 O O . VAL B 1 45 ? 0.98648 23.05747 83.37118 1.000 42.96180 45 VAL B O 1
ATOM 2553 N N . PHE B 1 46 ? -0.53330 23.15373 81.72392 1.000 42.79450 46 PHE B N 1
ATOM 2554 C CA . PHE B 1 46 ? 0.32938 22.54642 80.71799 1.000 43.02293 46 PHE B CA 1
ATOM 2555 C C . PHE B 1 46 ? 1.24481 23.59814 80.10390 1.000 46.87260 46 PHE B C 1
ATOM 2556 O O . PHE B 1 46 ? 1.11370 24.78808 80.40097 1.000 49.98848 46 PHE B O 1
ATOM 2564 N N . PRO B 1 47 ? 2.23453 23.19794 79.28403 1.000 42.53074 47 PRO B N 1
ATOM 2565 C CA . PRO B 1 47 ? 3.08374 24.21231 78.63253 1.000 48.49993 47 PRO B CA 1
ATOM 2566 C C . PRO B 1 47 ? 2.29373 25.12824 77.74367 1.000 54.73323 47 PRO B C 1
ATOM 2567 O O . PRO B 1 47 ? 2.74427 26.24215 77.45032 1.000 54.94477 47 PRO B O 1
ATOM 2571 N N . ASP B 1 48 ? 1.12694 24.67440 77.29056 1.000 52.75030 48 ASP B N 1
ATOM 2572 C CA . ASP B 1 48 ? 0.13153 25.56922 76.72697 1.000 55.90732 48 ASP B CA 1
ATOM 2573 C C . ASP B 1 48 ? -0.19540 26.71648 77.65865 1.000 58.59878 48 ASP B C 1
ATOM 2574 O O . ASP B 1 48 ? -0.64056 27.76984 77.19015 1.000 65.19320 48 ASP B O 1
ATOM 2579 N N . GLY B 1 49 ? 0.04685 26.56330 78.96305 1.000 55.66985 49 GLY B N 1
ATOM 2580 C CA . GLY B 1 49 ? -0.60168 27.39744 79.95630 1.000 44.81519 49 GLY B CA 1
ATOM 2581 C C . GLY B 1 49 ? -2.07089 27.10795 80.08405 1.000 46.55060 49 GLY B C 1
ATOM 2582 O O . GLY B 1 49 ? -2.78531 27.84676 80.76525 1.000 50.85583 49 GLY B O 1
ATOM 2583 N N . THR B 1 50 ? -2.54230 26.05611 79.42229 1.000 51.38853 50 THR B N 1
ATOM 2584 C CA . THR B 1 50 ? -3.90069 25.58493 79.59357 1.000 48.00977 50 THR B CA 1
ATOM 2585 C C . THR B 1 50 ? -4.02884 24.86993 80.92814 1.000 39.09741 50 THR B C 1
ATOM 2586 O O . THR B 1 50 ? -3.24227 23.97391 81.24270 1.000 35.77373 50 THR B O 1
ATOM 2590 N N . LEU B 1 51 ? -5.00373 25.27502 81.72550 1.000 41.16200 51 LEU B N 1
ATOM 2591 C CA . LEU B 1 51 ? -5.28771 24.55783 82.95028 1.000 39.75788 51 LEU B CA 1
ATOM 2592 C C . LEU B 1 51 ? -6.25351 23.42883 82.63683 1.000 36.86972 51 LEU B C 1
ATOM 2593 O O . LEU B 1 51 ? -7.30951 23.65405 82.04359 1.000 44.33853 51 LEU B O 1
ATOM 2598 N N . VAL B 1 52 ? -5.87776 22.21728 83.00150 1.000 38.29282 52 VAL B N 1
ATOM 2599 C CA . VAL B 1 52 ? -6.76854 21.06956 82.92252 1.000 37.76967 52 VAL B CA 1
ATOM 2600 C C . VAL B 1 52 ? -7.28965 20.82325 84.32721 1.000 41.13660 52 VAL B C 1
ATOM 2601 O O . VAL B 1 52 ? -6.54253 20.39083 85.21020 1.000 35.69674 52 VAL B O 1
ATOM 2605 N N . GLU B 1 53 ? -8.56672 21.12950 84.53433 1.000 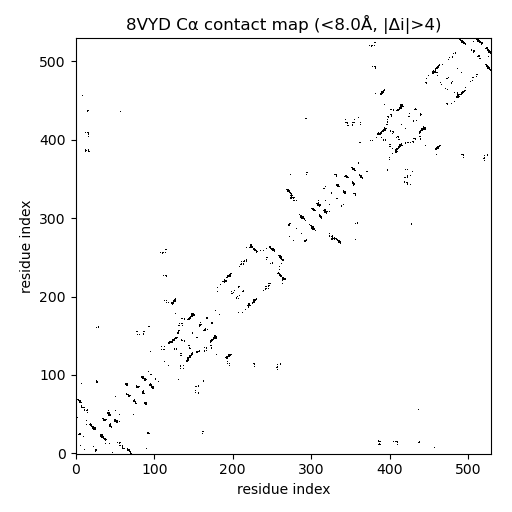44.40253 53 GLU B N 1
ATOM 2606 C CA . GLU B 1 53 ? -9.16074 21.09641 85.85835 1.000 44.83242 53 GLU B CA 1
ATOM 2607 C C . GLU B 1 53 ? -9.03954 19.69796 86.47320 1.000 43.24358 53 GLU B C 1
ATOM 2608 O O . GLU B 1 53 ? -8.88719 18.68562 85.77590 1.000 31.63099 53 GLU B O 1
ATOM 2614 N N . ARG B 1 54 ? -9.09302 19.65827 87.80916 1.000 38.44140 54 ARG B N 1
ATOM 2615 C CA . ARG B 1 54 ? -8.91683 18.40361 88.53404 1.000 36.55544 54 ARG B CA 1
ATOM 2616 C C . ARG B 1 54 ? -9.91950 17.34415 88.08670 1.000 35.87426 54 ARG B C 1
ATOM 2617 O O . ARG B 1 54 ? -9.56102 16.18074 87.86305 1.000 33.46509 54 ARG B O 1
ATOM 2625 N N . GLU B 1 55 ? -11.18380 17.72693 87.95795 1.000 37.63385 55 GLU B N 1
ATOM 2626 C CA . GLU B 1 55 ? -12.23269 16.75551 87.68102 1.000 40.95787 55 GLU B CA 1
ATOM 2627 C C . GLU B 1 55 ? -11.99937 16.05721 86.34957 1.000 37.78978 55 GLU B C 1
ATOM 2628 O O . GLU B 1 55 ? -12.22013 14.84652 86.23364 1.000 30.93476 55 GLU B O 1
ATOM 2634 N N . VAL B 1 56 ? -11.51183 16.79845 85.34709 1.000 33.81292 56 VAL B N 1
ATOM 2635 C CA . VAL B 1 56 ? -11.14395 16.20222 84.05959 1.000 37.21921 56 VAL B CA 1
ATOM 2636 C C . VAL B 1 56 ? -9.98267 15.22034 84.22788 1.000 33.50294 56 VAL B C 1
ATOM 2637 O O . VAL B 1 56 ? -9.98538 14.11765 83.66291 1.000 33.66347 56 VAL B O 1
ATOM 2641 N N . LEU B 1 57 ? -8.96718 15.60708 85.00340 1.000 32.17888 57 LEU B N 1
ATOM 2642 C CA . LEU B 1 57 ? -7.85039 14.70018 85.26585 1.000 32.80923 57 LEU B CA 1
ATOM 2643 C C . LEU B 1 57 ? -8.32446 13.40065 85.90621 1.000 29.88197 57 LEU B C 1
ATOM 2644 O O . LEU B 1 57 ? -7.82989 12.31540 85.58098 1.000 30.88597 57 LEU B O 1
ATOM 2649 N N . GLU B 1 58 ? -9.26718 13.48902 86.83490 1.000 31.07556 58 GLU B N 1
ATOM 2650 C CA . GLU B 1 58 ? -9.76003 12.28361 87.47925 1.000 32.63410 58 GLU B CA 1
ATOM 2651 C C . GLU B 1 58 ? -10.55229 11.43893 86.49563 1.000 30.70225 58 GLU B C 1
ATOM 2652 O O . GLU B 1 58 ? -10.49993 10.20511 86.54503 1.000 27.25601 58 GLU B O 1
ATOM 2658 N N . LYS B 1 59 ? -11.29965 12.08698 85.60162 1.000 31.85147 59 LYS B N 1
ATOM 2659 C CA . LYS B 1 59 ? -12.03600 11.35147 84.57665 1.000 35.83725 59 LYS B CA 1
ATOM 2660 C C . LYS B 1 59 ? -11.08755 10.54739 83.69222 1.000 32.24857 59 LYS B C 1
ATOM 2661 O O . LYS B 1 59 ? -11.33228 9.37178 83.40163 1.000 30.61769 59 LYS B O 1
ATOM 2667 N N . ILE B 1 60 ? -9.99641 11.16493 83.25156 1.000 31.97985 60 ILE B N 1
ATOM 2668 C CA . ILE B 1 60 ? -9.02619 10.44200 82.43181 1.000 32.78060 60 ILE B CA 1
ATOM 2669 C C . ILE B 1 60 ? -8.36830 9.32767 83.24062 1.000 30.13680 60 ILE B C 1
ATOM 2670 O O . ILE B 1 60 ? -8.32540 8.16951 82.80993 1.000 30.75165 60 ILE B O 1
ATOM 2675 N N . ALA B 1 61 ? -7.87277 9.65365 84.44152 1.000 27.54764 61 ALA B N 1
ATOM 2676 C CA . ALA B 1 61 ? -7.27456 8.63545 85.30915 1.000 25.15776 61 ALA B CA 1
ATOM 2677 C C . ALA B 1 61 ? -8.19154 7.44570 85.51221 1.000 30.77334 61 ALA B C 1
ATOM 2678 O O . ALA B 1 61 ? -7.71823 6.33383 85.78062 1.000 32.45353 61 ALA B O 1
ATOM 2680 N N . ARG B 1 62 ? -9.50552 7.67230 85.44018 1.000 40.74956 62 ARG B N 1
ATOM 2681 C CA . ARG B 1 62 ? -10.50584 6.62048 85.57639 1.000 43.27113 62 ARG B CA 1
ATOM 2682 C C . ARG B 1 62 ? -10.56900 5.71565 84.35727 1.000 42.40283 62 ARG B C 1
ATOM 2683 O O . ARG B 1 62 ? -11.10733 4.60996 84.45233 1.000 46.68514 62 ARG B O 1
ATOM 2691 N N . ASP B 1 63 ? -10.04198 6.16364 83.22404 1.000 39.35273 63 ASP B N 1
ATOM 2692 C CA . ASP B 1 63 ? -10.34234 5.60384 81.91520 1.000 41.28517 63 ASP B CA 1
ATOM 2693 C C . ASP B 1 63 ? -9.03239 5.12869 81.31066 1.000 38.69133 63 ASP B C 1
ATOM 2694 O O . ASP B 1 63 ? -8.38515 5.88589 80.58701 1.000 41.72534 63 ASP B O 1
ATOM 2699 N N . ASP B 1 64 ? -8.65194 3.87277 81.57873 1.000 39.03087 64 ASP B N 1
ATOM 2700 C CA . ASP B 1 64 ? -7.39677 3.36588 81.03571 1.000 38.39640 64 ASP B CA 1
ATOM 2701 C C . ASP B 1 64 ? -7.53052 2.84062 79.60899 1.000 45.54458 64 ASP B C 1
ATOM 2702 O O . ASP B 1 64 ? -6.64695 2.10901 79.13980 1.000 38.72720 64 ASP B O 1
ATOM 2707 N N . GLY B 1 65 ? -8.59866 3.20125 78.90374 1.000 41.42657 65 GLY B N 1
ATOM 2708 C CA . GLY B 1 65 ? -8.79632 2.66499 77.57230 1.000 36.06726 65 GLY B CA 1
ATOM 2709 C C . GLY B 1 65 ? -8.94291 3.71630 76.49740 1.000 39.61926 65 GLY B C 1
ATOM 2710 O O . GLY B 1 65 ? -9.27583 3.38284 75.35548 1.000 46.46046 65 GLY B O 1
ATOM 2711 N N . THR B 1 66 ? -8.68095 4.98167 76.82847 1.000 34.31430 66 THR B N 1
ATOM 2712 C CA . THR B 1 66 ? -8.91020 6.06660 75.88919 1.000 33.37552 66 THR B CA 1
ATOM 2713 C C . THR B 1 66 ? -7.74731 7.04847 75.91392 1.000 41.94523 66 THR B C 1
ATOM 2714 O O . THR B 1 66 ? -7.15501 7.30678 76.96633 1.000 36.00361 66 THR B O 1
ATOM 2718 N N . VAL B 1 67 ? -7.42084 7.57909 74.74638 1.000 35.74902 67 VAL B N 1
ATOM 2719 C CA . VAL B 1 67 ? -6.43869 8.64353 74.60982 1.000 31.58836 67 VAL B CA 1
ATOM 2720 C C . VAL B 1 67 ? -7.16942 9.97628 74.60738 1.000 33.53610 67 VAL B C 1
ATOM 2721 O O . VAL B 1 67 ? -8.24288 10.11876 74.01064 1.000 33.19675 67 VAL B O 1
ATOM 2725 N N . TYR B 1 68 ? -6.60432 10.94995 75.30393 1.000 33.74056 68 TYR B N 1
ATOM 2726 C CA . TYR B 1 68 ? -7.12043 12.30393 75.31471 1.000 33.40799 68 TYR B CA 1
ATOM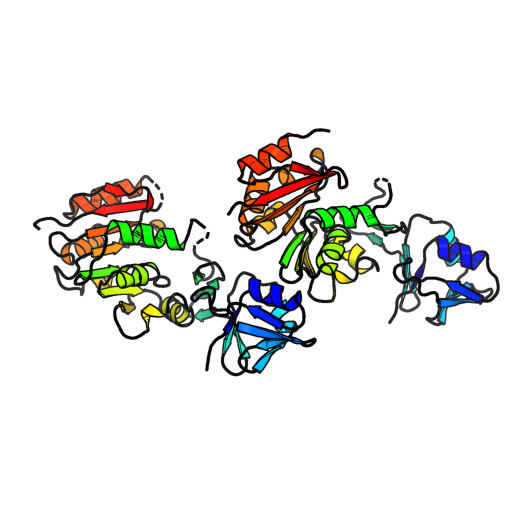 2727 C C . TYR B 1 68 ? -6.02373 13.24066 74.83218 1.000 29.19688 68 TYR B C 1
ATOM 2728 O O . TYR B 1 68 ? -4.84078 12.89469 74.83297 1.000 25.37783 68 TYR B O 1
ATOM 2737 N N . PHE B 1 69 ? -6.42315 14.42547 74.38451 1.000 29.36316 69 PHE B N 1
ATOM 2738 C CA . PHE B 1 69 ? -5.43523 15.44438 74.08287 1.000 33.02091 69 PHE B CA 1
ATOM 2739 C C . PHE B 1 69 ? -6.01434 16.81058 74.39215 1.000 38.05477 69 PHE B C 1
ATOM 2740 O O . PHE B 1 69 ? -7.23319 17.01491 74.41354 1.000 36.83212 69 PHE B O 1
ATOM 2748 N N . VAL B 1 70 ? -5.11344 17.74626 74.64929 1.000 36.08909 70 VAL B N 1
ATOM 2749 C CA . VAL B 1 70 ? -5.47744 19.13076 74.87360 1.000 37.62084 70 VAL B CA 1
ATOM 2750 C C . VAL B 1 70 ? -4.84071 19.94972 73.76462 1.000 39.03024 70 VAL B C 1
ATOM 2751 O O . VAL B 1 70 ? -3.62214 19.88920 73.56119 1.000 42.26981 70 VAL B O 1
ATOM 2755 N N . SER B 1 71 ? -5.67214 20.66760 73.01481 1.000 35.34813 71 SER B N 1
ATOM 2756 C CA . SER B 1 71 ? -5.21406 21.62291 72.01623 1.000 46.63833 71 SER B CA 1
ATOM 2757 C C . SER B 1 71 ? -6.19366 22.78191 72.00367 1.000 49.33080 71 SER B C 1
ATOM 2758 O O . SER B 1 71 ? -7.38474 22.60261 72.28342 1.000 47.48611 71 SER B O 1
ATOM 2761 N N . ASN B 1 72 ? -5.68411 23.97124 71.67073 1.000 51.31880 72 ASN B N 1
ATOM 2762 C CA . ASN B 1 72 ? -6.48129 25.19729 71.71074 1.000 45.23211 72 ASN B CA 1
ATOM 2763 C C . ASN B 1 72 ? -7.18178 25.32490 73.05602 1.000 40.22902 72 ASN B C 1
ATOM 2764 O O . ASN B 1 72 ? -8.30967 25.81427 73.15400 1.000 48.55263 72 ASN B O 1
ATOM 2769 N N . GLY B 1 73 ? -6.49759 24.87022 74.10575 1.000 42.51357 73 GLY B N 1
ATOM 2770 C CA . GLY B 1 73 ? -7.00749 24.96125 75.45397 1.000 46.34138 73 GLY B CA 1
ATOM 2771 C C . GLY B 1 73 ? -8.14724 24.02632 75.79012 1.000 39.40516 73 GLY B C 1
ATOM 2772 O O . GLY B 1 73 ? -8.68458 24.11015 76.89963 1.000 38.23954 73 GLY B O 1
ATOM 2773 N N . GLY B 1 74 ? -8.54052 23.13954 74.88675 1.000 34.81495 74 GLY B N 1
ATOM 2774 C CA . GLY B 1 74 ? -9.66721 22.24636 75.11256 1.000 40.12730 74 GLY B CA 1
ATOM 2775 C C . GLY B 1 74 ? -9.19183 20.80745 75.19209 1.000 40.96827 74 GLY B C 1
ATOM 2776 O O . GLY B 1 74 ? -8.33498 20.38933 74.41456 1.000 47.36265 74 GLY B O 1
ATOM 2777 N N . VAL B 1 75 ? -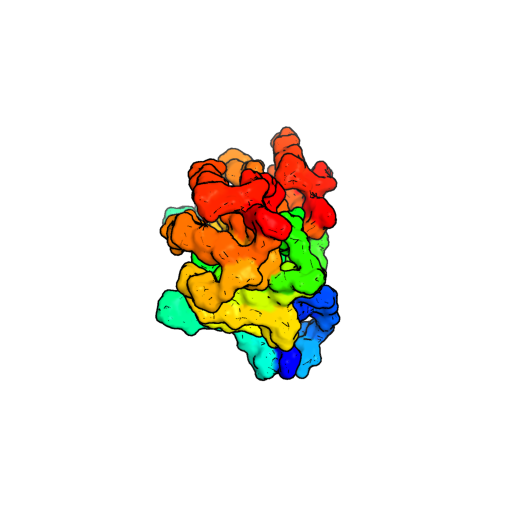9.74724 20.06548 76.12683 1.000 35.25160 75 VAL B N 1
ATOM 2778 C CA . VAL B 1 75 ? -9.43579 18.65163 76.28010 1.000 42.19452 75 VAL B CA 1
ATOM 2779 C C . VAL B 1 75 ? -10.41213 17.85384 75.43495 1.000 41.24895 75 VAL B C 1
ATOM 2780 O O . VAL B 1 75 ? -11.61468 18.13036 75.44199 1.000 42.96328 75 VAL B O 1
ATOM 2784 N N . TYR B 1 76 ? -9.89729 16.87394 74.68829 1.000 38.80399 76 TYR B N 1
ATOM 2785 C CA . TYR B 1 76 ? -10.69581 16.14298 73.71448 1.000 38.51426 76 TYR B CA 1
ATOM 2786 C C . TYR B 1 76 ? -10.35714 14.66437 73.77861 1.000 34.78042 76 TYR B C 1
ATOM 2787 O O . TYR B 1 76 ? -9.25065 14.28153 74.15605 1.000 36.49823 76 TYR B O 1
ATOM 2796 N N . LYS B 1 77 ? -11.32175 13.83868 73.40337 1.000 34.18674 77 LYS B N 1
ATOM 2797 C CA . LYS B 1 77 ? -11.09173 12.41486 73.25155 1.000 37.31943 77 LYS B CA 1
ATOM 2798 C C . LYS B 1 77 ? -10.54722 12.15293 71.85452 1.000 36.51546 77 LYS B C 1
ATOM 2799 O O . LYS B 1 77 ? -11.03882 12.70848 70.86870 1.000 32.44566 77 LYS B O 1
ATOM 2805 N N . ALA B 1 78 ? -9.51974 11.31196 71.77531 1.000 34.44651 78 ALA B N 1
ATOM 2806 C CA . ALA B 1 78 ? -9.01460 10.84715 70.48946 1.000 31.73212 78 ALA B CA 1
ATOM 2807 C C . ALA B 1 78 ? -9.95213 9.74049 70.01687 1.000 42.10252 78 ALA B C 1
ATOM 2808 O O . ALA B 1 78 ? -9.64974 8.54527 70.06253 1.000 39.28115 78 ALA B O 1
ATOM 2810 N N . ALA B 1 79 ? -11.13697 10.17338 69.58947 1.000 44.98817 79 ALA B N 1
ATOM 2811 C CA . ALA B 1 79 ? -12.20401 9.27104 69.19799 1.000 38.54405 79 ALA B CA 1
ATOM 2812 C C . ALA B 1 79 ? -13.03088 9.92673 68.10437 1.000 41.84747 79 ALA B C 1
ATOM 2813 O O . ALA B 1 79 ? -13.08051 11.15375 68.00077 1.000 41.54697 79 ALA B O 1
ATOM 2815 N N . ILE B 1 80 ? -13.66920 9.09297 67.28741 1.000 38.98973 80 ILE B N 1
ATOM 2816 C CA . ILE B 1 80 ? -14.53839 9.53234 66.20224 1.000 47.79951 80 ILE B CA 1
ATOM 2817 C C . ILE B 1 80 ? -15.85458 8.79553 66.35473 1.000 50.43516 80 ILE B C 1
ATOM 2818 O O . ILE B 1 80 ? -15.85954 7.58380 66.59786 1.000 50.71362 80 ILE B O 1
ATOM 2823 N N . ALA B 1 81 ? -16.96932 9.51474 66.20861 1.000 58.41842 81 ALA B N 1
ATOM 2824 C CA . ALA B 1 81 ? -18.30485 8.91550 66.23556 1.000 52.39790 81 ALA B CA 1
ATOM 2825 C C . ALA B 1 81 ? -18.96484 9.14127 64.87940 1.000 59.89435 81 ALA B C 1
ATOM 2826 O O . ALA B 1 81 ? -19.54719 10.20196 64.63258 1.000 67.79918 81 ALA B O 1
ATOM 2828 N N . GLY B 1 82 ? -18.88566 8.13948 64.00380 1.000 59.71573 82 GLY B N 1
ATOM 2829 C CA . GLY B 1 82 ? -19.50297 8.19555 62.70131 1.000 59.89564 82 GLY B CA 1
ATOM 2830 C C . GLY B 1 82 ? -20.72057 7.29045 62.62422 1.000 59.79982 82 GLY B C 1
ATOM 2831 O O . GLY B 1 82 ? -21.07754 6.59636 63.57199 1.000 63.93182 82 GLY B O 1
ATOM 2832 N N . GLU B 1 83 ? -21.35881 7.31114 61.45295 1.000 58.61310 83 GLU B N 1
ATOM 2833 C CA . GLU B 1 83 ? -22.46072 6.38650 61.20541 1.000 61.47333 83 GLU B CA 1
ATOM 2834 C C . GLU B 1 83 ? -21.99245 4.94089 61.16502 1.000 60.20445 83 GLU B C 1
ATOM 2835 O O . GLU B 1 83 ? -22.82670 4.03209 61.22924 1.000 63.50760 83 GLU B O 1
ATOM 2841 N N . SER B 1 84 ? -20.68037 4.71992 61.05191 1.000 61.30401 84 SER B N 1
ATOM 2842 C CA . SER B 1 84 ? -20.05099 3.41435 61.19982 1.000 61.73834 84 SER B CA 1
ATOM 2843 C C . SER B 1 84 ? -19.70913 3.09640 62.64813 1.000 64.89288 84 SER B C 1
ATOM 2844 O O . SER B 1 84 ? -18.71866 2.39797 62.90466 1.000 68.78490 84 SER B O 1
ATOM 2847 N N . GLY B 1 85 ? -20.47849 3.60701 63.60516 1.000 61.55262 85 GLY B N 1
ATOM 2848 C CA . GLY B 1 85 ? -20.14498 3.40658 64.99246 1.000 52.20007 85 GLY B CA 1
ATOM 2849 C C . GLY B 1 85 ? -19.05135 4.35008 65.45997 1.000 64.29791 85 GLY B C 1
ATOM 2850 O O . GLY B 1 85 ? -18.67061 5.32243 64.79297 1.000 59.02495 85 GLY B O 1
ATOM 2851 N N . PHE B 1 86 ? -18.53209 4.04309 66.64154 1.000 58.64033 86 PHE B N 1
ATOM 2852 C CA . PHE B 1 86 ? -17.59857 4.92374 67.32288 1.000 52.76356 86 PHE B CA 1
ATOM 2853 C C . PHE B 1 86 ? -16.19774 4.34520 67.20202 1.000 48.64222 86 PHE B C 1
ATOM 2854 O O . PHE B 1 86 ? -15.99324 3.14366 67.40605 1.000 53.56954 86 PHE B O 1
ATOM 2862 N N . TYR B 1 87 ? -15.24745 5.19785 66.84437 1.000 50.46611 87 TYR B N 1
ATOM 2863 C CA . TYR B 1 87 ? -13.84868 4.82533 66.69991 1.000 46.34592 87 TYR B CA 1
ATOM 2864 C C . TYR B 1 87 ? -13.03560 5.56532 67.74548 1.000 42.87413 87 TYR B C 1
ATOM 2865 O O . TYR B 1 87 ? -13.28334 6.74443 67.99937 1.000 47.99615 87 TYR B O 1
ATOM 2874 N N . LYS B 1 88 ? -12.06887 4.88390 68.35912 1.000 38.03354 88 LYS B N 1
ATOM 2875 C CA . LYS B 1 88 ? -11.24868 5.56785 69.34479 1.000 37.63156 88 LYS B CA 1
ATOM 2876 C C . LYS B 1 88 ? -9.85690 4.95691 69.38964 1.000 36.20527 88 LYS B C 1
ATOM 2877 O O . LYS B 1 88 ? -9.67022 3.75450 69.18635 1.000 36.82509 88 LYS B O 1
ATOM 2883 N N . LEU B 1 89 ? -8.88172 5.81935 69.63024 1.000 34.17748 89 LEU B N 1
ATOM 2884 C CA . LEU B 1 89 ? -7.48006 5.43969 69.72708 1.000 31.54171 89 LEU B CA 1
ATOM 2885 C C . LEU B 1 89 ? -7.16256 5.08047 71.17685 1.000 42.71755 89 LEU B C 1
ATOM 2886 O O . LEU B 1 89 ? -7.42331 5.87259 72.09226 1.000 39.64579 89 LEU B O 1
ATOM 2891 N N . VAL B 1 90 ? -6.60593 3.89611 71.39680 1.000 35.97206 90 VAL B N 1
ATOM 2892 C CA . VAL B 1 90 ? -6.48276 3.44797 72.77663 1.000 39.68435 90 VAL B CA 1
ATOM 2893 C C . VAL B 1 90 ? -5.03685 3.58877 73.23271 1.000 38.27970 90 VAL B C 1
ATOM 2894 O O . VAL B 1 90 ? -4.10950 3.37314 72.44469 1.000 41.25494 90 VAL B O 1
ATOM 2898 N N . PRO B 1 91 ? -4.80575 3.94811 74.49390 1.000 36.75102 91 PRO B N 1
ATOM 2899 C CA . PRO B 1 91 ? -3.45565 4.28892 74.94266 1.000 36.94774 91 PRO B CA 1
ATOM 2900 C C . PRO B 1 91 ? -2.53418 3.09456 75.11616 1.000 45.59551 91 PRO B C 1
ATOM 2901 O O . PRO B 1 91 ? -1.69777 3.08051 76.03068 1.000 43.41009 91 PRO B O 1
ATOM 2905 N N . THR B 1 92 ? -2.66617 2.07387 74.27839 1.000 45.51201 92 THR B N 1
ATOM 2906 C CA . THR B 1 92 ? -1.65593 1.03552 74.31958 1.000 42.14053 92 THR B CA 1
ATOM 2907 C C . THR B 1 92 ? -0.33829 1.59415 73.77578 1.000 45.41533 92 THR B C 1
ATOM 2908 O O . THR B 1 92 ? -0.22371 2.76391 73.39369 1.000 40.92057 92 THR B O 1
ATOM 2912 N N . ILE B 1 93 ? 0.68297 0.75569 73.77633 1.000 45.63165 93 ILE B N 1
ATOM 2913 C CA . ILE B 1 93 ? 2.00160 1.17655 73.32050 1.000 49.69990 93 ILE B CA 1
ATOM 2914 C C . ILE B 1 93 ? 2.48198 0.11072 72.34703 1.000 44.74750 93 ILE B C 1
ATOM 2915 O O . ILE B 1 93 ? 2.94062 -0.95517 72.78049 1.000 48.65393 93 ILE B O 1
ATOM 2920 N N . PRO B 1 94 ? 2.37435 0.33060 71.02746 1.000 48.09153 94 PRO B N 1
ATOM 2921 C CA . PRO B 1 94 ? 1.91081 1.52980 70.33693 1.000 37.78383 94 PRO B CA 1
ATOM 2922 C C . PRO B 1 94 ? 0.40402 1.65101 70.39282 1.000 37.65601 94 PRO B C 1
ATOM 2923 O O . PRO B 1 94 ? -0.25648 0.62245 70.52479 1.000 42.08643 94 PRO B O 1
ATOM 2927 N N . PRO B 1 95 ? -0.12741 2.87035 70.29819 1.000 38.99166 95 PRO B N 1
ATOM 2928 C CA . PRO B 1 95 ? -1.58535 3.03813 70.29351 1.000 35.82731 95 PRO B CA 1
ATOM 2929 C C . PRO B 1 95 ? -2.21827 2.12715 69.26329 1.000 41.43102 95 PRO B C 1
ATOM 2930 O O . PRO B 1 95 ? -1.67009 1.91237 68.17665 1.000 39.20951 95 PRO B O 1
ATOM 2934 N N . THR B 1 96 ? -3.34857 1.53923 69.63306 1.000 37.98793 96 THR B N 1
ATOM 2935 C CA . THR B 1 96 ? -4.14437 0.77588 68.68743 1.000 39.03849 96 THR B CA 1
ATOM 2936 C C . THR B 1 96 ? -5.51150 1.43916 68.55706 1.000 42.90123 96 THR B C 1
ATOM 2937 O O . THR B 1 96 ? -5.83055 2.40664 69.25517 1.000 40.85794 96 THR B O 1
ATOM 2941 N N . ILE B 1 97 ? -6.30966 0.92879 67.62895 1.000 39.22017 97 ILE B N 1
ATOM 2942 C CA . ILE B 1 97 ? -7.61977 1.48344 67.32595 1.000 39.14061 97 ILE B CA 1
ATOM 2943 C C . ILE B 1 97 ? -8.68950 0.48984 67.76117 1.000 43.40182 97 ILE B C 1
ATOM 2944 O O . ILE B 1 97 ? -8.54521 -0.72062 67.56003 1.000 45.29771 97 ILE B O 1
ATOM 2949 N N . GLU B 1 98 ? -9.75190 0.99628 68.38616 1.000 40.04771 98 GLU B N 1
ATOM 2950 C CA . GLU B 1 98 ? -10.81770 0.15313 68.91051 1.000 48.60680 98 GLU B CA 1
ATOM 2951 C C . GLU B 1 98 ? -12.14206 0.58745 68.30276 1.000 52.52159 98 GLU B C 1
ATOM 2952 O O . GLU B 1 98 ? -12.54290 1.74771 68.44413 1.000 48.10603 98 GLU B O 1
ATOM 2958 N N . ILE B 1 99 ? -12.80968 -0.34332 67.62330 1.000 51.94381 99 ILE B N 1
ATOM 2959 C CA . ILE B 1 99 ? -14.06343 -0.08417 66.92766 1.000 55.21200 99 ILE B CA 1
ATOM 2960 C C . ILE B 1 99 ? -15.18527 -0.73726 67.70791 1.000 63.06916 99 ILE B C 1
ATOM 2961 O O . ILE B 1 99 ? -15.21573 -1.96598 67.85695 1.000 67.35951 99 ILE B O 1
ATOM 2966 N N . ASN B 1 100 ? -16.10188 0.09034 68.20589 1.000 63.84519 100 ASN B N 1
ATOM 2967 C CA . ASN B 1 100 ? -17.28841 -0.37686 68.90748 1.000 64.78704 100 ASN B CA 1
ATOM 2968 C C . ASN B 1 100 ? -16.92087 -1.36785 70.00874 1.000 71.78530 100 ASN B C 1
ATOM 2969 O O . ASN B 1 100 ? -17.60926 -2.36925 70.23339 1.000 71.78836 100 ASN B O 1
ATOM 2974 N N . GLY B 1 101 ? -15.81302 -1.08359 70.69043 1.000 65.90081 101 GLY B N 1
ATOM 2975 C CA . GLY B 1 101 ? -15.36949 -1.87302 71.82747 1.000 64.30468 101 GLY B CA 1
ATOM 2976 C C . GLY B 1 101 ? -14.81800 -3.24895 71.50945 1.000 66.62936 101 GLY B C 1
ATOM 2977 O O . GLY B 1 101 ? -15.02766 -4.18580 72.28957 1.000 64.74541 101 GLY B O 1
ATOM 2978 N N . ILE B 1 102 ? -14.11481 -3.39794 70.39115 1.000 60.96775 102 ILE B N 1
ATOM 2979 C CA . ILE B 1 102 ? -13.51347 -4.68113 70.04256 1.000 69.23639 102 ILE B CA 1
ATOM 2980 C C . ILE B 1 102 ? -11.99232 -4.57301 69.95278 1.000 65.87444 102 ILE B C 1
ATOM 2981 O O . ILE B 1 102 ? -11.45035 -3.82382 69.14288 1.000 65.39966 102 ILE B O 1
ATOM 2986 N N . MET B 1 110 ? 3.42456 -9.59887 73.91822 1.000 88.52771 110 MET B N 1
ATOM 2987 C CA . MET B 1 110 ? 3.04880 -9.12425 72.58940 1.000 86.65542 110 MET B CA 1
ATOM 2988 C C . MET B 1 110 ? 4.26317 -8.67817 71.76377 1.000 78.54883 110 MET B C 1
ATOM 2989 O O . MET B 1 110 ? 4.67900 -9.37649 70.83354 1.000 76.83365 110 MET B O 1
ATOM 2994 N N . ASN B 1 111 ? 4.83530 -7.53262 72.12429 1.000 76.01778 111 ASN B N 1
ATOM 2995 C CA . ASN B 1 111 ? 5.85270 -6.85934 71.32272 1.000 81.22563 111 ASN B CA 1
ATOM 2996 C C . ASN B 1 111 ? 5.41735 -6.62373 69.87394 1.000 77.63091 111 ASN B C 1
ATOM 2997 O O . ASN B 1 111 ? 6.06133 -7.11278 68.93879 1.000 80.25822 111 ASN B O 1
ATOM 3002 N N . PRO B 1 112 ? 4.35328 -5.85002 69.65131 1.000 72.01151 112 PRO B N 1
ATOM 3003 C CA . PRO B 1 112 ? 3.95538 -5.55740 68.26908 1.000 66.12179 112 PRO B CA 1
ATOM 3004 C C . PRO B 1 112 ? 4.97264 -4.70350 67.55106 1.000 66.58292 112 PRO B C 1
ATOM 3005 O O . PRO B 1 112 ? 5.03212 -4.73202 66.31411 1.000 64.73693 112 PRO B O 1
ATOM 3009 N N . LEU B 1 113 ? 5.77443 -3.94978 68.30488 1.000 63.32682 113 LEU B N 1
ATOM 3010 C CA . LEU B 1 113 ? 6.76261 -3.05669 67.71669 1.000 60.12685 113 LEU B CA 1
ATOM 3011 C C . LEU B 1 113 ? 7.77240 -3.84108 66.89391 1.000 57.42920 113 LEU B C 1
ATOM 3012 O O . LEU B 1 113 ? 8.04375 -3.51439 65.73217 1.000 56.50346 113 LEU B O 1
ATOM 3017 N N . GLN B 1 114 ? 8.33293 -4.89259 67.48611 1.000 60.10595 114 GLN B N 1
ATOM 3018 C CA . GLN B 1 114 ? 9.23358 -5.76493 66.74623 1.000 59.55097 114 GLN B CA 1
ATOM 3019 C C . GLN B 1 114 ? 8.48501 -6.53247 65.66760 1.000 60.74710 114 GLN B C 1
ATOM 3020 O O . GLN B 1 114 ? 9.02862 -6.78560 64.58611 1.000 56.28311 114 GLN B O 1
ATOM 3026 N N . ASP B 1 115 ? 7.23817 -6.91862 65.94900 1.000 62.55640 115 ASP B N 1
ATOM 3027 C CA . ASP B 1 115 ? 6.46692 -7.68277 64.97638 1.000 62.03193 115 ASP B CA 1
ATOM 3028 C C . ASP B 1 115 ? 6.30955 -6.89880 63.68352 1.000 53.90216 115 ASP B C 1
ATOM 3029 O O . ASP B 1 115 ? 6.43741 -7.45672 62.58724 1.000 50.90491 115 ASP B O 1
ATOM 3034 N N . THR B 1 116 ? 6.04064 -5.59753 63.79539 1.000 54.80043 116 THR B N 1
ATOM 3035 C CA . THR B 1 116 ? 6.03869 -4.73071 62.62258 1.000 47.97415 116 THR B CA 1
ATOM 3036 C C . THR B 1 116 ? 7.39995 -4.73432 61.94922 1.000 50.94967 116 THR B C 1
ATOM 3037 O O . THR B 1 116 ? 7.50671 -4.88569 60.72448 1.000 55.36880 116 THR B O 1
ATOM 3041 N N . ARG B 1 117 ? 8.45831 -4.56471 62.74060 1.000 51.54849 117 ARG B N 1
ATOM 3042 C CA . ARG B 1 117 ? 9.80050 -4.60153 62.18244 1.000 51.28747 117 ARG B CA 1
ATOM 3043 C C . ARG B 1 117 ? 10.03588 -5.91061 61.45316 1.000 51.46095 117 ARG B C 1
ATOM 3044 O O . ARG B 1 117 ? 10.42392 -5.91590 60.27928 1.000 47.77757 117 ARG B O 1
ATOM 3052 N N . ASN B 1 118 ? 9.76358 -7.03152 62.12947 1.000 47.28001 118 ASN B N 1
ATOM 3053 C CA . ASN B 1 118 ? 9.97499 -8.34649 61.53040 1.000 53.98946 118 ASN B CA 1
ATOM 3054 C C . ASN B 1 118 ? 9.20387 -8.49279 60.22504 1.000 52.16442 118 ASN B C 1
ATOM 3055 O O . ASN B 1 118 ? 9.72139 -9.05094 59.24988 1.000 55.16836 118 ASN B O 1
ATOM 3060 N N . LYS B 1 119 ? 7.96997 -7.98208 60.18523 1.000 49.46757 119 LYS B N 1
ATOM 3061 C CA . LYS B 1 119 ? 7.14510 -8.07858 58.98448 1.000 45.92817 119 LYS B CA 1
ATOM 3062 C C . LYS B 1 119 ? 7.82806 -7.41176 57.79724 1.000 44.00936 119 LYS B C 1
ATOM 3063 O O . LYS B 1 119 ? 7.96873 -8.01355 56.72591 1.000 42.49983 119 LYS B O 1
ATOM 3069 N N . VAL B 1 120 ? 8.25292 -6.15554 57.97253 1.000 42.27853 120 VAL B N 1
ATOM 3070 C CA . VAL B 1 120 ? 8.97325 -5.43100 56.92855 1.000 47.48995 120 VAL B CA 1
ATOM 3071 C C . VAL B 1 120 ? 10.34946 -6.04657 56.69931 1.000 55.63734 120 VAL B C 1
ATOM 3072 O O . VAL B 1 120 ? 10.88210 -6.02860 55.57767 1.000 48.67605 120 VAL B O 1
ATOM 3076 N N . ASN B 1 121 ? 10.92581 -6.63313 57.74435 1.000 47.78080 121 ASN B N 1
ATOM 3077 C CA . ASN B 1 121 ? 12.25377 -7.20294 57.67892 1.000 49.71832 121 ASN B CA 1
ATOM 3078 C C . ASN B 1 121 ? 12.30764 -8.38748 56.72647 1.000 49.68826 121 ASN B C 1
ATOM 3079 O O . ASN B 1 121 ? 13.40391 -8.81208 56.35175 1.000 51.75676 121 ASN B O 1
ATOM 3084 N N . THR B 1 122 ? 11.14958 -8.93234 56.33175 1.000 44.04628 122 THR B N 1
ATOM 3085 C CA . THR B 1 122 ? 11.12509 -10.09988 55.45741 1.000 51.92401 122 THR B CA 1
ATOM 3086 C C . THR B 1 122 ? 11.33770 -9.73975 53.99377 1.000 52.16751 122 THR B C 1
ATOM 3087 O O . THR B 1 122 ? 11.84412 -10.56550 53.22524 1.000 53.12526 122 THR B O 1
ATOM 3091 N N . VAL B 1 123 ? 10.96414 -8.53099 53.58692 1.000 52.32616 123 VAL B N 1
ATOM 3092 C CA . VAL B 1 123 ? 11.14453 -8.08767 52.21526 1.000 43.80758 123 VAL B CA 1
ATOM 3093 C C . VAL B 1 123 ? 12.18131 -6.9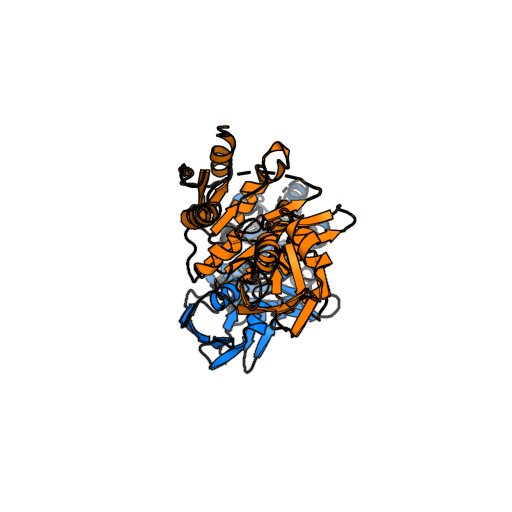8040 52.08260 1.000 52.34616 123 VAL B C 1
ATOM 3094 O O . VAL B 1 123 ? 12.51093 -6.60542 50.94989 1.000 51.60286 123 VAL B O 1
ATOM 3098 N N . MET B 1 124 ? 12.73699 -6.46844 53.20178 1.000 52.35213 124 MET B N 1
ATOM 3099 C CA . MET B 1 124 ? 13.65500 -5.32638 53.26196 1.000 50.56982 124 MET B CA 1
ATOM 3100 C C . MET B 1 124 ? 13.56776 -4.36481 52.08356 1.000 48.28147 124 MET B C 1
ATOM 3101 O O . MET B 1 124 ? 14.33726 -4.48496 51.12654 1.000 52.71981 124 MET B O 1
ATOM 3106 N N . PRO B 1 125 ? 12.67912 -3.38029 52.13873 1.000 48.97572 125 PRO B N 1
ATOM 3107 C CA . PRO B 1 125 ? 12.61621 -2.38016 51.06915 1.000 48.81802 125 PRO B CA 1
ATOM 3108 C C . PRO B 1 125 ? 13.79654 -1.42099 51.13965 1.000 50.88505 125 PRO B C 1
ATOM 3109 O O . PRO B 1 125 ? 14.20633 -0.99858 52.21864 1.000 46.67124 125 PRO B O 1
ATOM 3113 N N . ARG B 1 126 ? 14.33277 -1.06263 49.97230 1.000 52.12266 126 ARG B N 1
ATOM 3114 C CA . ARG B 1 126 ? 15.51506 -0.21514 49.86362 1.000 48.50563 126 ARG B CA 1
ATOM 3115 C C . ARG B 1 126 ? 15.12709 1.20516 49.45242 1.000 56.30030 126 ARG B C 1
ATOM 3116 O O . ARG B 1 126 ? 13.95878 1.51281 49.19569 1.000 56.42536 126 ARG B O 1
ATOM 3124 N N . GLU B 1 127 ? 16.13477 2.08036 49.36715 1.000 60.94703 127 GLU B N 1
ATOM 3125 C CA . GLU B 1 127 ? 15.87793 3.49130 49.07668 1.000 64.99449 127 GLU B CA 1
ATOM 3126 C C . GLU B 1 127 ? 15.22258 3.68433 47.71145 1.000 65.60524 127 GLU B C 1
ATOM 3127 O O . GLU B 1 127 ? 14.23277 4.41373 47.58470 1.000 64.30947 127 GLU B O 1
ATOM 3133 N N . GLY B 1 128 ? 15.75614 3.05314 46.67529 1.000 57.02474 128 GLY B N 1
ATOM 3134 C CA . GLY B 1 128 ? 15.14104 3.23179 45.37247 1.000 63.34180 128 GLY B CA 1
ATOM 3135 C C . GLY B 1 128 ? 13.97512 2.29907 45.08798 1.000 66.02157 128 GLY B C 1
ATOM 3136 O O . GLY B 1 128 ? 13.95168 1.66611 44.02449 1.000 63.11176 128 GLY B O 1
ATOM 3137 N N . GLU B 1 129 ? 12.99559 2.20649 45.99713 1.000 49.44095 129 GLU B N 1
ATOM 3138 C CA . GLU B 1 129 ? 12.00058 1.14467 45.90076 1.000 45.88286 129 GLU B CA 1
ATOM 3139 C C . GLU B 1 129 ? 10.61297 1.63513 46.28290 1.000 40.50623 129 GLU B C 1
ATOM 3140 O O . GLU B 1 129 ? 10.44700 2.61105 47.01547 1.000 42.74900 129 GLU B O 1
ATOM 3146 N N . THR B 1 130 ? 9.60614 0.92752 45.77426 1.000 37.22754 130 THR B N 1
ATOM 3147 C CA . THR B 1 130 ? 8.20569 1.22991 46.04322 1.000 41.38053 130 THR B CA 1
ATOM 3148 C C . THR B 1 130 ? 7.54694 0.00416 46.65554 1.000 36.16845 130 THR B C 1
ATOM 3149 O O . THR B 1 130 ? 7.65668 -1.09820 46.10603 1.000 40.95256 130 THR B O 1
ATOM 3153 N N . VAL B 1 131 ? 6.85814 0.19544 47.77981 1.000 39.28956 131 VAL B N 1
ATOM 3154 C CA . VAL B 1 131 ? 6.13176 -0.87561 48.45043 1.000 33.71250 131 VAL B CA 1
ATOM 3155 C C . VAL B 1 131 ? 4.64153 -0.57833 48.40413 1.000 33.28176 131 VAL B C 1
ATOM 3156 O O . VAL B 1 131 ? 4.22080 0.57327 48.58308 1.000 31.40000 131 VAL B O 1
ATOM 3160 N N . LEU B 1 132 ? 3.84270 -1.61591 48.15821 1.000 28.69088 132 LEU B N 1
ATOM 3161 C CA . LEU B 1 132 ? 2.41021 -1.55245 48.40262 1.000 32.91405 132 LEU B CA 1
ATOM 3162 C C . LEU B 1 132 ? 2.12849 -2.12444 49.78085 1.000 26.85478 132 LEU B C 1
ATOM 3163 O O . LEU B 1 132 ? 2.50014 -3.26629 50.07311 1.000 24.13421 132 LEU B O 1
ATOM 3168 N N . ASP B 1 133 ? 1.45095 -1.35038 50.60764 1.000 25.09873 133 ASP B N 1
ATOM 3169 C CA . ASP B 1 133 ? 0.95281 -1.83391 51.88749 1.000 28.18646 133 ASP B CA 1
ATOM 3170 C C . ASP B 1 133 ? -0.56330 -1.92969 51.77602 1.000 28.64375 133 ASP B C 1
ATOM 3171 O O . ASP B 1 133 ? -1.25054 -0.90605 51.72961 1.000 28.01220 133 ASP B O 1
ATOM 3176 N N . THR B 1 134 ? -1.09381 -3.15106 51.72919 1.000 28.93967 134 THR B N 1
ATOM 3177 C CA . THR B 1 134 ? -2.48299 -3.28384 51.29395 1.000 36.20814 134 THR B CA 1
ATOM 3178 C C . THR B 1 134 ? -3.50530 -2.94068 52.36916 1.000 33.74317 134 THR B C 1
ATOM 3179 O O . THR B 1 134 ? -4.64165 -2.59615 52.03457 1.000 34.65140 134 THR B O 1
ATOM 3183 N N A CYS B 1 135 ? -3.13459 -3.01005 53.64585 0.702 36.24413 135 CYS B N 1
ATOM 3184 N N B CYS B 1 135 ? -3.14306 -3.02727 53.64371 0.298 35.91510 135 CYS B N 1
ATOM 3185 C CA A CYS B 1 135 ? -4.05406 -2.72745 54.75215 0.702 35.50825 135 CYS B CA 1
ATOM 3186 C CA B CYS B 1 135 ? -4.06223 -2.70569 54.73639 0.298 35.31361 135 CYS B CA 1
ATOM 3187 C C A CYS B 1 135 ? -3.35134 -1.78409 55.72133 0.702 35.62273 135 CYS B C 1
ATOM 3188 C C B CYS B 1 135 ? -3.33542 -1.77967 55.70273 0.298 35.43787 135 CYS B C 1
ATOM 3189 O O A CYS B 1 135 ? -2.57277 -2.23897 56.56465 0.702 35.48359 135 CYS B O 1
ATOM 3190 O O B CYS B 1 135 ? -2.53395 -2.23980 56.51989 0.298 34.95665 135 CYS B O 1
ATOM 3195 N N . MET B 1 136 ? -3.60293 -0.47591 55.57701 1.000 29.85949 136 MET B N 1
ATOM 3196 C CA . MET B 1 136 ? -3.04937 0.51140 56.50245 1.000 29.87454 136 MET B CA 1
ATOM 3197 C C . MET B 1 136 ? -3.21536 0.12883 57.96026 1.000 34.92333 136 MET B C 1
ATOM 3198 O O . MET B 1 136 ? -2.23785 -0.00625 58.70088 1.000 31.76861 136 MET B O 1
ATOM 3203 N N . GLY B 1 137 ? -4.46699 0.09349 58.41408 1.000 31.41123 137 GLY B N 1
ATOM 3204 C CA . GLY B 1 137 ? -4.71339 0.25878 59.83834 1.000 33.38849 137 GLY B CA 1
ATOM 3205 C C . GLY B 1 137 ? -4.20537 1.61865 60.27444 1.000 34.91348 137 GLY B C 1
ATOM 3206 O O . GLY B 1 137 ? -4.33191 2.61257 59.55825 1.000 38.42872 137 GLY B O 1
ATOM 3207 N N . LEU B 1 138 ? -3.59298 1.66900 61.45603 1.000 34.29064 138 LEU B N 1
ATOM 3208 C CA . LEU B 1 138 ? -2.94722 2.90435 61.87422 1.000 29.32639 138 LEU B CA 1
ATOM 3209 C C . LEU B 1 138 ? -1.64959 3.16977 61.13119 1.000 33.08375 138 LEU B C 1
ATOM 3210 O O . LEU B 1 138 ? -0.98734 4.17080 61.42894 1.000 33.66696 138 LEU B O 1
ATOM 3215 N N . GLY B 1 139 ? -1.24723 2.29034 60.21989 1.000 28.16919 139 GLY B N 1
ATOM 3216 C CA . GLY B 1 139 ? -0.16314 2.58723 59.31004 1.000 32.83156 139 GLY B CA 1
ATOM 3217 C C . GLY B 1 139 ? 1.21878 2.25699 59.81670 1.000 34.26689 139 GLY B C 1
ATOM 3218 O O . GLY B 1 139 ? 2.19513 2.75562 59.25050 1.000 31.81352 139 GLY B O 1
ATOM 3219 N N . TYR B 1 140 ? 1.33441 1.42809 60.85749 1.000 37.38211 140 TYR B N 1
ATOM 3220 C CA . TYR B 1 140 ? 2.63908 1.12093 61.43839 1.000 34.48496 140 TYR B CA 1
ATOM 3221 C C . TYR B 1 140 ? 3.54494 0.37639 60.47074 1.000 27.73550 140 TYR B C 1
ATOM 3222 O O . TYR B 1 140 ? 4.76506 0.56057 60.50423 1.000 30.71248 140 TYR B O 1
ATOM 3231 N N . THR B 1 141 ? 2.98364 -0.48681 59.62991 1.000 33.60152 141 THR B N 1
ATOM 3232 C CA . THR B 1 141 ? 3.81300 -1.20845 58.67276 1.000 35.08354 141 THR B CA 1
ATOM 3233 C C . THR B 1 141 ? 4.29965 -0.27774 57.57015 1.000 33.14195 141 THR B C 1
ATOM 3234 O O . THR B 1 141 ? 5.49192 -0.25243 57.23754 1.000 36.45186 141 THR B O 1
ATOM 3238 N N . ALA B 1 142 ? 3.38206 0.49524 56.99506 1.000 37.35906 142 ALA B N 1
ATOM 3239 C CA . ALA B 1 142 ? 3.74375 1.48371 55.99004 1.000 33.96134 142 ALA B CA 1
ATOM 3240 C C . ALA B 1 142 ? 4.79709 2.43348 56.50956 1.000 34.03151 142 ALA B C 1
ATOM 3241 O O . ALA B 1 142 ? 5.67322 2.87087 55.75585 1.000 35.55475 142 ALA B O 1
ATOM 3243 N N . ILE B 1 143 ? 4.73727 2.75117 57.79443 1.000 30.15850 143 ILE B N 1
ATOM 3244 C CA . ILE B 1 143 ? 5.70751 3.66485 58.37269 1.000 30.33607 143 ILE B CA 1
ATOM 3245 C C . ILE B 1 143 ? 7.07866 3.01528 58.35716 1.000 30.04754 143 ILE B C 1
ATOM 3246 O O . ILE B 1 143 ? 8.03397 3.55106 57.79213 1.000 38.46589 143 ILE B O 1
ATOM 3251 N N . GLU B 1 144 ? 7.18139 1.85177 59.00735 1.000 31.39893 144 GLU B N 1
ATOM 3252 C CA . GLU B 1 144 ? 8.41113 1.07634 59.05021 1.000 33.62258 144 GLU B CA 1
ATOM 3253 C C . GLU B 1 144 ? 8.96204 0.83996 57.65785 1.000 40.51011 144 GLU B C 1
ATOM 3254 O O . GLU B 1 144 ? 10.16911 0.98173 57.42613 1.000 44.89997 144 GLU B O 1
ATOM 3260 N N . ALA B 1 145 ? 8.08814 0.48776 56.71355 1.000 34.29884 145 ALA B N 1
ATOM 3261 C CA . ALA B 1 145 ? 8.53829 0.25274 55.35045 1.000 31.14751 145 ALA B CA 1
ATOM 3262 C C . ALA B 1 145 ? 9.22278 1.48240 54.77591 1.000 31.95417 145 ALA B C 1
ATOM 3263 O O . ALA B 1 145 ? 10.24976 1.36308 54.10326 1.000 42.34000 145 ALA B O 1
ATOM 3265 N N . SER B 1 146 ? 8.69776 2.67972 55.05440 1.000 36.93235 146 SER B N 1
ATOM 3266 C CA . SER B 1 146 ? 9.28530 3.87474 54.44564 1.000 40.83521 146 SER B CA 1
ATOM 3267 C C . SER B 1 146 ? 10.56017 4.30474 55.13885 1.000 42.93524 146 SER B C 1
ATOM 3268 O O . SER B 1 146 ? 11.45072 4.86939 54.49123 1.000 49.27875 146 SER B O 1
ATOM 3271 N N . LYS B 1 147 ? 10.65934 4.05299 56.44389 1.000 39.23503 147 LYS B N 1
ATOM 3272 C CA . LYS B 1 147 ? 11.87779 4.37301 57.17110 1.000 44.22919 147 LYS B CA 1
ATOM 3273 C C . LYS B 1 147 ? 13.06681 3.59557 56.63492 1.000 43.86089 147 LYS B C 1
ATOM 3274 O O . LYS B 1 147 ? 14.21443 3.96876 56.89605 1.000 47.70227 147 LYS B O 1
ATOM 3280 N N . ARG B 1 148 ? 12.80991 2.51392 55.90070 1.000 47.85499 148 ARG B N 1
ATOM 3281 C CA . ARG B 1 148 ? 13.83381 1.84901 55.12030 1.000 41.61298 148 ARG B CA 1
ATOM 3282 C C . ARG B 1 148 ? 14.22103 2.64756 53.88725 1.000 45.89905 148 ARG B C 1
ATOM 3283 O O . ARG B 1 148 ? 15.14688 2.24380 53.17371 1.000 49.77556 148 ARG B O 1
ATOM 3291 N N . GLY B 1 149 ? 13.54861 3.76379 53.62750 1.000 46.17924 149 GLY B N 1
ATOM 3292 C CA . GLY B 1 149 ? 13.81681 4.56145 52.45626 1.000 47.07481 149 GLY B CA 1
ATOM 3293 C C . GLY B 1 149 ? 12.93881 4.26184 51.26578 1.000 52.30221 149 GLY B C 1
ATOM 3294 O O . GLY B 1 149 ? 13.24423 4.72795 50.16677 1.000 52.42406 149 GLY B O 1
ATOM 3295 N N . ALA B 1 150 ? 11.85207 3.52057 51.44673 1.000 48.75329 150 ALA B N 1
ATOM 3296 C CA . ALA B 1 150 ? 10.97488 3.14301 50.34902 1.000 41.82182 150 ALA B CA 1
ATOM 3297 C C . ALA B 1 150 ? 9.79079 4.09238 50.24865 1.000 37.56693 150 ALA B C 1
ATOM 3298 O O . ALA B 1 150 ? 9.28370 4.58590 51.25841 1.000 40.02745 150 ALA B O 1
ATOM 3300 N N . TYR B 1 151 ? 9.38009 4.37056 49.02021 1.000 37.04753 151 TYR B N 1
ATOM 3301 C CA . TYR B 1 151 ? 8.09796 5.00218 48.78604 1.000 30.93281 151 TYR B CA 1
ATOM 3302 C C . TYR B 1 151 ? 7.02001 3.97657 49.05799 1.000 32.36870 151 TYR B C 1
ATOM 3303 O O . TYR B 1 151 ? 7.09980 2.84266 48.57425 1.000 40.50611 151 TYR B O 1
ATOM 3312 N N . VAL B 1 152 ? 6.00788 4.36362 49.82583 1.000 33.20597 152 VAL B N 1
ATOM 3313 C CA . VAL B 1 152 ? 4.99684 3.43102 50.30437 1.000 34.97136 152 VAL B CA 1
ATOM 3314 C C . VAL B 1 152 ? 3.63453 3.90734 49.84604 1.000 27.30806 152 VAL B C 1
ATOM 3315 O O . VAL B 1 152 ? 3.27533 5.07311 50.03909 1.000 28.75807 152 VAL B O 1
ATOM 3319 N N . ILE B 1 153 ? 2.87644 2.99931 49.25810 1.000 24.91877 153 ILE B N 1
ATOM 3320 C CA . ILE B 1 153 ? 1.46884 3.21028 48.97256 1.000 27.96709 153 ILE B CA 1
ATOM 3321 C C . ILE B 1 153 ? 0.72608 2.30734 49.93890 1.000 31.84483 153 ILE B C 1
ATOM 3322 O O . ILE B 1 153 ? 0.98552 1.09494 49.98901 1.000 31.69270 153 ILE B O 1
ATOM 3327 N N . THR B 1 154 ? -0.13183 2.89982 50.76710 1.000 26.44217 154 THR B N 1
ATOM 3328 C CA . THR B 1 154 ? -0.87806 2.13398 51.74684 1.000 27.15888 154 THR B CA 1
ATOM 3329 C C . THR B 1 154 ? -2.36783 2.37756 51.53427 1.000 28.74401 154 THR B C 1
ATOM 3330 O O . THR B 1 154 ? -2.77784 3.48827 51.19188 1.000 31.10958 154 THR B O 1
ATOM 3334 N N . ILE B 1 155 ? -3.17119 1.32511 51.66231 1.000 28.29329 155 ILE B N 1
ATOM 3335 C CA . ILE B 1 155 ? -4.60272 1.37871 51.35761 1.000 35.29745 155 ILE B CA 1
ATOM 3336 C C . ILE B 1 155 ? -5.39280 1.09877 52.62501 1.000 30.60509 155 ILE B C 1
ATOM 3337 O O . ILE B 1 155 ? -5.20517 0.04906 53.25177 1.000 35.52750 155 ILE B O 1
ATOM 3342 N N . GLU B 1 156 ? -6.31710 1.99908 52.95983 1.000 29.71530 156 GLU B N 1
ATOM 3343 C CA . GLU B 1 156 ? -7.24754 1.81320 54.06516 1.000 35.29308 156 GLU B CA 1
ATOM 3344 C C . GLU B 1 156 ? -8.67934 1.88312 53.54592 1.000 36.05694 156 GLU B C 1
ATOM 3345 O O . GLU B 1 156 ? -9.05850 2.85211 52.87842 1.000 37.42963 156 GLU B O 1
ATOM 3351 N N . LYS B 1 157 ? -9.47585 0.85832 53.85755 1.000 30.26025 157 LYS B N 1
ATOM 3352 C CA . LYS B 1 157 ? -10.87552 0.86593 53.44494 1.000 37.92204 157 LYS B CA 1
ATOM 3353 C C . LYS B 1 157 ? -11.69945 1.86914 54.23498 1.000 44.80749 157 LYS B C 1
ATOM 3354 O O . LYS B 1 157 ? -12.55952 2.55422 53.66645 1.000 46.89805 157 LYS B O 1
ATOM 3360 N N . ASP B 1 158 ? -11.46895 1.97036 55.53489 1.000 41.89917 158 ASP B N 1
ATOM 3361 C CA . ASP B 1 158 ? -12.38115 2.72560 56.38691 1.000 42.63647 158 ASP B CA 1
ATOM 3362 C C . ASP B 1 158 ? -11.90415 4.16475 56.51788 1.000 40.53408 158 ASP B C 1
ATOM 3363 O O . ASP B 1 158 ? -10.77373 4.39529 56.97366 1.000 41.59015 158 ASP B O 1
ATOM 3368 N N . PRO B 1 159 ? -12.71951 5.14910 56.13720 1.000 44.92879 159 PRO B N 1
ATOM 3369 C CA . PRO B 1 159 ? -12.32556 6.55153 56.33716 1.000 44.80030 159 PRO B CA 1
ATOM 3370 C C . PRO B 1 159 ? -12.09452 6.91597 57.79148 1.000 40.69338 159 PRO B C 1
ATOM 3371 O O . PRO B 1 159 ? -11.25655 7.78106 58.06702 1.000 43.76439 159 PRO B O 1
ATOM 3375 N N . ASN B 1 160 ? -12.82405 6.30190 58.73097 1.000 43.22158 160 ASN B N 1
ATOM 3376 C CA . ASN B 1 160 ? -12.67252 6.63508 60.14933 1.000 41.77495 160 ASN B CA 1
ATOM 3377 C C . ASN B 1 160 ? -11.37939 6.09160 60.74413 1.000 39.07745 160 ASN B C 1
ATOM 3378 O O . ASN B 1 160 ? -10.93574 6.58788 61.78561 1.000 41.04321 160 ASN B O 1
ATOM 3383 N N . VAL B 1 161 ? -10.79625 5.05935 60.13449 1.000 35.10379 161 VAL B N 1
ATOM 3384 C CA . VAL B 1 161 ? -9.47739 4.59580 60.54918 1.000 41.72393 161 VAL B CA 1
ATOM 3385 C C . VAL B 1 161 ? -8.42111 5.59030 60.09412 1.000 37.00898 161 VAL B C 1
ATOM 3386 O O . VAL B 1 161 ? -7.39610 5.77816 60.75966 1.000 39.14283 161 VAL B O 1
ATOM 3390 N N . ILE B 1 162 ? -8.67015 6.27483 58.97983 1.000 33.92315 162 ILE B N 1
ATOM 3391 C CA . ILE B 1 162 ? -7.73560 7.29150 58.52111 1.000 36.06966 162 ILE B CA 1
ATOM 3392 C C . ILE B 1 162 ? -7.79912 8.51929 59.41768 1.000 34.35978 162 ILE B C 1
ATOM 3393 O O . ILE B 1 162 ? -6.76975 9.13073 59.72391 1.000 34.42111 162 ILE B O 1
ATOM 3398 N N . GLU B 1 163 ? -8.99659 8.89569 59.86534 1.000 32.48151 163 GLU B N 1
ATOM 3399 C CA . GLU B 1 163 ? -9.10201 10.04112 60.76866 1.000 38.83772 163 GLU B CA 1
ATOM 3400 C C . GLU B 1 163 ? -8.48932 9.74245 62.13788 1.000 33.58156 163 GLU B C 1
ATOM 3401 O O . GLU B 1 163 ? -7.86140 10.62012 62.74171 1.000 38.35632 163 GLU B O 1
ATOM 3407 N N . ILE B 1 164 ? -8.65687 8.52004 62.65165 1.000 31.71447 164 ILE B N 1
ATOM 3408 C CA . ILE B 1 164 ? -7.99894 8.17363 63.90996 1.000 39.65757 164 ILE B CA 1
ATOM 3409 C C . ILE B 1 164 ? -6.48425 8.25481 63.75673 1.000 33.87788 164 ILE B C 1
ATOM 3410 O O . ILE B 1 164 ? -5.77721 8.70569 64.66559 1.000 39.51971 164 ILE B O 1
ATOM 3415 N N . ALA B 1 165 ? -5.96256 7.83357 62.60364 1.000 39.00054 165 ALA B N 1
ATOM 3416 C CA . ALA B 1 165 ? -4.52830 7.94529 62.35591 1.000 36.13074 165 ALA B CA 1
ATOM 3417 C C . ALA B 1 165 ? -4.07920 9.39919 62.29845 1.000 35.61332 165 ALA B C 1
ATOM 3418 O O . ALA B 1 165 ? -2.95406 9.71612 62.70271 1.000 41.83656 165 ALA B O 1
ATOM 3420 N N . ARG B 1 166 ? -4.93724 10.29241 61.80580 1.000 35.39070 166 ARG B N 1
ATOM 3421 C CA . ARG B 1 166 ? -4.57144 11.70040 61.73476 1.000 40.60911 166 ARG B CA 1
ATOM 3422 C C . ARG B 1 166 ? -4.25858 12.27179 63.09959 1.000 39.76704 166 ARG B C 1
ATOM 3423 O O . ARG B 1 166 ? -3.40980 13.15853 63.22337 1.000 44.74410 166 ARG B O 1
ATOM 3431 N N . ILE B 1 167 ? -4.92654 11.78945 64.13977 1.000 38.70769 167 ILE B N 1
ATOM 3432 C CA . ILE B 1 167 ? -4.68014 12.32564 65.46248 1.000 39.33269 167 ILE B CA 1
ATOM 3433 C C . ILE B 1 167 ? -3.71240 11.45234 66.24772 1.000 38.30429 167 ILE B C 1
ATOM 3434 O O . ILE B 1 167 ? -3.30600 11.81800 67.35276 1.000 41.62710 167 ILE B O 1
ATOM 3439 N N . ASN B 1 168 ? -3.29919 10.32489 65.68741 1.000 37.89059 168 ASN B N 1
ATOM 3440 C CA . ASN B 1 168 ? -2.32339 9.46518 66.34167 1.000 32.34702 168 ASN B CA 1
ATOM 3441 C C . ASN B 1 168 ? -0.92324 10.03684 66.14765 1.000 41.27851 168 ASN B C 1
ATOM 3442 O O . ASN B 1 168 ? -0.51075 10.26606 65.00240 1.000 40.07983 168 ASN B O 1
ATOM 3447 N N . PRO B 1 169 ? -0.16754 10.29551 67.21228 1.000 37.26711 169 PRO B N 1
ATOM 3448 C CA . PRO B 1 169 ? 1.21865 10.74983 67.01095 1.000 35.27871 169 PRO B CA 1
ATOM 3449 C C . PRO B 1 169 ? 2.14296 9.66179 66.48357 1.000 42.24254 169 PRO B C 1
ATOM 3450 O O . PRO B 1 169 ? 3.15174 9.98852 65.85008 1.000 37.89812 169 PRO B O 1
ATOM 3454 N N . TRP B 1 170 ? 1.83115 8.38216 66.68882 1.000 41.65493 170 TRP B N 1
ATOM 3455 C CA . TRP B 1 170 ? 2.65267 7.33898 66.09169 1.000 33.63391 170 TRP B CA 1
ATOM 3456 C C . TRP B 1 170 ? 2.35258 7.12095 64.61645 1.000 35.15886 170 TRP B C 1
ATOM 3457 O O . TRP B 1 170 ? 3.02871 6.30094 63.98258 1.000 31.55035 170 TRP B O 1
ATOM 3468 N N . SER B 1 171 ? 1.38629 7.84125 64.04910 1.000 31.91098 171 SER B N 1
ATOM 3469 C CA . SER B 1 171 ? 1.01169 7.68253 62.65021 1.000 38.04876 171 SER B CA 1
ATOM 3470 C C . SER B 1 171 ? 1.39268 8.88192 61.79706 1.000 35.58478 171 SER B C 1
ATOM 3471 O O . SER B 1 171 ? 1.03919 8.92404 60.61715 1.000 37.33550 171 SER B O 1
ATOM 3474 N N . ARG B 1 172 ? 2.13474 9.83265 62.36122 1.000 32.51880 172 ARG B N 1
ATOM 3475 C CA . ARG B 1 172 ? 2.34179 11.13091 61.73074 1.000 32.80180 172 ARG B CA 1
ATOM 3476 C C . ARG B 1 172 ? 2.92997 11.03187 60.33086 1.000 39.25523 172 ARG B C 1
ATOM 3477 O O . ARG B 1 172 ? 2.54639 11.79381 59.43559 1.000 41.93356 172 ARG B O 1
ATOM 3485 N N . GLU B 1 173 ? 3.87653 10.12571 60.11539 1.000 34.65666 173 GLU B N 1
ATOM 3486 C CA . GLU B 1 173 ? 4.50050 10.15528 58.79810 1.000 41.65074 173 GLU B CA 1
ATOM 3487 C C . GLU B 1 173 ? 3.56391 9.70120 57.68217 1.000 38.81244 173 GLU B C 1
ATOM 3488 O O . GLU B 1 173 ? 3.95892 9.75652 56.51661 1.000 36.05371 173 GLU B O 1
ATOM 3494 N N . LEU B 1 174 ? 2.34102 9.25743 57.98605 1.000 34.27915 174 LEU B N 1
ATOM 3495 C CA . LEU B 1 174 ? 1.39492 8.97096 56.91075 1.000 36.32919 174 LEU B CA 1
ATOM 3496 C C . LEU B 1 174 ? 0.96750 10.22601 56.16467 1.000 34.24606 174 LEU B C 1
ATOM 3497 O O . LEU B 1 174 ? 0.54800 10.12557 55.00296 1.000 36.34829 174 LEU B O 1
ATOM 3502 N N . PHE B 1 175 ? 1.03766 11.39495 56.81031 1.000 38.96919 175 PHE B N 1
ATOM 3503 C CA . PHE B 1 175 ? 0.36570 12.59762 56.32358 1.000 41.75681 175 PHE B CA 1
ATOM 3504 C C . PHE B 1 175 ? 1.31458 13.75189 56.04175 1.000 38.46018 175 PHE B C 1
ATOM 3505 O O . PHE B 1 175 ? 0.85871 14.85469 55.72988 1.000 44.02786 175 PHE B O 1
ATOM 3513 N N . THR B 1 176 ? 2.61733 13.53324 56.13024 1.000 41.53623 176 THR B N 1
ATOM 3514 C CA . THR B 1 176 ? 3.56872 14.57713 55.80681 1.000 47.60607 176 THR B CA 1
ATOM 3515 C C . THR B 1 176 ? 4.86138 13.89026 55.40720 1.000 50.97741 176 THR B C 1
ATOM 3516 O O . THR B 1 176 ? 5.20935 12.85290 55.97242 1.000 47.53957 176 THR B O 1
ATOM 3520 N N . GLY B 1 177 ? 5.54495 14.43980 54.40596 1.000 50.12884 177 GLY B N 1
ATOM 3521 C CA . GLY B 1 177 ? 6.82984 13.92943 53.97552 1.000 57.90923 177 GLY B CA 1
ATOM 3522 C C . GLY B 1 177 ? 6.85262 13.34933 52.57604 1.000 64.47723 177 GLY B C 1
ATOM 3523 O O . GLY B 1 177 ? 7.93498 13.25458 51.98296 1.000 70.72519 177 GLY B O 1
ATOM 3524 N N . GLY B 1 178 ? 5.70580 12.93920 52.03641 1.000 54.54341 178 GLY B N 1
ATOM 3525 C CA . GLY B 1 178 ? 5.64005 12.50884 50.65534 1.000 55.13799 178 GLY B CA 1
ATOM 3526 C C . GLY B 1 178 ? 6.18017 11.12633 50.36374 1.000 53.93915 178 GLY B C 1
ATOM 3527 O O . GLY B 1 178 ? 6.14459 10.70412 49.20304 1.000 52.54484 178 GLY B O 1
ATOM 3528 N N . LYS B 1 179 ? 6.69543 10.41438 51.36383 1.000 50.37633 179 LYS B N 1
ATOM 3529 C CA . LYS B 1 179 ? 7.09098 9.02626 51.17461 1.000 43.94639 179 LYS B CA 1
ATOM 3530 C C . LYS B 1 179 ? 5.92092 8.06008 51.23726 1.000 39.39752 179 LYS B C 1
ATOM 3531 O O . LYS B 1 179 ? 6.04113 6.94633 50.72147 1.000 39.95065 179 LYS B O 1
ATOM 3537 N N . ILE B 1 180 ? 4.81157 8.43324 51.87661 1.000 45.41940 180 ILE B N 1
ATOM 3538 C CA . ILE B 1 180 ? 3.68688 7.52413 52.08955 1.000 40.44763 180 ILE B CA 1
ATOM 3539 C C . ILE B 1 180 ? 2.46709 8.05262 51.35639 1.000 37.18045 180 ILE B C 1
ATOM 3540 O O . ILE B 1 180 ? 2.00981 9.17013 51.62078 1.000 34.97754 180 ILE B O 1
ATOM 3545 N N . GLN B 1 181 ? 1.90246 7.22582 50.49090 1.000 33.35117 181 GLN B N 1
ATOM 3546 C CA . GLN B 1 181 ? 0.68393 7.56092 49.77646 1.000 31.10281 181 GLN B CA 1
ATOM 3547 C C . GLN B 1 181 ? -0.45973 6.78021 50.39508 1.000 32.07083 181 GLN B C 1
ATOM 3548 O O . GLN B 1 181 ? -0.38889 5.54853 50.51860 1.000 36.97249 181 GLN B O 1
ATOM 3554 N N . VAL B 1 182 ? -1.48557 7.49854 50.82631 1.000 32.55271 182 VAL B N 1
ATOM 3555 C CA . VAL B 1 182 ? -2.65239 6.90594 51.46189 1.000 34.12338 182 VAL B CA 1
ATOM 3556 C C . VAL B 1 182 ? -3.76373 6.84116 50.43589 1.000 34.27061 182 VAL B C 1
ATOM 3557 O O . VAL B 1 182 ? -4.22226 7.87679 49.94455 1.000 31.60580 182 VAL B O 1
ATOM 3561 N N . ILE B 1 183 ? -4.20023 5.63239 50.10882 1.000 34.68983 183 ILE B N 1
ATOM 3562 C CA . ILE B 1 183 ? -5.37224 5.43979 49.27377 1.000 38.84650 183 ILE B CA 1
ATOM 3563 C C . ILE B 1 183 ? -6.48093 4.93302 50.18019 1.000 34.70492 183 ILE B C 1
ATOM 3564 O O . ILE B 1 183 ? -6.25848 4.02897 50.99289 1.000 39.70420 183 ILE B O 1
ATOM 3569 N N . GLN B 1 184 ? -7.66024 5.52164 50.05607 1.000 31.29900 184 GLN B N 1
ATOM 3570 C CA . GLN B 1 184 ? -8.86494 4.99355 50.67441 1.000 34.91161 184 GLN B CA 1
ATOM 3571 C C . GLN B 1 184 ? -9.67457 4.21930 49.63910 1.000 35.04262 184 GLN B C 1
ATOM 3572 O O . GLN B 1 184 ? -10.10371 4.79446 48.63375 1.000 42.37226 184 GLN B O 1
ATOM 3578 N N . GLY B 1 185 ? -9.88693 2.92961 49.88197 1.000 33.94352 185 GLY B N 1
ATOM 3579 C CA . GLY B 1 185 ? -10.76052 2.15201 49.02349 1.000 40.64973 185 GLY B CA 1
ATOM 3580 C C . GLY B 1 185 ? -10.64524 0.66480 49.30854 1.000 41.82323 185 GLY B C 1
ATOM 3581 O O . GLY B 1 185 ? -9.97981 0.24378 50.26320 1.000 43.33388 185 GLY B O 1
ATOM 3582 N N . ASP B 1 186 ? -11.36329 -0.11837 48.49469 1.000 36.37600 186 ASP B N 1
ATOM 3583 C CA . ASP B 1 186 ? -11.14526 -1.55806 48.42587 1.000 42.01548 186 ASP B CA 1
ATOM 3584 C C . ASP B 1 186 ? -9.75058 -1.86709 47.93988 1.000 41.51745 186 ASP B C 1
ATOM 3585 O O . ASP B 1 186 ? -9.39901 -1.54957 46.79687 1.000 48.17711 186 ASP B O 1
ATOM 3590 N N . ALA B 1 187 ? -8.96899 -2.50924 48.80482 1.000 39.72179 187 ALA B N 1
ATOM 3591 C CA . ALA B 1 187 ? -7.74951 -3.15723 48.35253 1.000 41.26070 187 ALA B CA 1
ATOM 3592 C C . ALA B 1 187 ? -8.01783 -3.97967 47.09818 1.000 45.18943 187 ALA B C 1
ATOM 3593 O O . ALA B 1 187 ? -7.32742 -3.83092 46.08768 1.000 40.41359 187 ALA B O 1
ATOM 3595 N N . PHE B 1 188 ? -9.05672 -4.82293 47.13706 1.000 44.38506 188 PHE B N 1
ATOM 3596 C CA . PHE B 1 188 ? -9.37298 -5.69367 46.00736 1.000 39.38393 188 PHE B CA 1
ATOM 3597 C C . PHE B 1 188 ? -9.60992 -4.90796 44.72312 1.000 44.23926 188 PHE B C 1
ATOM 3598 O O . PHE B 1 188 ? -9.28414 -5.38935 43.63178 1.000 51.48641 188 PHE B O 1
ATOM 3606 N N . GLU B 1 189 ? -10.16727 -3.70923 44.81829 1.000 42.80120 189 GLU B N 1
ATOM 3607 C CA . GLU B 1 189 ? -10.46539 -2.97797 43.59719 1.000 43.02020 189 GLU B CA 1
ATOM 3608 C C . GLU B 1 189 ? -9.31706 -2.06781 43.18807 1.000 43.20837 189 GLU B C 1
ATOM 3609 O O . GLU B 1 189 ? -9.02950 -1.94198 41.99557 1.000 44.74160 189 GLU B O 1
ATOM 3615 N N . VAL B 1 190 ? -8.64013 -1.44338 44.15640 1.000 47.46483 190 VAL B N 1
ATOM 3616 C CA . VAL B 1 190 ? -7.56992 -0.50285 43.82775 1.000 41.00599 190 VAL B CA 1
ATOM 3617 C C . VAL B 1 190 ? -6.43401 -1.21202 43.10029 1.000 39.30958 190 VAL B C 1
ATOM 3618 O O . VAL B 1 190 ? -5.89041 -0.69263 42.11841 1.000 44.06910 190 VAL B O 1
ATOM 3622 N N . VAL B 1 191 ? -6.07143 -2.42027 43.54323 1.000 42.81097 191 VAL B N 1
ATOM 3623 C CA . VAL B 1 191 ? -4.98268 -3.13373 42.87808 1.000 39.95448 191 VAL B CA 1
ATOM 3624 C C . VAL B 1 191 ? -5.31499 -3.47152 41.43904 1.000 35.43033 191 VAL B C 1
ATOM 3625 O O . VAL B 1 191 ? -4.40193 -3.65741 40.62849 1.000 40.02453 191 VAL B O 1
ATOM 3629 N N . LYS B 1 192 ? -6.59811 -3.53505 41.08036 1.000 39.47803 192 LYS B N 1
ATOM 3630 C CA . LYS B 1 192 ? -6.93099 -3.73437 39.67659 1.000 44.57511 192 LYS B CA 1
ATOM 3631 C C . LYS B 1 192 ? -6.57174 -2.52954 38.82291 1.000 42.86187 192 LYS B C 1
ATOM 3632 O O . LYS B 1 192 ? -6.38200 -2.67846 37.61036 1.000 47.33135 192 LYS B O 1
ATOM 3638 N N . LYS B 1 193 ? -6.47555 -1.34621 39.41666 1.000 43.03329 193 LYS B N 1
ATOM 3639 C CA . LYS B 1 193 ? -6.16541 -0.15284 38.64373 1.000 45.56436 193 LYS B CA 1
ATOM 3640 C C . LYS B 1 193 ? -4.66861 0.13827 38.56028 1.000 44.57140 193 LYS B C 1
ATOM 3641 O O . LYS B 1 193 ? -4.25382 0.90070 37.68187 1.000 55.03359 193 LYS B O 1
ATOM 3647 N N . PHE B 1 194 ? -3.84801 -0.46325 39.41744 1.000 40.18963 194 PHE B N 1
ATOM 3648 C CA . PHE B 1 194 ? -2.41741 -0.20041 39.37374 1.000 37.73541 194 PHE B CA 1
ATOM 3649 C C . PHE B 1 194 ? -1.80751 -0.73096 38.08282 1.000 43.31432 194 PHE B C 1
ATOM 3650 O O . PHE B 1 194 ? -2.32118 -1.66114 37.45233 1.000 42.29386 194 PHE B O 1
ATOM 3658 N N . LYS B 1 195 ? -0.67706 -0.14846 37.70225 1.000 37.68931 195 LYS B N 1
ATOM 3659 C CA . LYS B 1 195 ? -0.04778 -0.63912 36.49217 1.000 40.01655 195 LYS B CA 1
ATOM 3660 C C . LYS B 1 195 ? 0.70730 -1.92225 36.79160 1.000 44.25047 195 LYS B C 1
ATOM 3661 O O . LYS B 1 195 ? 1.03981 -2.22857 37.94174 1.000 33.28406 195 LYS B O 1
ATOM 3667 N N . GLN B 1 196 ? 0.94262 -2.68347 35.72962 1.000 37.22425 196 GLN B N 1
ATOM 3668 C CA . GLN B 1 196 ? 1.83961 -3.82874 35.76898 1.000 41.09564 196 GLN B CA 1
ATOM 3669 C C . GLN B 1 196 ? 3.23995 -3.39779 36.19358 1.000 40.30140 196 GLN B C 1
ATOM 3670 O O . GLN B 1 196 ? 3.73336 -2.34410 35.78304 1.000 44.05925 196 GLN B O 1
ATOM 3676 N N . ALA B 1 197 ? 3.87827 -4.21819 37.02525 1.000 45.08255 197 ALA B N 1
ATOM 3677 C CA . ALA B 1 197 ? 5.25613 -3.99941 37.46687 1.000 40.65235 197 ALA B CA 1
ATOM 3678 C C . ALA B 1 197 ? 5.44820 -2.58337 38.01589 1.000 37.32564 197 ALA B C 1
ATOM 3679 O O . ALA B 1 197 ? 6.26910 -1.79712 37.54259 1.000 36.40722 197 ALA B O 1
ATOM 3681 N N . SER B 1 198 ? 4.65583 -2.24844 39.02437 1.000 35.80910 198 SER B N 1
ATOM 3682 C CA . SER B 1 198 ? 4.77219 -0.93485 39.63557 1.000 38.42445 198 SER B CA 1
ATOM 3683 C C . SER B 1 198 ? 5.24648 -0.98780 41.08467 1.000 36.13739 198 SER B C 1
ATOM 3684 O O . SER B 1 198 ? 5.45497 0.07212 41.68341 1.000 35.54259 198 SER B O 1
ATOM 3687 N N . PHE B 1 199 ? 5.42117 -2.18108 41.66516 1.000 32.14681 199 PHE B N 1
ATOM 3688 C CA . PHE B 1 199 ? 5.87900 -2.32972 43.04860 1.000 36.98808 199 PHE B CA 1
ATOM 3689 C C . PHE B 1 199 ? 7.04109 -3.30860 43.12304 1.000 37.41508 199 PHE B C 1
ATOM 3690 O O . PHE B 1 199 ? 6.97268 -4.40956 42.56552 1.000 47.72489 199 PHE B O 1
ATOM 3698 N N . ASP B 1 200 ? 8.12042 -2.89173 43.78196 1.000 38.80878 200 ASP B N 1
ATOM 3699 C CA . ASP B 1 200 ? 9.18590 -3.82476 44.11581 1.000 39.41785 200 ASP B CA 1
ATOM 3700 C C . ASP B 1 200 ? 8.77258 -4.76735 45.23501 1.000 38.43078 200 ASP B C 1
ATOM 3701 O O . ASP B 1 200 ? 9.33227 -5.86425 45.34341 1.000 38.35701 200 ASP B O 1
ATOM 3706 N N . VAL B 1 201 ? 7.82811 -4.35008 46.07795 1.000 37.24190 201 VAL B N 1
ATOM 3707 C CA . VAL B 1 201 ? 7.48441 -5.05587 47.31155 1.000 37.29627 201 VAL B CA 1
ATOM 3708 C C . VAL B 1 201 ? 6.00910 -4.85155 47.60649 1.000 35.18379 201 VAL B C 1
ATOM 3709 O O . VAL B 1 201 ? 5.50054 -3.73094 47.53619 1.000 36.61745 201 VAL B O 1
ATOM 3713 N N . ILE B 1 202 ? 5.32978 -5.92463 47.98234 1.000 32.45533 202 ILE B N 1
ATOM 3714 C CA . ILE B 1 202 ? 3.97569 -5.83467 48.50444 1.000 27.42420 202 ILE B CA 1
ATOM 3715 C C . ILE B 1 202 ? 3.97418 -6.46592 49.88439 1.000 30.93401 202 ILE B C 1
ATOM 3716 O O . ILE B 1 202 ? 4.55698 -7.53607 50.07703 1.000 35.81137 202 ILE B O 1
ATOM 3721 N N . ILE B 1 203 ? 3.33861 -5.80369 50.84866 1.000 34.21133 203 ILE B N 1
ATOM 3722 C CA . ILE B 1 203 ? 3.15832 -6.34277 52.19892 1.000 30.39404 203 ILE B CA 1
ATOM 3723 C C . ILE B 1 203 ? 1.66331 -6.49183 52.41476 1.000 31.16361 203 ILE B C 1
ATOM 3724 O O . ILE B 1 203 ? 0.93880 -5.49464 52.51407 1.000 28.10062 203 ILE B O 1
ATOM 3729 N N . HIS B 1 204 ? 1.19490 -7.72316 52.45056 1.000 36.15440 204 HIS B N 1
ATOM 3730 C CA . HIS B 1 204 ? -0.23219 -8.01520 52.42723 1.000 37.70954 204 HIS B CA 1
ATOM 3731 C C . HIS B 1 204 ? -0.58842 -8.59323 53.78739 1.000 37.92404 204 HIS B C 1
ATOM 3732 O O . HIS B 1 204 ? -0.26949 -9.74391 54.08832 1.000 39.64563 204 HIS B O 1
ATOM 3739 N N . ASP B 1 205 ? -1.24448 -7.78796 54.60896 1.000 42.06805 205 ASP B N 1
ATOM 3740 C CA . ASP B 1 205 ? -1.55724 -8.14920 55.98922 1.000 38.44341 205 ASP B CA 1
ATOM 3741 C C . ASP B 1 205 ? -3.05126 -7.96659 56.22092 1.000 42.71288 205 ASP B C 1
ATOM 3742 O O . ASP B 1 205 ? -3.47611 -7.07602 56.96699 1.000 45.83138 205 ASP B O 1
ATOM 3747 N N . PRO B 1 206 ? -3.87719 -8.80447 55.60077 1.000 47.11465 206 PRO B N 1
ATOM 3748 C CA . PRO B 1 206 ? -5.33006 -8.61294 55.66552 1.000 49.30978 206 PRO B CA 1
ATOM 3749 C C . PRO B 1 206 ? -5.88831 -9.10769 56.98717 1.000 54.32222 206 PRO B C 1
ATOM 3750 O O . PRO B 1 206 ? -5.16315 -9.71633 57.78892 1.000 54.76152 206 PRO B O 1
ATOM 3754 N N . PRO B 1 207 ? -7.18630 -8.86341 57.25229 1.000 57.77226 207 PRO B N 1
ATOM 3755 C CA . PRO B 1 207 ? -7.88130 -9.58795 58.33283 1.000 60.22425 207 PRO B CA 1
ATOM 3756 C C . PRO B 1 207 ? -7.93918 -11.08882 58.07662 1.000 60.58651 207 PRO B C 1
ATOM 3757 O O . PRO B 1 207 ? -7.42180 -11.55679 57.05621 1.000 63.25596 207 PRO B O 1
ATOM 3761 N N . ARG B 1 208 ? -8.55833 -11.85948 58.97459 1.000 68.83215 208 ARG B N 1
ATOM 3762 C CA . ARG B 1 208 ? -8.57566 -13.30929 58.80393 1.000 67.37251 208 ARG B CA 1
ATOM 3763 C C . ARG B 1 208 ? -9.53668 -13.70179 57.67479 1.000 69.54379 208 ARG B C 1
ATOM 3764 O O . ARG B 1 208 ? -10.27786 -12.87290 57.13850 1.000 69.73798 208 ARG B O 1
ATOM 3772 N N . PHE B 1 209 ? -9.50972 -14.98911 57.30304 1.000 67.69014 209 PHE B N 1
ATOM 3773 C CA . PHE B 1 209 ? -10.19359 -15.42440 56.08368 1.000 67.84056 209 PHE B CA 1
ATOM 3774 C C . PHE B 1 209 ? -11.69963 -15.19839 56.18153 1.000 71.99187 209 PHE B C 1
ATOM 3775 O O . PHE B 1 209 ? -12.30281 -14.59874 55.28490 1.000 72.37189 209 PHE B O 1
ATOM 3783 N N . SER B 1 210 ? -12.33136 -15.68433 57.25412 1.000 79.88313 210 SER B N 1
ATOM 3784 C CA . SER B 1 210 ? -13.77793 -15.51710 57.38015 1.000 82.89817 210 SER B CA 1
ATOM 3785 C C . SER B 1 210 ? -14.16418 -14.04118 57.37605 1.000 79.00958 210 SER B C 1
ATOM 3786 O O . SER B 1 210 ? -15.14933 -13.65248 56.73569 1.000 82.16287 210 SER B O 1
ATOM 3789 N N . LEU B 1 211 ? -13.38600 -13.20124 58.06870 1.000 72.36323 211 LEU B N 1
ATOM 3790 C CA . LEU B 1 211 ? -13.73245 -11.78787 58.17895 1.000 71.33366 211 LEU B CA 1
ATOM 3791 C C . LEU B 1 211 ? -13.81781 -11.12121 56.81108 1.000 76.22021 211 LEU B C 1
ATOM 3792 O O . LEU B 1 211 ? -14.58916 -10.16996 56.63844 1.000 78.87914 211 LEU B O 1
ATOM 3797 N N . ALA B 1 212 ? -13.05367 -11.61864 55.82984 1.000 72.81838 212 ALA B N 1
ATOM 3798 C CA . ALA B 1 212 ? -13.10756 -11.16066 54.44319 1.000 64.25679 212 ALA B CA 1
ATOM 3799 C C . ALA B 1 212 ? -12.23932 -12.04671 53.55159 1.000 70.22598 212 ALA B C 1
ATOM 3800 O O . ALA B 1 212 ? -11.01472 -11.88144 53.50702 1.000 67.03966 212 ALA B O 1
ATOM 3802 N N . GLY B 1 213 ? -12.86154 -12.97201 52.81887 1.000 66.73801 213 GLY B N 1
ATOM 3803 C CA . GLY B 1 213 ? -12.12454 -13.98163 52.07684 1.000 59.49614 213 GLY B CA 1
ATOM 3804 C C . GLY B 1 213 ? -11.64403 -13.59804 50.69182 1.000 58.83578 213 GLY B C 1
ATOM 3805 O O . GLY B 1 213 ? -10.77620 -14.27392 50.13046 1.000 58.58536 213 GLY B O 1
ATOM 3806 N N . HIS B 1 214 ? -12.20327 -12.52549 50.12412 1.000 53.91129 214 HIS B N 1
ATOM 3807 C CA . HIS B 1 214 ? -11.78152 -12.07122 48.80161 1.000 49.69702 214 HIS B CA 1
ATOM 3808 C C . HIS B 1 214 ? -10.29760 -11.72549 48.76282 1.000 55.22703 214 HIS B C 1
ATOM 3809 O O . HIS B 1 214 ? -9.64364 -11.91963 47.73030 1.000 59.71450 214 HIS B O 1
ATOM 3816 N N . LEU B 1 215 ? -9.74625 -11.22313 49.86973 1.000 52.56806 215 LEU B N 1
ATOM 3817 C CA . LEU B 1 215 ? -8.33844 -10.85334 49.95347 1.000 47.55432 215 LEU B CA 1
ATOM 3818 C C . LEU B 1 215 ? -7.41643 -12.05726 50.02418 1.000 52.17332 215 LEU B C 1
ATOM 3819 O O . LEU B 1 215 ? -6.21558 -11.89030 50.26314 1.000 52.97738 215 LEU B 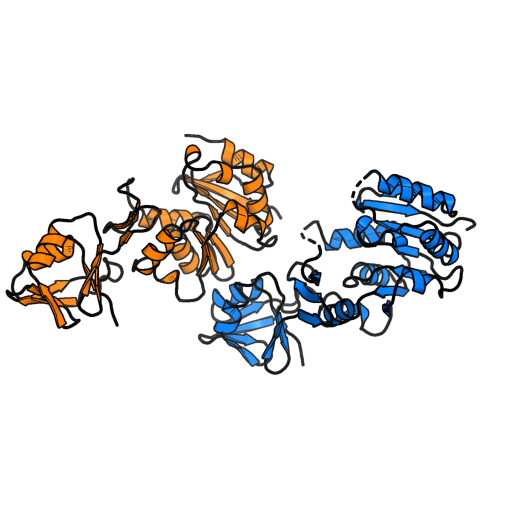O 1
ATOM 3824 N N . TYR B 1 216 ? -7.95180 -13.25849 49.81819 1.000 55.11558 216 TYR B N 1
ATOM 3825 C CA . TYR B 1 216 ? -7.18578 -14.49482 49.83349 1.000 53.69176 216 TYR B CA 1
ATOM 3826 C C . TYR B 1 216 ? -7.33001 -15.23587 48.51859 1.000 57.15854 216 TYR B C 1
ATOM 3827 O O . TYR B 1 216 ? -6.84683 -16.36620 48.39572 1.000 50.89873 216 TYR B O 1
ATOM 3836 N N . SER B 1 217 ? -7.98757 -14.62575 47.53958 1.000 57.58306 217 SER B N 1
ATOM 3837 C CA . SER B 1 217 ? -8.53474 -15.34722 46.40192 1.000 68.73125 217 SER B CA 1
ATOM 3838 C C . SER B 1 217 ? -7.49924 -15.53638 45.30033 1.000 63.11884 217 SER B C 1
ATOM 3839 O O . SER B 1 217 ? -6.36940 -15.04200 45.35623 1.000 61.10542 217 SER B O 1
ATOM 3842 N N . GLU B 1 218 ? -7.91159 -16.28240 44.28364 1.000 72.93206 218 GLU B N 1
ATOM 3843 C CA . GLU B 1 218 ? -7.07773 -16.43804 43.10673 1.000 71.33407 218 GLU B CA 1
ATOM 3844 C C . GLU B 1 218 ? -6.90972 -15.10914 42.38977 1.000 72.23717 218 GLU B C 1
ATOM 3845 O O . GLU B 1 218 ? -5.78363 -14.66688 42.13256 1.000 70.26067 218 GLU B O 1
ATOM 3851 N N . GLU B 1 219 ? -8.02553 -14.44900 42.07724 1.000 53.87167 219 GLU B N 1
ATOM 3852 C CA . GLU B 1 219 ? -7.96018 -13.17492 41.37126 1.000 58.68686 219 GLU B CA 1
ATOM 3853 C C . GLU B 1 219 ? -7.08100 -12.17546 42.10275 1.000 50.81473 219 GLU B C 1
ATOM 3854 O O . GLU B 1 219 ? -6.26330 -11.49044 41.48101 1.000 49.12964 219 GLU B O 1
ATOM 3860 N N . PHE B 1 220 ? -7.21930 -12.07939 43.42606 1.000 51.75233 220 PHE B N 1
ATOM 3861 C CA . PHE B 1 220 ? -6.44760 -11.06453 44.13550 1.000 47.38440 220 PHE B CA 1
ATOM 3862 C C . PHE B 1 220 ? -4.95633 -11.34580 44.05962 1.000 46.36893 220 PHE B C 1
ATOM 3863 O O . PHE B 1 220 ? -4.16001 -10.41726 43.88444 1.000 47.19749 220 PHE B O 1
ATOM 3871 N N . TYR B 1 221 ? -4.55468 -12.61217 44.20586 1.000 46.78900 221 TYR B N 1
ATOM 3872 C CA . TYR B 1 221 ? -3.14171 -12.93521 44.06299 1.000 43.97275 221 TYR B CA 1
ATOM 3873 C C . TYR B 1 221 ? -2.66267 -12.68268 42.63929 1.000 50.17480 221 TYR B C 1
ATOM 3874 O O . TYR B 1 221 ? -1.51729 -12.26320 42.43865 1.000 52.75509 221 TYR B O 1
ATOM 3883 N N . ARG B 1 222 ? -3.52286 -12.91962 41.64524 1.000 46.24624 222 ARG B N 1
ATOM 3884 C CA . ARG B 1 222 ? -3.16265 -12.60649 40.26429 1.000 51.14651 222 ARG B CA 1
ATOM 3885 C C . ARG B 1 222 ? -2.83901 -11.12502 40.09653 1.000 49.40216 222 ARG B C 1
ATOM 3886 O O . ARG B 1 222 ? -1.87571 -10.76720 39.40720 1.000 47.49321 222 ARG B O 1
ATOM 3894 N N . GLU B 1 223 ? -3.63875 -10.24713 40.70950 1.000 40.61528 223 GLU B N 1
ATOM 3895 C CA . GLU B 1 223 ? -3.36444 -8.82110 40.60549 1.000 38.83489 223 GLU B CA 1
ATOM 3896 C C . GLU B 1 223 ? -2.09309 -8.46154 41.35782 1.000 43.08662 223 GLU B C 1
ATOM 3897 O O . GLU B 1 223 ? -1.28371 -7.66269 40.87121 1.000 45.62473 223 GLU B O 1
ATOM 3903 N N . LEU B 1 224 ? -1.91034 -9.02592 42.55627 1.000 39.11900 224 LEU B N 1
ATOM 3904 C CA . LEU B 1 224 ? -0.65976 -8.82314 43.27647 1.000 39.07502 224 LEU B CA 1
ATOM 3905 C C . LEU B 1 224 ? 0.52632 -9.23604 42.42278 1.000 40.48730 224 LEU B C 1
ATOM 3906 O O . LEU B 1 224 ? 1.51530 -8.50237 42.32751 1.000 42.33091 224 LEU B O 1
ATOM 3911 N N . PHE B 1 225 ? 0.41612 -10.38316 41.74768 1.000 44.47362 225 PHE B N 1
ATOM 3912 C CA . PHE B 1 225 ? 1.46789 -10.84355 40.84423 1.000 43.41721 225 PHE B CA 1
ATOM 3913 C C . PHE B 1 225 ? 1.70775 -9.85817 39.70575 1.000 43.42847 225 PHE B C 1
ATOM 3914 O O . PHE B 1 225 ? 2.85443 -9.62477 39.31060 1.000 45.88518 225 PHE B O 1
ATOM 3922 N N . ARG B 1 226 ? 0.63915 -9.28780 39.15154 1.000 42.55200 226 ARG B N 1
ATOM 3923 C CA . ARG B 1 226 ? 0.77679 -8.42833 37.97879 1.000 45.82192 226 ARG B CA 1
ATOM 3924 C C . ARG B 1 226 ? 1.47099 -7.11844 38.32602 1.000 41.38308 226 ARG B C 1
ATOM 3925 O O . ARG B 1 226 ? 2.36885 -6.66725 37.60339 1.000 40.42001 226 ARG B O 1
ATOM 3933 N N . ILE B 1 227 ? 1.07068 -6.49421 39.43050 1.000 42.61355 227 ILE B N 1
ATOM 3934 C CA . ILE B 1 227 ? 1.58834 -5.17426 39.77940 1.000 39.97426 227 ILE B CA 1
ATOM 3935 C C . ILE B 1 227 ? 2.96503 -5.22738 40.42048 1.000 36.91028 227 ILE B C 1
ATOM 3936 O O . ILE B 1 227 ? 3.57035 -4.17373 40.64749 1.000 36.93624 227 ILE B O 1
ATOM 3941 N N . LEU B 1 228 ? 3.47120 -6.41709 40.72176 1.000 38.52585 228 LEU B N 1
ATOM 3942 C CA . LEU B 1 228 ? 4.83704 -6.57743 41.18355 1.000 37.65811 228 LEU B CA 1
ATOM 3943 C C . LEU B 1 228 ? 5.80537 -6.50020 40.00586 1.000 42.30307 228 LEU B C 1
ATOM 3944 O O . LEU B 1 228 ? 5.51083 -6.94799 38.89387 1.000 45.47200 228 LEU B O 1
ATOM 3949 N N . LYS B 1 229 ? 6.97508 -5.93384 40.26193 1.000 42.07205 229 LYS B N 1
ATOM 3950 C CA . LYS B 1 229 ? 8.03575 -5.96747 39.27580 1.000 40.33602 229 LYS B CA 1
ATOM 3951 C C . LYS B 1 229 ? 8.67228 -7.35423 39.24155 1.000 44.49972 229 LYS B C 1
ATOM 3952 O O . LYS B 1 229 ? 8.58508 -8.10687 40.21589 1.000 49.61954 229 LYS B O 1
ATOM 3958 N N . PRO B 1 230 ? 9.28076 -7.73211 38.11720 1.000 47.83906 230 PRO B N 1
ATOM 3959 C CA . PRO B 1 230 ? 10.09865 -8.95114 38.09839 1.000 50.14196 230 PRO B CA 1
ATOM 3960 C C . PRO B 1 230 ? 11.12334 -8.92786 39.22487 1.000 50.44205 230 PRO B C 1
ATOM 3961 O O . PRO B 1 230 ? 11.73011 -7.89516 39.51666 1.000 55.37911 230 PRO B O 1
ATOM 3965 N N . GLY B 1 231 ? 11.29759 -10.07213 39.88171 1.000 49.61673 231 GLY B N 1
ATOM 3966 C CA . GLY B 1 231 ? 12.10206 -10.08402 41.08659 1.000 52.51537 231 GLY B CA 1
ATOM 3967 C C . GLY B 1 231 ? 11.49490 -9.32942 42.24803 1.000 56.90888 231 GLY B C 1
ATOM 3968 O O . GLY B 1 231 ? 12.17451 -9.11520 43.25747 1.000 63.63859 231 GLY B O 1
ATOM 3969 N N . GLY B 1 232 ? 10.23901 -8.90493 42.13404 1.000 50.05003 232 GLY B N 1
ATOM 3970 C CA . GLY B 1 232 ? 9.57476 -8.27438 43.25301 1.000 46.49727 232 GLY B CA 1
ATOM 3971 C C . GLY B 1 232 ? 9.31031 -9.25884 44.37195 1.000 51.52833 232 GLY B C 1
ATOM 3972 O O . GLY B 1 232 ? 9.26765 -10.47847 44.17558 1.000 56.40563 232 GLY B O 1
ATOM 3973 N N . ARG B 1 233 ? 9.14230 -8.70947 45.57300 1.000 49.19866 233 ARG B N 1
ATOM 3974 C CA . ARG B 1 233 ? 9.01427 -9.49210 46.79409 1.000 50.22290 233 ARG B CA 1
ATOM 3975 C C . ARG B 1 233 ? 7.65467 -9.25953 47.42726 1.000 38.38237 233 ARG B C 1
ATOM 3976 O O . ARG B 1 233 ? 7.18213 -8.12532 47.50809 1.000 36.09551 233 ARG B O 1
ATOM 3984 N N . LEU B 1 234 ? 7.04793 -10.32951 47.91025 1.000 43.31070 234 LEU B N 1
ATOM 3985 C CA . LEU B 1 234 ? 5.74826 -10.24491 48.55305 1.000 42.92978 234 LEU B CA 1
ATOM 3986 C C . LEU B 1 234 ? 5.81741 -10.89084 49.92525 1.000 44.75140 234 LEU B C 1
ATOM 3987 O O . LEU B 1 234 ? 6.44794 -11.93759 50.09376 1.000 50.19999 234 LEU B O 1
ATOM 3992 N N . PHE B 1 235 ? 5.19193 -10.25373 50.90940 1.000 42.77573 235 PHE B N 1
ATOM 3993 C CA . PHE B 1 235 ? 4.96535 -10.85949 52.21296 1.000 38.02931 235 PHE B CA 1
ATOM 3994 C C . PHE B 1 235 ? 3.46610 -10.94460 52.44357 1.000 43.07297 235 PHE B C 1
ATOM 3995 O O . PHE B 1 235 ? 2.74628 -9.96434 52.22075 1.000 45.98801 235 PHE B O 1
ATOM 4003 N N . HIS B 1 236 ? 3.00046 -12.10769 52.89259 1.000 39.42611 236 HIS B N 1
ATOM 4004 C CA . HIS B 1 236 ? 1.58641 -12.34336 53.15680 1.000 43.56134 236 HIS B CA 1
ATOM 4005 C C . HIS B 1 236 ? 1.44554 -12.88128 54.57308 1.000 47.76957 236 HIS B C 1
ATOM 4006 O O . HIS B 1 236 ? 1.97406 -13.95332 54.87334 1.000 52.35455 236 HIS B O 1
ATOM 4013 N N . TYR B 1 237 ? 0.72877 -12.15263 55.43516 1.000 48.71760 237 TYR B N 1
ATOM 4014 C CA . TYR B 1 237 ? 0.54375 -12.56886 56.82427 1.000 46.45177 237 TYR B CA 1
ATOM 4015 C C . TYR B 1 237 ? -0.46958 -13.70046 56.93163 1.000 46.76052 237 TYR B C 1
ATOM 4016 O O . TYR B 1 237 ? -1.39326 -13.80587 56.12519 1.000 52.37772 237 TYR B O 1
ATOM 4025 N N . VAL B 1 238 ? -0.30108 -14.53968 57.95710 1.000 59.85537 238 VAL B N 1
ATOM 4026 C CA . VAL B 1 238 ? -1.25380 -15.61813 58.23836 1.000 60.08909 238 VAL B CA 1
ATOM 4027 C C . VAL B 1 238 ? -2.58191 -15.03743 58.72920 1.000 60.61022 238 VAL B C 1
ATOM 4028 O O . VAL B 1 238 ? -3.04991 -15.37688 59.82374 1.000 66.28814 238 VAL B O 1
ATOM 4032 N N A ASP B 1 249 ? -4.78729 -21.84869 61.27733 0.625 78.00864 249 ASP B N 1
ATOM 4033 N N B ASP B 1 249 ? -4.40007 -21.76765 61.52194 0.375 76.50033 249 ASP B N 1
ATOM 4034 C CA A ASP B 1 249 ? -4.17410 -23.15925 61.08931 0.625 75.52459 249 ASP B CA 1
ATOM 4035 C CA B ASP B 1 249 ? -3.94687 -23.12578 61.24021 0.375 75.62137 249 ASP B CA 1
ATOM 4036 C C A ASP B 1 249 ? -3.19080 -23.16596 59.92655 0.625 75.89024 249 ASP B C 1
ATOM 4037 C C B ASP B 1 249 ? -3.06940 -23.16532 59.99541 0.375 75.83379 249 ASP B C 1
ATOM 4038 O O A ASP B 1 249 ? -2.73581 -22.11637 59.47127 0.625 69.06513 249 ASP B O 1
ATOM 4039 O O B ASP B 1 249 ? -2.59456 -22.13066 59.52672 0.375 69.28209 249 ASP B O 1
ATOM 4048 N N . LEU B 1 250 ? -2.84975 -24.37093 59.46550 1.000 81.77395 250 LEU B N 1
ATOM 4049 C CA . LEU B 1 250 ? -2.05349 -24.54508 58.25209 1.000 73.25284 250 LEU B CA 1
ATOM 4050 C C . LEU B 1 250 ? -2.98237 -24.45762 57.05098 1.000 79.23434 250 LEU B C 1
ATOM 4051 O O . LEU B 1 250 ? -3.38372 -25.45380 56.44403 1.000 74.67139 250 LEU B O 1
ATOM 4056 N N . GLN B 1 251 ? -3.34652 -23.21793 56.73175 1.000 83.68705 251 GLN B N 1
ATOM 4057 C CA . GLN B 1 251 ? -3.83527 -22.88268 55.40639 1.000 81.01470 251 GLN B CA 1
ATOM 4058 C C . GLN B 1 251 ? -2.66811 -22.92093 54.43540 1.000 81.86692 251 GLN B C 1
ATOM 4059 O O . GLN B 1 251 ? -2.16730 -21.87827 53.99761 1.000 80.20430 251 GLN B O 1
ATOM 4065 N N . LYS B 1 252 ? -2.20115 -24.14166 54.16567 1.000 74.61922 252 LYS B N 1
ATOM 4066 C CA . LYS B 1 252 ? -1.36124 -24.43911 53.01190 1.000 75.65208 252 LYS B CA 1
ATOM 4067 C C . LYS B 1 252 ? -1.91081 -23.83053 51.72998 1.000 72.23167 252 LYS B C 1
ATOM 4068 O O . LYS B 1 252 ? -1.14728 -23.53826 50.80210 1.000 72.98154 252 LYS B O 1
ATOM 4074 N N . GLY B 1 253 ? -3.22897 -23.62407 51.66600 1.000 75.43402 253 GLY B N 1
ATOM 4075 C CA . GLY B 1 253 ? -3.85141 -23.14091 50.44673 1.000 69.29641 253 GLY B CA 1
ATOM 4076 C C . GLY B 1 253 ? -3.30032 -21.81887 49.95900 1.000 65.04716 253 GLY B C 1
ATOM 4077 O O . GLY B 1 253 ? -3.25327 -21.57422 48.75143 1.000 65.51864 253 GLY B O 1
ATOM 4078 N N . VAL B 1 254 ? -2.87423 -20.94928 50.87499 1.000 66.19716 254 VAL B N 1
ATOM 4079 C CA . VAL B 1 254 ? -2.34994 -19.66012 50.44307 1.000 59.66744 254 VAL B CA 1
ATOM 4080 C C . VAL B 1 254 ? -1.06598 -19.85093 49.64323 1.000 63.27014 254 VAL B C 1
ATOM 4081 O O . VAL B 1 254 ? -0.92635 -19.30630 48.54191 1.000 59.94404 254 VAL B O 1
ATOM 4085 N N . MET B 1 255 ? -0.13386 -20.66955 50.15154 1.000 63.45190 255 MET B N 1
ATOM 4086 C CA . MET B 1 255 ? 1.15383 -20.82120 49.46986 1.000 61.92800 255 MET B CA 1
ATOM 4087 C C . MET B 1 255 ? 1.00533 -21.44158 48.08195 1.000 60.93653 255 MET B C 1
ATOM 4088 O O . MET B 1 255 ? 1.64885 -20.98737 47.12702 1.000 61.08927 255 MET B O 1
ATOM 4093 N N . GLU B 1 256 ? 0.17484 -22.47850 47.93789 1.000 57.98627 256 GLU B N 1
ATOM 4094 C CA . GLU B 1 256 ? -0.02364 -23.03029 46.59833 1.000 59.68894 256 GLU B CA 1
ATOM 4095 C C . GLU B 1 256 ? -0.72611 -22.03932 45.67808 1.000 59.36261 256 GLU B C 1
ATOM 4096 O O . GLU B 1 256 ? -0.52571 -22.07297 44.45800 1.000 56.83880 256 GLU B O 1
ATOM 4102 N N . ARG B 1 257 ? -1.54576 -21.15324 46.23853 1.000 57.90928 257 ARG B N 1
ATOM 4103 C CA . ARG B 1 257 ? -2.28640 -20.21541 45.40514 1.000 62.12123 257 ARG B CA 1
ATOM 4104 C C . ARG B 1 257 ? -1.38845 -19.09810 44.89003 1.000 54.63919 257 ARG B C 1
ATOM 4105 O O . ARG B 1 257 ? -1.57712 -18.62321 43.76553 1.000 58.19810 257 ARG B O 1
ATOM 4113 N N . LEU B 1 258 ? -0.41399 -18.65347 45.69263 1.000 55.79278 258 LEU B N 1
ATOM 4114 C CA . LEU B 1 258 ? 0.63454 -17.79559 45.14213 1.000 57.58389 258 LEU B CA 1
ATOM 4115 C C . LEU B 1 258 ? 1.37396 -18.48706 44.00279 1.000 56.07621 258 LEU B C 1
ATOM 4116 O O . LEU B 1 258 ? 1.73264 -17.84716 43.00892 1.000 53.37313 258 LEU B O 1
ATOM 4121 N N . ARG B 1 259 ? 1.61990 -19.79296 44.13303 1.000 53.24907 259 ARG B N 1
ATOM 4122 C CA . ARG B 1 259 ? 2.36985 -20.50163 43.10229 1.000 56.26071 259 ARG B CA 1
ATOM 4123 C C . ARG B 1 259 ? 1.53854 -20.71842 41.84886 1.000 55.52442 259 ARG B C 1
ATOM 4124 O O . ARG B 1 259 ? 2.08241 -20.70090 40.73913 1.000 59.71520 259 ARG B O 1
ATOM 4132 N N . ARG B 1 260 ? 0.23102 -20.93951 41.99950 1.000 55.11259 260 ARG B N 1
ATOM 4133 C CA . ARG B 1 260 ? -0.61111 -21.13836 40.82644 1.000 55.78396 260 ARG B CA 1
ATOM 4134 C C . ARG B 1 260 ? -0.69281 -19.86954 39.98335 1.000 55.64016 260 ARG B C 1
ATOM 4135 O O . ARG B 1 260 ? -0.65624 -19.93809 38.75114 1.000 60.48643 260 ARG B O 1
ATOM 4143 N N . VAL B 1 261 ? -0.78979 -18.69976 40.62141 1.000 54.82893 261 VAL B N 1
ATOM 4144 C CA . VAL B 1 261 ? -0.82167 -17.45029 39.86815 1.000 50.44352 261 VAL B CA 1
ATOM 4145 C C . VAL B 1 261 ? 0.54836 -17.06146 39.32815 1.000 57.07792 261 VAL B C 1
ATOM 4146 O O . VAL B 1 261 ? 0.64111 -16.11407 38.53941 1.000 55.51340 261 VAL B O 1
ATOM 4150 N N . GLY B 1 262 ? 1.61255 -17.76223 39.72728 1.000 57.72227 262 GLY B N 1
ATOM 4151 C CA . GLY B 1 262 ? 2.92582 -17.60636 39.11568 1.000 49.43604 262 GLY B CA 1
ATOM 4152 C C . GLY B 1 262 ? 4.07754 -17.30129 40.05780 1.000 53.53819 262 GLY B C 1
ATOM 4153 O O . GLY B 1 262 ? 5.22899 -17.27602 39.59894 1.000 53.75472 262 GLY B O 1
ATOM 4154 N N . PHE B 1 263 ? 3.84535 -17.05890 41.34416 1.000 57.46885 263 PHE B N 1
ATOM 4155 C CA . PHE B 1 263 ? 4.93538 -16.69736 42.24679 1.000 55.92307 263 PHE B CA 1
ATOM 4156 C C . PHE B 1 263 ? 5.92000 -17.85033 42.41682 1.000 57.36149 263 PHE B C 1
ATOM 4157 O O . PHE B 1 263 ? 5.55734 -19.02753 42.35261 1.000 56.55012 263 PHE B O 1
ATOM 4165 N N . VAL B 1 264 ? 7.18286 -17.50254 42.65537 1.000 58.16757 264 VAL B N 1
ATOM 4166 C CA . VAL B 1 264 ? 8.22302 -18.48877 42.91292 1.000 58.22286 264 VAL B CA 1
ATOM 4167 C C . VAL B 1 264 ? 8.92482 -18.14501 44.22277 1.000 54.87696 264 VAL B C 1
ATOM 4168 O O . VAL B 1 264 ? 8.73754 -17.06693 44.79844 1.000 56.00171 264 VAL B O 1
ATOM 4172 N N . GLY B 1 265 ? 9.74330 -19.09307 44.68606 1.000 55.63006 265 GLY B N 1
ATOM 4173 C CA . GLY B 1 265 ? 10.38481 -19.00084 45.98129 1.000 56.13093 265 GLY B CA 1
ATOM 4174 C C . GLY B 1 265 ? 9.37227 -18.82567 47.09122 1.000 60.49086 265 GLY B C 1
ATOM 4175 O O . GLY B 1 265 ? 9.54337 -17.97439 47.97353 1.000 60.43286 265 GLY B O 1
ATOM 4176 N N . VAL B 1 266 ? 8.30376 -19.61829 47.05633 1.000 56.73302 266 VAL B N 1
ATOM 4177 C CA . VAL B 1 266 ? 7.16875 -19.42701 47.95330 1.000 53.23204 266 VAL B CA 1
ATOM 4178 C C . VAL B 1 266 ? 7.40761 -20.32744 49.16495 1.000 63.00661 266 VAL B C 1
ATOM 4179 O O . VAL B 1 266 ? 7.15867 -21.53536 49.12069 1.000 60.11641 266 VAL B O 1
ATOM 4183 N N . ARG B 1 267 ? 7.92615 -19.74436 50.24610 1.000 67.12867 267 ARG B N 1
ATOM 4184 C CA . ARG B 1 267 ? 8.20148 -20.48091 51.47391 1.000 67.47902 267 ARG B CA 1
ATOM 4185 C C . ARG B 1 267 ? 7.78069 -19.62243 52.65282 1.000 65.20420 267 ARG B C 1
ATOM 4186 O O . ARG B 1 267 ? 7.61434 -18.40678 52.52734 1.000 64.67591 267 ARG B O 1
ATOM 4194 N N . ARG B 1 268 ? 7.60844 -20.25441 53.80967 1.000 65.13694 268 ARG B N 1
ATOM 4195 C CA . ARG B 1 268 ? 7.04694 -19.52066 54.93178 1.000 73.86414 268 ARG B CA 1
ATOM 4196 C C . ARG B 1 268 ? 8.12814 -19.13333 55.93351 1.000 68.32823 268 ARG B C 1
ATOM 4197 O O . ARG B 1 268 ? 9.13826 -19.82190 56.08783 1.000 67.27174 268 ARG B O 1
ATOM 4205 N N . VAL B 1 269 ? 7.92022 -17.98646 56.57773 1.000 62.42087 269 VAL B N 1
ATOM 4206 C CA . VAL B 1 269 ? 8.81982 -17.46713 57.60075 1.000 67.63497 269 VAL B CA 1
ATOM 4207 C C . VAL B 1 269 ? 8.09723 -17.52118 58.93445 1.000 72.43757 269 VAL B C 1
ATOM 4208 O O . VAL B 1 269 ? 6.97113 -17.02433 59.06057 1.000 71.92566 269 VAL B O 1
ATOM 4212 N N . GLU B 1 270 ? 8.75239 -18.10562 59.93233 1.000 77.62119 270 GLU B N 1
ATOM 4213 C CA . GLU B 1 270 ? 8.10245 -18.29477 61.21996 1.000 82.30339 270 GLU B CA 1
ATOM 4214 C C . GLU B 1 270 ? 8.12281 -17.02205 62.05373 1.000 67.66454 270 GLU B C 1
ATOM 4215 O O . GLU B 1 270 ? 7.10087 -16.64890 62.63891 1.000 61.70942 270 GLU B O 1
ATOM 4221 N N . GLU B 1 271 ? 9.27067 -16.33908 62.09850 1.000 73.15719 271 GLU B N 1
ATOM 4222 C CA . GLU B 1 271 ? 9.46307 -15.24891 63.04915 1.000 77.32720 271 GLU B CA 1
ATOM 4223 C C . GLU B 1 271 ? 8.44007 -14.13701 62.86230 1.000 75.62217 271 GLU B C 1
ATOM 4224 O O . GLU B 1 271 ? 8.14321 -13.40288 63.81238 1.000 78.71097 271 GLU B O 1
ATOM 4230 N N . ALA B 1 272 ? 7.88664 -13.99913 61.65975 1.000 72.09472 272 ALA B N 1
ATOM 4231 C CA . ALA B 1 272 ? 6.82746 -13.03455 61.39821 1.000 64.36109 272 ALA B CA 1
ATOM 4232 C C . ALA B 1 272 ? 5.48428 -13.69159 61.11750 1.000 59.76250 272 ALA B C 1
ATOM 4233 O O . ALA B 1 272 ? 4.50594 -12.97954 60.86522 1.000 60.83513 272 ALA B O 1
ATOM 4235 N N . LEU B 1 273 ? 5.41413 -15.02361 61.15723 1.000 62.45765 273 LEU B N 1
ATOM 4236 C CA . LEU B 1 273 ? 4.20709 -15.78799 60.82883 1.000 66.85651 273 LEU B CA 1
ATOM 4237 C C . LEU B 1 273 ? 3.61814 -15.33679 59.48990 1.000 61.10048 273 LEU B C 1
ATOM 4238 O O . LEU B 1 273 ? 2.51451 -14.80305 59.40726 1.000 56.51617 273 LEU B O 1
ATOM 4243 N N . GLY B 1 274 ? 4.38425 -15.55880 58.42889 1.000 60.33936 274 GLY B N 1
ATOM 4244 C CA . GLY B 1 274 ? 3.92140 -15.17654 57.11168 1.000 55.51026 274 GLY B CA 1
ATOM 4245 C C . GLY B 1 274 ? 4.59530 -15.99714 56.03621 1.000 58.35342 274 GLY B C 1
ATOM 4246 O O . GLY B 1 274 ? 5.45694 -16.83743 56.30510 1.000 61.38639 274 GLY B O 1
ATOM 4247 N N . VAL B 1 275 ? 4.17632 -15.73632 54.80009 1.000 59.06751 275 VAL B N 1
ATOM 4248 C CA . VAL B 1 275 ? 4.73304 -16.35578 53.60453 1.000 55.05005 275 VAL B CA 1
ATOM 4249 C C . VAL B 1 275 ? 5.42666 -15.26940 52.80152 1.000 49.06633 275 VAL B C 1
ATOM 4250 O O . VAL B 1 275 ? 4.91217 -14.15312 52.69232 1.000 52.90651 275 VAL B O 1
ATOM 4254 N N . VAL B 1 276 ? 6.59815 -15.58403 52.26042 1.000 49.08265 276 VAL B N 1
ATOM 4255 C CA . VAL B 1 276 ? 7.34513 -14.66861 51.40862 1.000 52.97777 276 VAL B CA 1
ATOM 4256 C C . VAL B 1 276 ? 7.42058 -15.27858 50.01520 1.000 55.61801 276 VAL B C 1
ATOM 4257 O O . VAL B 1 276 ? 7.54299 -16.49949 49.87489 1.000 60.84971 276 VAL B O 1
ATOM 4261 N N . ALA B 1 277 ? 7.32726 -14.43655 48.98677 1.000 55.30721 277 ALA B N 1
ATOM 4262 C CA . ALA B 1 277 ? 7.23884 -14.92618 47.61939 1.000 54.89138 277 ALA B CA 1
ATOM 4263 C C . ALA B 1 277 ? 7.97271 -13.97457 46.69184 1.000 56.78808 277 ALA B C 1
ATOM 4264 O O . ALA B 1 277 ? 8.15913 -12.79461 47.00407 1.000 52.34918 277 ALA B O 1
ATOM 4266 N N . ARG B 1 278 ? 8.36818 -14.50044 45.53073 1.000 54.97469 278 ARG B N 1
ATOM 4267 C CA . ARG B 1 278 ? 9.11138 -13.74500 44.53022 1.000 61.22867 278 ARG B CA 1
ATOM 4268 C C . ARG B 1 278 ? 8.35937 -13.73579 43.20076 1.000 62.30452 278 ARG B C 1
ATOM 4269 O O . ARG B 1 278 ? 7.74858 -14.73692 42.81246 1.000 62.19825 278 ARG B O 1
ATOM 4277 N N . LYS B 1 279 ? 8.39958 -12.60309 42.50537 1.000 56.59146 279 LYS B N 1
ATOM 4278 C CA . LYS B 1 279 ? 7.91430 -12.72559 41.13434 1.000 58.30392 279 LYS B CA 1
ATOM 4279 C C . LYS B 1 279 ? 9.06466 -13.13952 40.21600 1.000 56.06409 279 LYS B C 1
ATOM 4280 O O . LYS B 1 279 ? 10.18404 -12.64758 40.37764 1.000 56.38048 279 LYS B O 1
ATOM 4286 N N . PRO B 1 280 ? 8.83993 -14.05906 39.24543 1.000 57.64256 280 PRO B N 1
ATOM 4287 C CA . PRO B 1 280 ? 9.96323 -14.59221 38.44894 1.000 55.13539 280 PRO B CA 1
ATOM 4288 C C . PRO B 1 280 ? 10.64992 -13.56789 37.56085 1.000 62.05792 280 PRO B C 1
ATOM 4289 O O . PRO B 1 280 ? 10.22964 -12.40783 37.49252 1.000 62.39553 280 PRO B O 1
ATOM 4293 N N . GLU B 1 281 ? 11.68893 -14.01308 36.85234 1.000 64.70058 281 GLU B N 1
ATOM 4294 C CA . GLU B 1 281 ? 12.48438 -13.16625 35.95790 1.000 66.16176 281 GLU B CA 1
ATOM 4295 C C . GLU B 1 281 ? 13.00489 -11.93244 36.68379 1.000 64.22744 281 GLU B C 1
ATOM 4296 O O . GLU B 1 281 ? 13.31899 -11.99565 37.87218 1.000 66.25552 281 GLU B O 1
#

Sequence (530 aa):
EEIYYITFREARMLLASRGNVKLNLDLRKTNRVQEVEIKDEGAVFPDGTLVEREVLEKIIARDDGTVVYFVSNGGVYKAAIAGESGFYKLVPTIPPTTIEIINGIAMNNPLQDTRNKVNTVMPREGETVLDTCCMGLGYTAIEASKRGAYVITIEKDPNVIEIARINPWSRELFTGGKIQVIQGDAFEVVKKKFKQASFDVIIHDPPRFSLAGHLYSEEFYRELFRILKPGGRLFHYVGKDLQKGVMERLRRVGFVGVRRVEEALGVVARRKPEKEEIYYITFREARMLLASRGNVKLNLDLRKTNRVQEVEIKDEGAVFPDGTLVEREVLEKIARDDGTVYFVSNGGVYKAAIAGESGFYKLVPTIPPTIEINGIMNPLQDTRNKVNTVMPREGETVLDTCCMGLGYTAIEASKRGAYVITIEKDPNVIEIARINPWSRELFTGGKIQVIQGDAFEVVKKFKQASFDVIIHDPPRFSLAGHLYSEEFYRELFRILKPGGRLFHYVDDLQKGVMERLRRVGFVGVRRVEEALGVVARKPE

Secondary structure (DSSP, 8-state):
---EEE-HHHHHHHHH--SEEEEE-STTSS--EEEEEE-SSEEE-TTS-EEEHHHHHHHHH-TT--EEEETTEEEESEEEETTEEEEEE-SSS-EEEESS----HHHHHHHHHHHH---TT-EEEES--TTSHHHHHHHTTT-EEEEEES-HHHHHHHHH-GGGGGGTSSSSEEEEES-HHHHGGGSPTT-EEEEEE-PPPGGG-GGGGSHHHHHHHHHHEEEEEEEEEE----HHHHHHHHHHHHT-EEEEEETTTTEEEEE-S--/-PPEEE-HHHHHHHHH--EEEEEE-STTSS--EEEEEE-SSEEE-TT--EEEHHHHHHHHT-TT--EEEETTEEEESEEEETTEEEEEE-SSS-EEEETT---HHHHHHHHHHTT---TT-EEEES--TTSHHHHHHHHTT-EEEEEES-HHHHHHHHH-GGGGGGSSSSSEEEEES-HHHHHHHSPTT-EEEEEE----TTT-GGGGSHHHHHHHHHHEEEEEEEEEE----HHHHHHHHHTT-EEEEEETTTTEEEEE---

B-factor: mean 46.82, std 15.25, range [17.1, 97.04]

Solvent-accessible surface area: 24817 Å² total; per-residue (Å²): 199,71,51,8,7,2,1,0,28,8,0,5,59,5,4,2,16,182,26,90,17,127,7,16,2,18,12,100,56,67,128,130,81,20,82,0,74,33,103,132,89,4,0,29,7,60,79,52,25,63,2,78,54,131,25,4,48,106,0,0,108,42,32,13,4,0,5,23,2,25,114,66,24,47,118,98,0,23,50,80,21,177,102,12,87,10,37,0,8,0,44,68,11,2,40,14,49,38,101,54,101,116,150,100,55,53,56,58,17,79,36,37,0,64,33,3,102,2,148,123,74,29,34,0,0,1,1,32,9,30,13,0,46,13,0,5,28,0,6,134,61,22,0,88,0,18,0,2,16,130,32,68,26,5,15,66,0,0,125,45,1,0,39,0,93,46,6,62,88,71,56,100,6,74,46,27,96,17,34,10,29,89,14,0,89,127,23,160,124,39,34,5,21,0,0,0,0,35,4,64,116,92,103,144,3,37,83,13,4,34,51,78,0,0,119,31,0,42,62,0,0,71,66,14,2,61,0,0,0,37,9,30,154,133,41,17,103,10,0,34,78,38,0,120,151,17,25,3,61,16,12,124,133,28,124,120,6,90,1,0,20,3,93,23,47,151,185,217,87,58,9,6,0,0,37,76,10,0,118,87,0,52,82,21,182,34,83,20,124,11,6,4,18,6,111,65,75,104,129,83,20,71,0,55,9,120,105,114,0,0,18,3,62,66,51,19,46,1,82,64,112,37,0,77,87,0,12,174,38,91,26,1,0,6,26,0,18,146,40,19,44,108,96,1,35,59,87,29,188,57,18,140,7,50,0,12,7,67,91,6,0,61,39,53,66,84,60,173,214,106,54,76,69,59,20,88,16,37,0,67,30,4,73,1,129,72,35,27,9,0,0,1,3,47,8,24,10,0,49,14,0,15,30,0,7,127,55,4,0,0,0,0,0,2,16,121,32,67,23,10,12,72,0,0,132,36,1,0,44,0,108,46,5,64,98,46,8,72,5,15,40,33,104,16,48,11,29,95,28,0,79,174,17,35,101,24,4,0,24,0,0,0,0,30,11,58,158,86,108,142,24,23,82,12,5,23,36,79,1,0,120,35,0,44,68,0,0,55,79,36,2,26,0,0,3,64,96,159,155,85,140,25,10,32,64,42,0,124,144,20,25,3,70,46,13,129,155,37,122,132,6,92,2,10,0,0,88,21,43,195